Protein AF-A0A8S2U8J4-F1 (afdb_monomer)

Sequence (505 aa):
AETLLDQYRKKSQLYQTNVLFVQLGDDFRYRTMDEARKQFENYDKLFNFMNQQTDWHVDAQFGTLSDYFEKLLHEKPQTQFPSYMGDFFTYADRGDHYWSGYYTSRAFFKRMDRVVESYLRASEILFSMANAKMLEQKTTSKFPTDNLFTMLVKARRNLGVFQHHDGITGTSKDHVVNDYGSKLETAIKSAQNVMEHSAAYLLYQNDYSADNDSLLSNMHLKSFESLPRRKLITLDSQAQTIKVVYIYNPTDQRRIQIVKILVSTHQVFVTSNNQPIDSCQIDPKWSGRKSNMMAKNKFELLILVNIEAYSLKEYTIHLSTTQQSCPLTTIEYMNEKDKPMESSGSFKIEITDKKLIKLSNRFLSASFSKTGGLRSVQHLQHDEKVSVRLNPIRYGTSTNADHNSGAYLFLPDGEAQDIPMGDHDLVRIQRGPLVSRVEILHEMYGLQYKLTNTNGSDDYVIELGATTHLNMNNDIELALRFTTGIKHGDEFFTDLNGFQKRLSN

Foldseek 3Di:
DVVVLVVQVVVCVVDDFPQDDDDDDDPPPPPDPVRVCVVVVVVVVVQVVQVVPVVSPDRDDDDDPVVSVVVVCVGPPPVPDDDDDDDCPQDDPDDQFTQCLLVPAPVLVLVLLVVLVVLLLLLVLLLVVLVVLLVVVPDPDQQPNVLLVVLSVLLVVLSVVLPPPCRSSNVDDPVVVLVSLQSSLSSNVSSQQSNQSSVQCVVQPRNDDPVPRGDHDQWDDPGSVDDIDGDEDEDDPVVQDKDKDKDWASAQFKDWDKDKHKYQDQQKWKDFPNHTDLAKEKAFDAPDLQGLDGDHRIIIIIGTDTGGHGDMGMMMMGGHPPDDTHYYKEKEWADPVSHDPDPRDDHHYYYDVDQWDWDAEPFWIWIAGSLRWTAWIAGPVVRDIKGKTKFKWKFFWDPDPVGTDDSGGDRTPDDIGTDDRDPVWIWMWIDDPFKTWIWTRDQFKIWIWIAGHRPGPSNNDTDIDMDGNDDPPGRMDIDMDMDIPDPQDPWDWDDDPVPDIDIDD

pLDDT: mean 92.65, std 7.62, range [51.16, 98.75]

Organism: NCBI:txid392030

Solvent-accessible surface area (backbone atoms only — not comparable to full-atom values): 28792 Å² total; per-residue (Å²): 100,69,72,58,52,51,53,51,55,60,56,37,74,79,52,97,53,92,71,76,88,77,90,85,80,61,90,85,56,75,81,42,71,65,59,38,47,59,51,53,56,52,50,49,54,41,27,56,54,47,50,66,39,73,92,67,77,51,86,60,76,90,78,52,73,64,59,48,54,53,51,40,45,72,77,45,56,74,88,78,55,86,88,84,88,84,85,79,80,80,44,55,92,50,94,83,51,33,52,58,21,23,81,54,28,59,51,70,58,50,52,48,49,59,51,37,53,55,42,42,56,37,17,51,56,41,34,52,51,30,52,52,55,53,66,69,66,78,58,95,70,67,73,63,58,71,63,43,49,52,31,47,53,50,21,52,50,33,51,56,62,33,65,35,85,45,42,54,30,35,58,46,57,68,72,58,46,49,51,47,31,52,34,45,43,49,20,42,53,30,22,48,52,31,34,23,53,20,51,32,37,65,73,44,49,92,75,38,40,80,91,76,50,70,53,74,73,60,63,44,67,88,45,64,92,46,78,74,36,70,48,73,45,80,65,44,83,89,71,69,37,72,46,81,46,76,50,74,35,79,42,93,53,68,44,59,47,79,46,82,44,38,26,35,58,73,51,29,34,41,25,43,92,91,37,79,57,85,58,39,28,34,41,82,29,60,66,44,93,89,45,68,43,64,34,82,65,37,22,34,39,35,36,63,44,77,45,50,43,69,33,76,45,67,37,37,39,35,69,37,84,85,58,80,44,39,51,65,28,38,37,36,28,57,47,78,88,62,52,52,92,68,83,82,59,98,54,53,77,48,78,44,84,56,68,61,43,75,50,71,48,90,39,34,35,42,33,20,39,59,52,51,41,45,46,29,44,28,36,65,83,75,72,48,70,47,52,33,37,58,40,47,28,36,30,47,46,29,87,51,86,100,48,49,46,53,43,45,30,53,34,54,60,58,80,70,42,78,55,82,73,43,93,86,42,46,30,39,37,39,45,42,84,43,48,31,34,44,33,32,41,48,84,57,34,34,43,32,42,35,42,36,48,71,94,35,76,60,31,79,46,74,50,76,48,78,45,82,50,73,68,99,87,60,75,64,48,81,47,78,45,79,49,62,82,74,88,50,86,76,55,48,74,48,68,53,93,87,74,48,79,41,86,44,118

Secondary structure (DSSP, 8-state):
-HHHHHHHHHHHTTSSSS--------TT---SHHHHHHHHHHHHHHHHHHHH-GGG--------HHHHHHHHHHHS-GGGSPP--S---S-BSSTT-BTTGGGTTTHHHHHHHHHHHHHHHHHHHHHHHHHHHHHHH-S-----HHHHHHHHHHHHHHHHHHTSTTTTT--S-HHHHHHHHHHHHHHHHHHHHHHHHHHHHHHHGGG--TTT-----SEE-S-TTS--EEPEE---TTTT--EEEEEE--SSS-EEEEEEEEES-S-EEEEETTEE-S-EEEEEEESSTT--SEEEEEEEEEEEEEE-TT-EEEEEEEE-SSSPPPPBPEEEESSGGGS-SS--SS-EEEE---SEEEEE-SSEEEEEETT--EEEEEETTTTEEEEEEEEEEEE----STT----SS----SSSPEE----TTSEEEEEE-SSEEEEEEE-SSEEEEEEEE-SSSGGGG--EEEEEE---TT---EEEEEEEES---TT-EEEEETTTEEEEE-

Mean predicted aligned error: 6.04 Å

Nearest PDB structures (foldseek):
  6rru-assembly1_A  TM=8.798E-01  e=7.287E-36  Drosophila melanogaster
  6rrx-assembly1_A  TM=8.959E-01  e=1.626E-34  Drosophila melanogaster
  6rrn-assembly1_A  TM=8.932E-01  e=2.961E-34  Drosophila melanogaster
  6rrh-assembly1_A  TM=8.795E-01  e=2.655E-34  Drosophila melanogaster
  6rry-assembly1_A  TM=8.831E-01  e=1.693E-33  Drosophila melanogaster

Structure (mmCIF, N/CA/C/O backbone):
data_AF-A0A8S2U8J4-F1
#
_entry.id   AF-A0A8S2U8J4-F1
#
loop_
_atom_site.group_PDB
_atom_site.id
_atom_site.type_symbol
_atom_site.label_atom_id
_atom_site.label_alt_id
_atom_site.label_comp_id
_atom_site.label_asym_id
_atom_site.label_entity_id
_atom_site.label_seq_id
_atom_site.pdbx_PDB_ins_code
_atom_site.Cartn_x
_atom_site.Cartn_y
_atom_site.Cartn_z
_atom_site.occupancy
_atom_site.B_iso_or_equiv
_atom_site.auth_seq_id
_atom_site.auth_comp_id
_atom_site.auth_asym_id
_atom_site.auth_atom_id
_atom_site.pdbx_PDB_model_num
ATOM 1 N N . ALA A 1 1 ? -39.146 6.691 35.026 1.00 93.88 1 ALA A N 1
ATOM 2 C CA . ALA A 1 1 ? -38.303 5.610 35.576 1.00 93.88 1 ALA A CA 1
ATOM 3 C C . ALA A 1 1 ? -38.759 4.247 35.058 1.00 93.88 1 ALA A C 1
ATOM 5 O O . ALA A 1 1 ? -37.967 3.596 34.393 1.00 93.88 1 ALA A O 1
ATOM 6 N N . GLU A 1 2 ? -40.031 3.873 35.243 1.00 97.19 2 GLU A N 1
ATOM 7 C CA . GLU A 1 2 ? -40.600 2.596 34.760 1.00 97.19 2 GLU A CA 1
ATOM 8 C C . GLU A 1 2 ? -40.314 2.313 33.281 1.00 97.19 2 GLU A C 1
ATOM 10 O O . GLU A 1 2 ? -39.779 1.261 32.952 1.00 97.19 2 GLU A O 1
ATOM 15 N N . THR A 1 3 ? -40.577 3.278 32.393 1.00 98.25 3 THR A N 1
ATOM 16 C CA . THR A 1 3 ? -40.324 3.133 30.949 1.00 98.25 3 THR A CA 1
ATOM 17 C C . THR A 1 3 ? -38.861 2.825 30.629 1.00 98.25 3 THR A C 1
ATOM 19 O O . THR A 1 3 ? -38.581 1.998 29.770 1.00 98.25 3 THR A O 1
ATOM 22 N N . LEU A 1 4 ? -37.915 3.472 31.317 1.00 98.06 4 LEU A N 1
ATOM 23 C CA . LEU A 1 4 ? -36.486 3.245 31.089 1.00 98.06 4 LEU A CA 1
ATOM 24 C C . LEU A 1 4 ? -36.063 1.867 31.608 1.00 98.06 4 LEU A C 1
ATOM 26 O O . LEU A 1 4 ? -35.357 1.138 30.914 1.00 98.06 4 LEU A O 1
ATOM 30 N N . LEU A 1 5 ? -36.533 1.494 32.801 1.00 97.88 5 LEU A N 1
ATOM 31 C CA . LEU A 1 5 ? -36.250 0.186 33.382 1.00 97.88 5 LEU A CA 1
ATOM 32 C C . LEU A 1 5 ? -36.837 -0.953 32.536 1.00 97.88 5 LEU A C 1
ATOM 34 O O . LEU A 1 5 ? -36.179 -1.974 32.368 1.00 97.88 5 LEU A O 1
ATOM 38 N N . ASP A 1 6 ? -38.028 -0.776 31.959 1.00 98.38 6 ASP A N 1
ATOM 39 C CA . ASP A 1 6 ? -38.607 -1.720 30.996 1.00 98.38 6 ASP A CA 1
ATOM 40 C C . ASP A 1 6 ? -37.678 -1.938 29.790 1.00 98.38 6 ASP A C 1
ATOM 42 O O . ASP A 1 6 ? -37.397 -3.080 29.427 1.00 98.38 6 ASP A O 1
ATOM 46 N N . GLN A 1 7 ? -37.116 -0.868 29.215 1.00 98.50 7 GLN A N 1
ATOM 47 C CA . GLN A 1 7 ? -36.144 -0.994 28.122 1.00 98.50 7 GLN A CA 1
ATOM 48 C C . GLN A 1 7 ? -34.859 -1.707 28.560 1.00 98.50 7 GLN A C 1
ATOM 50 O O . GLN A 1 7 ? -34.340 -2.547 27.824 1.00 98.50 7 GLN A O 1
ATOM 55 N N . TYR A 1 8 ? -34.359 -1.430 29.766 1.00 98.19 8 TYR A N 1
ATOM 56 C CA . TYR A 1 8 ? -33.181 -2.117 30.303 1.00 98.19 8 TYR A CA 1
ATOM 57 C C . TYR A 1 8 ? -33.448 -3.604 30.532 1.00 98.19 8 TYR A C 1
ATOM 59 O O . TYR A 1 8 ? -32.634 -4.432 30.135 1.00 98.19 8 TYR A O 1
ATOM 67 N N . ARG A 1 9 ? -34.614 -3.961 31.078 1.00 97.81 9 ARG A N 1
ATOM 68 C CA . ARG A 1 9 ? -35.028 -5.358 31.258 1.00 97.81 9 ARG A CA 1
ATOM 69 C C . ARG A 1 9 ? -35.200 -6.081 29.926 1.00 97.81 9 ARG A C 1
ATOM 71 O O . ARG A 1 9 ? -34.771 -7.221 29.805 1.00 97.81 9 ARG A O 1
ATOM 78 N N . LYS A 1 10 ? -35.769 -5.426 28.908 1.00 98.44 10 LYS A N 1
ATOM 79 C CA . LYS A 1 10 ? -35.846 -5.980 27.544 1.00 98.44 10 LYS A CA 1
ATOM 80 C C . LYS A 1 10 ? -34.458 -6.240 26.969 1.00 98.44 10 LYS A C 1
ATOM 82 O O . LYS A 1 10 ? -34.216 -7.320 26.441 1.00 98.44 10 LYS A O 1
ATOM 87 N N . LYS A 1 11 ? -33.532 -5.287 27.117 1.00 98.38 11 LYS A N 1
ATOM 88 C CA . LYS A 1 11 ? -32.143 -5.448 26.672 1.00 98.38 11 LYS A CA 1
ATOM 89 C C . LYS A 1 11 ? -31.420 -6.559 27.442 1.00 98.38 11 LYS A C 1
ATOM 91 O O . LYS A 1 11 ? -30.678 -7.313 26.824 1.00 98.38 11 LYS A O 1
ATOM 96 N N . SER A 1 12 ? -31.643 -6.697 28.752 1.00 97.44 12 SER A N 1
ATOM 97 C CA . SER A 1 12 ? -30.980 -7.726 29.566 1.00 97.44 12 SER A CA 1
ATOM 98 C C . SER A 1 12 ? -31.362 -9.149 29.166 1.00 97.44 12 SER A C 1
ATOM 100 O O . SER A 1 12 ? -30.527 -10.037 29.292 1.00 97.44 12 SER A O 1
ATOM 102 N N . GLN A 1 13 ? -32.548 -9.364 28.578 1.00 97.94 13 GLN A N 1
ATOM 103 C CA . GLN A 1 13 ? -32.939 -10.676 28.038 1.00 97.94 13 GLN A CA 1
ATOM 104 C C . GLN A 1 13 ? -32.028 -11.175 26.901 1.00 97.94 13 GLN A C 1
ATOM 106 O O . GLN A 1 13 ? -32.069 -12.352 26.558 1.00 97.94 13 GLN A O 1
ATOM 111 N N . LEU A 1 14 ? -31.217 -10.296 26.301 1.00 98.00 14 LEU A N 1
ATOM 112 C CA . LEU A 1 14 ? -30.278 -10.642 25.230 1.00 98.00 14 LEU A CA 1
ATOM 113 C C . LEU A 1 14 ? -28.904 -11.101 25.757 1.00 98.00 14 LEU A C 1
ATOM 115 O O . LEU A 1 14 ? -28.047 -11.484 24.962 1.00 98.00 14 LEU A O 1
ATOM 119 N N . TYR A 1 15 ? -28.675 -11.048 27.074 1.00 97.00 15 TYR A N 1
ATOM 120 C CA . TYR A 1 15 ? -27.391 -11.345 27.714 1.00 97.00 15 TYR A CA 1
ATOM 121 C C . TYR A 1 15 ? -27.522 -12.466 28.755 1.00 97.00 15 TYR A C 1
ATOM 123 O O . TYR A 1 15 ? -28.613 -12.837 29.176 1.00 97.00 15 TYR A O 1
ATOM 131 N N . GLN A 1 16 ? -26.387 -13.047 29.155 1.00 95.69 16 GLN A N 1
ATOM 132 C CA . GLN A 1 16 ? -26.332 -14.245 30.011 1.00 95.69 16 GLN A CA 1
ATOM 133 C C . GLN A 1 16 ? -26.166 -13.935 31.511 1.00 95.69 16 GLN A C 1
ATOM 135 O O . GLN A 1 16 ? -25.933 -14.856 32.293 1.00 95.69 16 GLN A O 1
ATOM 140 N N . THR A 1 17 ? -26.210 -12.659 31.892 1.00 96.69 17 THR A N 1
ATOM 141 C CA . THR A 1 17 ? -25.895 -12.145 33.233 1.00 96.69 17 THR A CA 1
ATOM 142 C C . THR A 1 17 ? -26.858 -11.018 33.606 1.00 96.69 17 THR A C 1
ATOM 144 O O . THR A 1 17 ? -27.484 -10.416 32.733 1.00 96.69 17 THR A O 1
ATOM 147 N N . ASN A 1 18 ? -26.957 -10.699 34.894 1.00 96.06 18 ASN A N 1
ATOM 148 C CA . ASN A 1 18 ? -27.762 -9.593 35.414 1.00 96.06 18 ASN A CA 1
ATOM 149 C C . ASN A 1 18 ? -27.023 -8.245 35.374 1.00 96.06 18 ASN A C 1
ATOM 151 O O . ASN A 1 18 ? -27.626 -7.200 35.611 1.00 96.06 18 ASN A O 1
ATOM 155 N N . VAL A 1 19 ? -25.732 -8.241 35.037 1.00 97.81 19 VAL A N 1
ATOM 156 C CA . VAL A 1 19 ? -24.964 -7.026 34.736 1.00 97.81 19 VAL A CA 1
ATOM 157 C C . VAL A 1 19 ? -25.233 -6.563 33.297 1.00 97.81 19 VAL A C 1
ATOM 159 O O . VAL A 1 19 ? -24.895 -7.256 32.338 1.00 97.81 19 VAL A O 1
ATOM 162 N N . LEU A 1 20 ? -25.813 -5.367 33.138 1.00 98.12 20 LEU A N 1
ATOM 163 C CA . LEU A 1 20 ? -26.154 -4.775 31.839 1.00 98.12 20 LEU A CA 1
ATOM 164 C C . LEU A 1 20 ? -25.330 -3.512 31.547 1.00 98.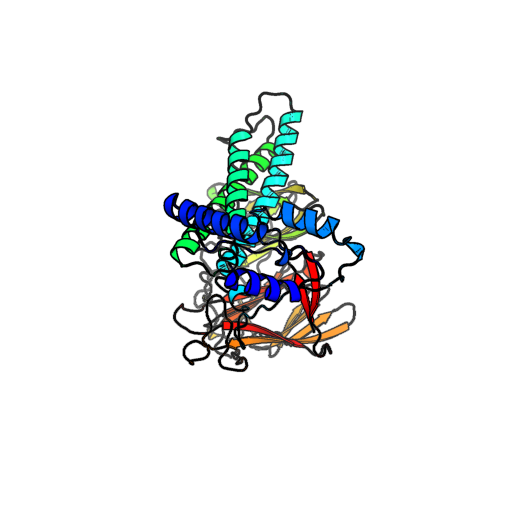12 20 LEU A C 1
ATOM 166 O O . LEU A 1 20 ? -25.355 -2.559 32.321 1.00 98.12 20 LEU A O 1
ATOM 170 N N . PHE A 1 21 ? -24.686 -3.456 30.376 1.00 97.75 21 PHE A N 1
ATOM 171 C CA . PHE A 1 21 ? -24.055 -2.233 29.871 1.00 97.75 21 PHE A CA 1
ATOM 172 C C . PHE A 1 21 ? -25.009 -1.418 28.990 1.00 97.75 21 PHE A C 1
ATOM 174 O O . PHE A 1 21 ? -25.575 -1.921 28.010 1.00 97.75 21 PHE A O 1
ATOM 181 N N . VAL A 1 22 ? -25.151 -0.127 29.292 1.00 97.69 22 VAL A N 1
ATOM 182 C CA . VAL A 1 22 ? -25.934 0.827 28.496 1.00 97.69 22 VAL A CA 1
ATOM 183 C C . VAL A 1 22 ? -25.052 2.018 28.152 1.00 97.69 22 VAL A C 1
ATOM 185 O O . VAL A 1 22 ? -24.629 2.761 29.031 1.00 97.69 22 VAL A O 1
ATOM 188 N N . GLN A 1 23 ? -24.774 2.193 26.862 1.00 96.94 23 GLN A N 1
ATOM 189 C CA . GLN A 1 23 ? -24.026 3.343 26.372 1.00 96.94 23 GLN A CA 1
ATOM 190 C C . GLN A 1 23 ? -24.901 4.592 26.452 1.00 96.94 23 GLN A C 1
ATOM 192 O O . GLN A 1 23 ? -26.047 4.580 26.003 1.00 96.94 23 GLN A O 1
ATOM 197 N N . LEU A 1 24 ? -24.341 5.666 27.001 1.00 97.19 24 LEU A N 1
ATOM 198 C CA . LEU A 1 24 ? -24.954 6.985 27.008 1.00 97.19 24 LEU A CA 1
ATOM 199 C C . LEU A 1 24 ? -24.019 7.947 26.282 1.00 97.19 24 LEU A C 1
ATOM 201 O O . LEU A 1 24 ? -23.046 8.439 26.845 1.00 97.19 24 LEU A O 1
ATOM 205 N N . GLY A 1 25 ? -24.284 8.159 25.002 1.00 96.75 25 GLY A N 1
ATOM 206 C CA . GLY A 1 25 ? -23.423 8.940 24.130 1.00 96.75 25 GLY A CA 1
ATOM 207 C C . GLY A 1 25 ? -23.876 8.838 22.684 1.00 96.75 25 GLY A C 1
ATOM 208 O O . GLY A 1 25 ? -24.831 8.131 22.377 1.00 96.75 25 GLY A O 1
ATOM 209 N N . ASP A 1 26 ? -23.202 9.603 21.840 1.00 97.81 26 ASP A N 1
ATOM 210 C CA . ASP A 1 26 ? -23.379 9.667 20.391 1.00 97.81 26 ASP A CA 1
ATOM 211 C C . ASP A 1 26 ? -22.191 10.464 19.814 1.00 97.81 26 ASP A C 1
ATOM 213 O O . ASP A 1 26 ? -21.334 10.949 20.572 1.00 97.81 26 ASP A O 1
ATOM 217 N N . ASP A 1 27 ? -22.169 10.658 18.502 1.00 97.19 27 ASP A N 1
ATOM 218 C CA . ASP A 1 27 ? -21.166 11.451 17.801 1.00 97.19 27 ASP A CA 1
ATOM 219 C C . ASP A 1 27 ? -21.005 12.851 18.411 1.00 97.19 27 ASP A C 1
ATOM 221 O O . ASP A 1 27 ? -21.939 13.654 18.491 1.00 97.19 27 ASP A O 1
ATOM 225 N N . PHE A 1 28 ? -19.774 13.158 18.835 1.00 96.56 28 PHE A N 1
ATOM 226 C CA . PHE A 1 28 ? -19.379 14.459 19.382 1.00 96.56 28 PHE A CA 1
ATOM 227 C C . PHE A 1 28 ? -20.303 14.988 20.501 1.00 96.56 28 PHE A C 1
ATOM 229 O O . PHE A 1 28 ? -20.566 16.192 20.567 1.00 96.56 28 PHE A O 1
ATOM 236 N N . ARG A 1 29 ? -20.795 14.113 21.387 1.00 97.56 29 ARG A N 1
ATOM 237 C CA . ARG A 1 29 ? -21.576 14.500 22.579 1.00 97.56 29 ARG A CA 1
ATOM 238 C C . ARG A 1 29 ? -20.692 14.976 23.731 1.00 97.56 29 ARG A C 1
ATOM 240 O O . ARG A 1 29 ? -19.472 14.834 23.706 1.00 97.56 29 ARG A O 1
ATOM 247 N N . TYR A 1 30 ? -21.334 15.539 24.752 1.00 96.69 30 TYR A N 1
ATOM 248 C CA . TYR A 1 30 ? -20.703 16.094 25.955 1.00 96.69 30 TYR A CA 1
ATOM 249 C C . TYR A 1 30 ? -19.735 17.241 25.658 1.00 96.69 30 TYR A C 1
ATOM 251 O O . TYR A 1 30 ? -18.721 17.425 26.330 1.00 96.69 30 TYR A O 1
ATOM 259 N N . ARG A 1 31 ? -20.063 18.054 24.650 1.00 97.56 31 ARG A N 1
ATOM 260 C CA . ARG A 1 31 ? -19.234 19.199 24.241 1.00 97.56 31 ARG A CA 1
ATOM 261 C C . ARG A 1 31 ? -19.412 20.412 25.133 1.00 97.56 31 ARG A C 1
ATOM 263 O O . ARG A 1 31 ? -18.560 21.297 25.138 1.00 97.56 31 ARG A O 1
ATOM 270 N N . THR A 1 32 ? -20.539 20.491 25.835 1.00 97.88 32 THR A N 1
ATOM 271 C CA . THR A 1 32 ? -20.868 21.627 26.693 1.00 97.88 32 THR A CA 1
ATOM 272 C C . THR A 1 32 ? -21.223 21.164 28.096 1.00 97.88 32 THR A C 1
ATOM 274 O O . THR A 1 32 ? -21.793 20.092 28.297 1.00 97.88 32 THR A O 1
ATOM 277 N N . MET A 1 33 ? -20.927 22.012 29.081 1.00 97.88 33 MET A N 1
ATOM 278 C CA . MET A 1 33 ? -21.296 21.744 30.472 1.00 97.88 33 MET A CA 1
ATOM 279 C C . MET A 1 33 ? -22.812 21.708 30.685 1.00 97.88 33 MET A C 1
ATOM 281 O O . MET A 1 33 ? -23.271 20.993 31.566 1.00 97.88 33 MET A O 1
ATOM 285 N N . ASP A 1 34 ? -23.589 22.463 29.905 1.00 98.25 34 ASP A N 1
ATOM 286 C CA . ASP A 1 34 ? -25.054 22.446 29.984 1.00 98.25 34 ASP A CA 1
ATOM 287 C C . ASP A 1 34 ? -25.628 21.102 29.514 1.00 98.25 34 ASP A C 1
ATOM 289 O O . ASP A 1 34 ? -26.424 20.488 30.221 1.00 98.25 34 ASP A O 1
ATOM 293 N N . GLU A 1 35 ? -25.162 20.594 28.370 1.00 98.12 35 GLU A N 1
ATOM 294 C CA . GLU A 1 35 ? -25.510 19.257 27.883 1.00 98.12 35 GLU A CA 1
ATOM 295 C C . GLU A 1 35 ? -25.128 18.180 28.904 1.00 98.12 35 GLU A C 1
ATOM 297 O O . GLU A 1 35 ? -25.961 17.345 29.256 1.00 98.12 35 GLU A O 1
ATOM 302 N N . ALA A 1 36 ? -23.891 18.226 29.409 1.00 97.88 36 ALA A N 1
ATOM 303 C CA . ALA A 1 36 ? -23.417 17.278 30.405 1.00 97.88 36 ALA A CA 1
ATOM 304 C C . ALA A 1 36 ? -24.291 17.320 31.667 1.00 97.88 36 ALA A C 1
ATOM 306 O O . ALA A 1 36 ? -24.814 16.285 32.067 1.00 97.88 36 ALA A O 1
ATOM 307 N N . ARG A 1 37 ? -24.533 18.502 32.250 1.00 98.06 37 ARG A N 1
ATOM 308 C CA . ARG A 1 37 ? -25.395 18.653 33.436 1.00 98.06 37 ARG A CA 1
ATOM 309 C C . ARG A 1 37 ? -26.791 18.104 33.195 1.00 98.06 37 ARG A C 1
ATOM 311 O O . ARG A 1 37 ? -27.260 17.297 33.986 1.00 98.06 37 ARG A O 1
ATOM 318 N N . LYS A 1 38 ? -27.423 18.456 32.073 1.00 98.12 38 LYS A N 1
ATOM 319 C CA . LYS A 1 38 ? -28.752 17.939 31.725 1.00 98.12 38 LYS A CA 1
ATOM 320 C C . LYS A 1 38 ? -28.772 16.415 31.643 1.00 98.12 38 LYS A C 1
ATOM 322 O O . LYS A 1 38 ? -29.736 15.816 32.105 1.00 98.12 38 LYS A O 1
ATOM 327 N N . GLN A 1 39 ? -27.744 15.782 31.081 1.00 98.06 39 GLN A N 1
ATOM 328 C CA . GLN A 1 39 ? -27.666 14.320 31.042 1.00 98.06 39 GLN A CA 1
ATOM 329 C C . GLN A 1 39 ? -27.441 13.743 32.444 1.00 98.06 39 GLN A C 1
ATOM 331 O O . GLN A 1 39 ? -28.261 12.963 32.925 1.00 98.06 39 GLN A O 1
ATOM 336 N N . PHE A 1 40 ? -26.374 14.162 33.126 1.00 97.81 40 PHE A N 1
ATOM 337 C CA . PHE A 1 40 ? -25.979 13.592 34.412 1.00 97.81 40 PHE A CA 1
ATOM 338 C C . PHE A 1 40 ? -27.031 13.816 35.503 1.00 97.81 40 PHE A C 1
ATOM 340 O O . PHE A 1 40 ? -27.399 12.863 36.175 1.00 97.81 40 PHE A O 1
ATOM 347 N N . GLU A 1 41 ? -27.588 15.021 35.642 1.00 98.38 41 GLU A N 1
ATOM 348 C CA . GLU A 1 41 ? -28.571 15.324 36.692 1.00 98.38 41 GLU A CA 1
ATOM 349 C C . GLU A 1 41 ? -29.898 14.579 36.497 1.00 98.38 41 GLU A C 1
ATOM 351 O O . GLU A 1 41 ? -30.532 14.176 37.473 1.00 98.38 41 GLU A O 1
ATOM 356 N N . ASN A 1 42 ? -30.351 14.387 35.254 1.00 98.50 42 ASN A N 1
ATOM 357 C CA . ASN A 1 42 ? -31.580 13.631 35.007 1.00 98.50 42 ASN A CA 1
ATOM 358 C C . ASN A 1 42 ? -31.374 12.130 35.235 1.00 98.50 42 ASN A C 1
ATOM 360 O O . ASN A 1 42 ? -32.231 11.492 35.846 1.00 98.50 42 ASN A O 1
ATOM 364 N N . TYR A 1 43 ? -30.244 11.573 34.793 1.00 98.44 43 TYR A N 1
ATOM 365 C CA . TYR A 1 43 ? -29.915 10.173 35.061 1.00 98.44 43 TYR A CA 1
ATOM 366 C C . TYR A 1 43 ? -29.684 9.913 36.548 1.00 98.44 43 TYR A C 1
ATOM 368 O O . TYR A 1 43 ? -30.178 8.913 37.050 1.00 98.44 43 TYR A O 1
ATOM 376 N N . ASP A 1 44 ? -29.051 10.836 37.273 1.00 98.19 44 ASP A N 1
ATOM 377 C CA . ASP A 1 44 ? -28.859 10.722 38.719 1.00 98.19 44 ASP A CA 1
ATOM 378 C C . ASP A 1 44 ? -30.203 10.680 39.465 1.00 98.19 44 ASP A C 1
ATOM 380 O O . ASP A 1 44 ? -30.449 9.786 40.272 1.00 98.19 44 ASP A O 1
ATOM 384 N N . LYS A 1 45 ? -31.156 11.556 39.112 1.00 98.44 45 LYS A N 1
ATOM 385 C CA . LYS A 1 45 ? -32.532 11.493 39.648 1.00 98.44 45 LYS A CA 1
ATOM 386 C C . LYS A 1 45 ? -33.218 10.161 39.337 1.00 98.44 45 LYS A C 1
ATOM 388 O O . LYS A 1 45 ? -33.907 9.614 40.197 1.00 98.44 45 LYS A O 1
ATOM 393 N N . LEU A 1 46 ? -33.052 9.643 38.117 1.00 98.44 46 LEU A N 1
ATOM 394 C CA . LEU A 1 46 ? -33.628 8.362 37.708 1.00 98.44 46 LEU A CA 1
ATOM 395 C C . LEU A 1 46 ? -33.006 7.191 38.476 1.00 98.44 46 LEU A C 1
ATOM 397 O O . LEU A 1 46 ? -33.752 6.347 38.960 1.00 98.44 46 LEU A O 1
ATOM 401 N N . PHE A 1 47 ? -31.679 7.143 38.601 1.00 98.12 47 PHE A N 1
ATOM 402 C CA . PHE A 1 47 ? -30.952 6.113 39.345 1.00 98.12 47 PHE A CA 1
ATOM 403 C C . PHE A 1 47 ? -31.331 6.134 40.821 1.00 98.12 47 PHE A C 1
ATOM 405 O O . PHE A 1 47 ? -31.751 5.109 41.350 1.00 98.12 47 PHE A O 1
ATOM 412 N N . ASN A 1 48 ? -31.308 7.313 41.450 1.00 97.88 48 ASN A N 1
ATOM 413 C CA . ASN A 1 48 ? -31.715 7.486 42.842 1.00 97.88 48 ASN A CA 1
ATOM 414 C C . ASN A 1 48 ? -33.147 6.991 43.077 1.00 97.88 48 ASN A C 1
ATOM 416 O O . ASN A 1 48 ? -33.389 6.250 44.026 1.00 97.88 48 ASN A O 1
ATOM 420 N N . PHE A 1 49 ? -34.091 7.336 42.195 1.00 98.25 49 PHE A N 1
ATOM 421 C CA . PHE A 1 49 ? -35.465 6.852 42.309 1.00 98.25 49 PHE A CA 1
ATOM 422 C C . PHE A 1 49 ? -35.573 5.332 42.111 1.00 98.25 49 PHE A C 1
ATOM 424 O O . PHE A 1 49 ? -36.236 4.671 42.906 1.00 98.25 49 PHE A O 1
ATOM 431 N N . MET A 1 50 ? -34.936 4.775 41.072 1.00 98.19 50 MET A N 1
ATOM 432 C CA . MET A 1 50 ? -34.987 3.340 40.753 1.00 98.19 50 MET A CA 1
ATOM 433 C C . MET A 1 50 ? -34.391 2.482 41.870 1.00 98.19 50 MET A C 1
ATOM 435 O O . MET A 1 50 ? -35.018 1.510 42.279 1.00 98.19 50 MET A O 1
ATOM 439 N N . ASN A 1 51 ? -33.231 2.873 42.400 1.00 98.06 51 ASN A N 1
ATOM 440 C CA . ASN A 1 51 ? -32.519 2.122 43.436 1.00 98.06 51 ASN A CA 1
ATOM 441 C C . ASN A 1 51 ? -33.237 2.172 44.799 1.00 98.06 51 ASN A C 1
ATOM 443 O O . ASN A 1 51 ? -32.987 1.332 45.658 1.00 98.06 51 ASN A O 1
ATOM 447 N N . GLN A 1 52 ? -34.142 3.137 45.007 1.00 97.75 52 GLN A N 1
ATOM 448 C CA . GLN A 1 52 ? -35.004 3.203 46.194 1.00 97.75 52 GLN A CA 1
ATOM 449 C C . GLN A 1 52 ? -36.221 2.265 46.115 1.00 97.75 52 GLN A C 1
ATOM 451 O O . GLN A 1 52 ? -36.823 1.977 47.148 1.00 97.75 52 GLN A O 1
ATOM 456 N N . GLN A 1 53 ? -36.596 1.780 44.925 1.00 97.69 53 GLN A N 1
ATOM 457 C CA . GLN A 1 53 ? -37.712 0.844 44.760 1.00 97.69 53 GLN A CA 1
ATOM 458 C C . GLN A 1 53 ? -37.219 -0.597 44.951 1.00 97.69 53 GLN A C 1
ATOM 460 O O . GLN A 1 53 ? -36.781 -1.250 44.004 1.00 97.69 53 GLN A O 1
ATOM 465 N N . THR A 1 54 ? -37.302 -1.126 46.172 1.00 94.12 54 THR A N 1
ATOM 466 C CA . THR A 1 54 ? -36.803 -2.476 46.507 1.00 94.12 54 THR A CA 1
ATOM 467 C C . THR A 1 54 ? -37.419 -3.581 45.648 1.00 94.12 54 THR A C 1
ATOM 469 O O . THR A 1 54 ? -36.720 -4.511 45.246 1.00 94.12 54 THR A O 1
ATOM 472 N N . ASP A 1 55 ? -38.696 -3.437 45.293 1.00 97.00 55 ASP A N 1
ATOM 473 C CA . ASP A 1 55 ? -39.455 -4.423 44.510 1.00 97.00 55 ASP A CA 1
ATOM 474 C C . ASP A 1 55 ? -39.085 -4.395 43.017 1.00 97.00 55 ASP A C 1
ATOM 476 O O . ASP A 1 55 ? -39.533 -5.224 42.223 1.00 97.00 55 ASP A O 1
ATOM 480 N N . TRP A 1 56 ? -38.270 -3.423 42.595 1.00 97.19 56 TRP A N 1
ATOM 481 C CA . TRP A 1 56 ? -37.806 -3.314 41.215 1.00 97.19 56 TRP A CA 1
ATOM 482 C C . TRP A 1 56 ? -36.515 -4.098 40.963 1.00 97.19 56 TRP A C 1
ATOM 484 O O . TRP A 1 56 ? -36.181 -4.314 39.795 1.00 97.19 56 TRP A O 1
ATOM 494 N N . HIS A 1 57 ? -35.832 -4.562 42.018 1.00 96.56 57 HIS A N 1
ATOM 495 C CA . HIS A 1 57 ? -34.630 -5.402 41.941 1.00 96.56 57 HIS A CA 1
ATOM 496 C C . HIS A 1 57 ? -33.586 -4.870 40.944 1.00 96.56 57 HIS A C 1
ATOM 498 O O . HIS A 1 57 ? -33.116 -5.592 40.065 1.00 96.56 57 HIS A O 1
ATOM 504 N N . VAL A 1 58 ? -33.263 -3.580 41.050 1.00 97.38 58 VAL A N 1
ATOM 505 C CA . VAL A 1 58 ? -32.322 -2.890 40.164 1.00 97.38 58 VAL A CA 1
ATOM 506 C C . VAL A 1 58 ? -31.293 -2.109 40.977 1.00 97.38 58 VAL A C 1
ATOM 508 O O . VAL A 1 58 ? -31.633 -1.481 41.974 1.00 97.38 58 VAL A O 1
ATOM 511 N N . ASP A 1 59 ? -30.045 -2.142 40.514 1.00 97.00 59 ASP A N 1
ATOM 512 C CA . ASP A 1 59 ? -28.969 -1.244 40.933 1.00 97.00 59 ASP A CA 1
ATOM 513 C C . ASP A 1 59 ? -28.411 -0.552 39.682 1.00 97.00 59 ASP A C 1
ATOM 515 O O . ASP A 1 59 ? -27.663 -1.141 38.897 1.00 97.00 59 ASP A O 1
ATOM 519 N N . ALA A 1 60 ? -28.847 0.684 39.449 1.00 97.75 60 ALA A N 1
ATOM 520 C CA . ALA A 1 60 ? -28.434 1.506 38.322 1.00 97.75 60 ALA A CA 1
ATOM 521 C C . ALA A 1 60 ? -27.444 2.585 38.776 1.00 97.75 60 ALA A C 1
ATOM 523 O O . ALA A 1 60 ? -27.678 3.286 39.759 1.00 97.75 60 ALA A O 1
ATOM 524 N N . GLN A 1 61 ? -26.351 2.747 38.034 1.00 97.62 61 GLN A N 1
ATOM 525 C CA . GLN A 1 61 ? -25.304 3.723 38.331 1.00 97.62 61 GLN A CA 1
ATOM 526 C C . GLN A 1 61 ? -24.553 4.119 37.058 1.00 97.62 61 GLN A C 1
ATOM 528 O O . GLN A 1 61 ? -24.584 3.401 36.055 1.00 97.62 61 GLN A O 1
ATOM 533 N N . PHE A 1 62 ? -23.846 5.248 37.105 1.00 98.38 62 PHE A N 1
ATOM 534 C CA . PHE A 1 62 ? -22.815 5.529 36.110 1.00 98.38 62 PHE A CA 1
ATOM 535 C C . PHE A 1 62 ? -21.644 4.567 36.298 1.00 98.38 62 PHE A C 1
ATOM 537 O O . PHE A 1 62 ? -21.293 4.222 37.423 1.00 98.38 62 PHE A O 1
ATOM 544 N N . GLY A 1 63 ? -21.026 4.161 35.195 1.00 97.19 63 GLY A N 1
ATOM 545 C CA . GLY A 1 63 ? -19.871 3.278 35.215 1.00 97.19 63 GLY A CA 1
ATOM 546 C C . GLY A 1 63 ? -19.057 3.401 33.939 1.00 97.19 63 GLY A C 1
ATOM 547 O O . GLY A 1 63 ? -19.495 3.969 32.935 1.00 97.19 63 GLY A O 1
ATOM 548 N N . THR A 1 64 ? -17.853 2.865 33.998 1.00 98.19 64 THR A N 1
ATOM 549 C CA . THR A 1 64 ? -16.934 2.734 32.874 1.00 98.19 64 THR A CA 1
ATOM 550 C C . THR A 1 64 ? -17.066 1.354 32.225 1.00 98.19 64 THR A C 1
ATOM 552 O O . THR A 1 64 ? -17.717 0.449 32.751 1.00 98.19 64 THR A O 1
ATOM 555 N N . LEU A 1 65 ? -16.423 1.165 31.068 1.00 97.81 65 LEU A N 1
ATOM 556 C CA . LEU A 1 65 ? -16.311 -0.164 30.455 1.00 97.81 65 LEU A CA 1
ATOM 557 C C . LEU A 1 65 ? -15.578 -1.157 31.370 1.00 97.81 65 LEU A C 1
ATOM 559 O O . LEU A 1 65 ? -15.934 -2.333 31.381 1.00 97.81 65 LEU A O 1
ATOM 563 N N . SER A 1 66 ? -14.597 -0.690 32.150 1.00 98.12 66 SER A N 1
ATOM 564 C CA . SER A 1 66 ? -13.880 -1.527 33.115 1.00 98.12 66 SER A CA 1
ATOM 565 C C . SER A 1 66 ? -14.811 -2.013 34.224 1.00 98.12 66 SER A C 1
ATOM 567 O O . SER A 1 66 ? -14.892 -3.219 34.436 1.00 98.12 66 SER A O 1
ATOM 569 N N . ASP A 1 67 ? -15.598 -1.116 34.834 1.00 98.19 67 ASP A N 1
ATOM 570 C CA . ASP A 1 67 ? -16.560 -1.486 35.887 1.00 98.19 67 ASP A CA 1
ATOM 571 C C . ASP A 1 67 ? -17.561 -2.542 35.393 1.00 98.19 67 ASP A C 1
ATOM 573 O O . ASP A 1 67 ? -17.908 -3.480 36.113 1.00 98.19 67 ASP A O 1
ATOM 577 N N . TYR A 1 68 ? -18.019 -2.411 34.141 1.00 97.81 68 TYR A N 1
ATOM 578 C CA . TYR A 1 68 ? -18.902 -3.394 33.517 1.00 97.81 68 TYR A CA 1
ATOM 579 C C . TYR A 1 68 ? -18.240 -4.771 33.404 1.00 97.81 68 TYR A C 1
ATOM 581 O O . TYR A 1 68 ? -18.827 -5.757 33.848 1.00 97.81 68 TYR A O 1
ATOM 589 N N . PHE A 1 69 ? -17.037 -4.857 32.825 1.00 97.31 69 PHE A N 1
ATOM 590 C CA . PHE A 1 69 ? -16.363 -6.144 32.640 1.00 97.31 69 PHE A CA 1
ATOM 591 C C . PHE A 1 69 ? -15.925 -6.776 33.965 1.00 97.31 69 PHE A C 1
ATOM 593 O O . PHE A 1 69 ? -15.997 -7.996 34.099 1.00 97.31 69 PHE A O 1
ATOM 600 N N . GLU A 1 70 ? -15.541 -5.975 34.959 1.00 97.25 70 GLU A N 1
ATOM 601 C CA . GLU A 1 70 ? -15.245 -6.459 36.310 1.00 97.25 70 GLU A CA 1
ATOM 602 C C . GLU A 1 70 ? -16.479 -7.100 36.955 1.00 97.25 70 GLU A C 1
ATOM 604 O O . GLU A 1 70 ? -16.417 -8.248 37.403 1.00 97.25 70 GLU A O 1
ATOM 609 N N . LYS A 1 71 ? -17.630 -6.413 36.934 1.00 97.06 71 LYS A N 1
ATOM 610 C CA . LYS A 1 71 ? -18.888 -6.965 37.461 1.00 97.06 71 LYS A CA 1
ATOM 611 C C . LYS A 1 71 ? -19.361 -8.186 36.671 1.00 97.06 71 LYS A C 1
ATOM 613 O O . LYS A 1 71 ? -19.799 -9.164 37.274 1.00 97.06 71 LYS A O 1
ATOM 618 N N . LEU A 1 72 ? -19.240 -8.156 35.342 1.00 97.06 72 LEU A N 1
ATOM 619 C CA . LEU A 1 72 ? -19.606 -9.267 34.462 1.00 97.06 72 LEU A CA 1
ATOM 620 C C . LEU A 1 72 ? -18.829 -10.540 34.819 1.00 97.06 72 LEU A C 1
ATOM 622 O O . LEU A 1 72 ? -19.424 -11.605 34.967 1.00 97.06 72 LEU A O 1
ATOM 626 N N . LEU A 1 73 ? -17.506 -10.425 34.972 1.00 96.75 73 LEU A N 1
ATOM 627 C CA . LEU A 1 73 ? -16.628 -11.559 35.266 1.00 96.75 73 LEU A CA 1
ATOM 628 C C . LEU A 1 73 ? -16.729 -12.032 36.719 1.00 96.75 73 LEU A C 1
ATOM 630 O O . LEU A 1 73 ? -16.478 -13.207 36.990 1.00 96.75 73 LEU A O 1
ATOM 634 N N . HIS A 1 74 ? -17.124 -11.149 37.639 1.00 96.25 74 HIS A N 1
ATOM 635 C CA . HIS A 1 74 ? -17.486 -11.533 39.001 1.00 96.25 74 HIS A CA 1
ATOM 636 C C . HIS A 1 74 ? -18.788 -12.351 39.034 1.00 96.25 74 HIS A C 1
ATOM 638 O O . HIS A 1 74 ? -18.890 -13.314 39.789 1.00 96.25 74 HIS A O 1
ATOM 644 N N . GLU A 1 75 ? -19.785 -11.989 38.220 1.00 96.00 75 GLU A N 1
ATOM 645 C CA . GLU A 1 75 ? -21.050 -12.728 38.135 1.00 96.00 75 GLU A CA 1
ATOM 646 C C . GLU A 1 75 ? -20.892 -14.065 37.398 1.00 96.00 75 GLU A C 1
ATOM 648 O O . GLU A 1 75 ? -21.457 -15.078 37.816 1.00 96.00 75 GLU A O 1
ATOM 653 N N . LYS A 1 76 ? -20.123 -14.082 36.305 1.00 96.06 76 LYS A N 1
ATOM 654 C CA . LYS A 1 76 ? -19.959 -15.261 35.458 1.00 96.06 76 LYS A CA 1
ATOM 655 C C . LYS A 1 76 ? -18.506 -15.423 34.991 1.00 96.06 76 LYS A C 1
ATOM 657 O O . LYS A 1 76 ? -18.008 -14.573 34.252 1.00 96.06 76 LYS A O 1
ATOM 662 N N . PRO A 1 77 ? -17.829 -16.539 35.332 1.00 94.38 77 PRO A N 1
ATOM 663 C CA . PRO A 1 77 ? -16.467 -16.798 34.876 1.00 94.38 77 PRO A CA 1
ATOM 664 C C . PRO A 1 77 ? -16.352 -16.826 33.349 1.00 94.38 77 PRO A C 1
ATOM 666 O O . PRO A 1 77 ? -17.216 -17.377 32.663 1.00 94.38 77 PRO A O 1
ATOM 669 N N . GLN A 1 78 ? -15.228 -16.329 32.819 1.00 92.38 78 GLN A N 1
ATOM 670 C CA . GLN A 1 78 ? -14.968 -16.266 31.374 1.00 92.38 78 GLN A CA 1
ATOM 671 C C . GLN A 1 78 ? -15.171 -17.619 30.660 1.00 92.38 78 GLN A C 1
ATOM 673 O O . GLN A 1 78 ? -15.676 -17.664 29.542 1.00 92.38 78 GLN A O 1
ATOM 678 N N . THR A 1 79 ? -14.818 -18.728 31.316 1.00 93.44 79 THR A N 1
ATOM 679 C CA . THR A 1 79 ? -14.915 -20.098 30.777 1.00 93.44 79 THR A CA 1
ATOM 680 C C . THR A 1 79 ? -16.344 -20.575 30.516 1.00 93.44 79 THR A C 1
ATOM 682 O O . THR A 1 79 ? -16.528 -21.602 29.871 1.00 93.44 79 THR A O 1
ATOM 685 N N . GLN A 1 80 ? -17.352 -19.854 31.010 1.00 95.50 80 GLN A N 1
ATOM 686 C CA . GLN A 1 80 ? -18.763 -20.184 30.821 1.00 95.50 80 GLN A CA 1
ATOM 687 C C . GLN A 1 80 ? -19.430 -19.391 29.684 1.00 95.50 80 GLN A C 1
ATOM 689 O O . GLN A 1 80 ? -20.626 -19.575 29.438 1.00 95.50 80 GLN A O 1
ATOM 694 N N . PHE A 1 81 ? -18.704 -18.488 29.017 1.00 96.38 81 PHE A N 1
ATOM 695 C CA . PHE A 1 81 ? -19.177 -17.826 27.801 1.00 96.38 81 PHE A CA 1
ATOM 696 C C . PHE A 1 81 ? -18.866 -18.683 26.564 1.00 96.38 81 PHE A C 1
ATOM 698 O O . PHE A 1 81 ? -17.873 -19.414 26.556 1.00 96.38 81 PHE A O 1
ATOM 705 N N . PRO A 1 82 ? -19.698 -18.617 25.509 1.00 96.06 82 PRO A N 1
ATOM 706 C CA . PRO A 1 82 ? -19.435 -19.338 24.271 1.00 96.06 82 PRO A CA 1
ATOM 707 C C . PRO A 1 82 ? -18.163 -18.816 23.591 1.00 96.06 82 PRO A C 1
ATOM 709 O O . PRO A 1 82 ? -17.882 -17.617 23.606 1.00 96.06 82 PRO A O 1
ATOM 712 N N . SER A 1 83 ? -17.418 -19.716 22.953 1.00 95.38 83 SER A N 1
ATOM 713 C CA . SER A 1 83 ? -16.333 -19.346 22.048 1.00 95.38 83 SER A CA 1
ATOM 714 C C . SER A 1 83 ? -16.872 -19.108 20.636 1.00 95.38 83 SER A C 1
ATOM 716 O O . SER A 1 83 ? -17.787 -19.791 20.176 1.00 95.38 83 SER A O 1
ATOM 718 N N . TYR A 1 84 ? -16.292 -18.133 19.939 1.00 94.00 84 TYR A N 1
ATOM 719 C CA . TYR A 1 84 ? -16.577 -17.844 18.535 1.00 94.00 84 TYR A CA 1
ATOM 720 C C . TYR A 1 84 ? -15.263 -17.739 17.761 1.00 94.00 84 TYR A C 1
ATOM 722 O O . TYR A 1 84 ? -14.286 -17.185 18.265 1.00 94.00 84 TYR A O 1
ATOM 730 N N . MET A 1 85 ? -15.251 -18.266 16.537 1.00 92.94 85 MET A N 1
ATOM 731 C CA . MET A 1 85 ? -14.128 -18.169 15.612 1.00 92.94 85 MET A CA 1
ATOM 732 C C . MET A 1 85 ? -14.653 -17.727 14.247 1.00 92.94 85 MET A C 1
ATOM 734 O O . MET A 1 85 ? -15.448 -18.427 13.626 1.00 92.94 85 MET A O 1
ATOM 738 N N . GLY A 1 86 ? -14.203 -16.565 13.790 1.00 91.38 86 GLY A N 1
ATOM 739 C CA . GLY A 1 86 ? -14.646 -15.934 12.553 1.00 91.38 86 GLY A CA 1
ATOM 740 C C . GLY A 1 86 ? -14.349 -14.439 12.587 1.00 91.38 86 GLY A C 1
ATOM 741 O O . GLY A 1 86 ? -13.645 -13.961 13.477 1.00 91.38 86 GLY A O 1
ATOM 742 N N . ASP A 1 87 ? -14.908 -13.702 11.636 1.00 94.06 87 ASP A N 1
ATOM 743 C CA . ASP A 1 87 ? -14.947 -12.240 11.674 1.00 94.06 87 ASP A CA 1
ATOM 744 C C . ASP A 1 87 ? -16.396 -11.746 11.544 1.00 94.06 87 ASP A C 1
ATOM 746 O O . ASP A 1 87 ? -17.341 -12.524 11.712 1.00 94.06 87 ASP A O 1
ATOM 750 N N . PHE A 1 88 ? -16.548 -10.447 11.291 1.00 96.00 88 PHE A N 1
ATOM 751 C CA . PHE A 1 88 ? -17.829 -9.774 11.103 1.00 96.00 88 PHE A CA 1
ATOM 752 C C . PHE A 1 88 ? -17.893 -9.036 9.753 1.00 96.00 88 PHE A C 1
ATOM 754 O O . PHE A 1 88 ? -18.488 -7.963 9.655 1.00 96.00 88 PHE A O 1
ATOM 761 N N . PHE A 1 89 ? -17.258 -9.590 8.713 1.00 96.31 89 PHE A N 1
ATOM 762 C CA . PHE A 1 89 ? -17.376 -9.113 7.336 1.00 96.31 89 PHE A CA 1
ATOM 763 C C . PHE A 1 89 ? -18.277 -10.026 6.488 1.00 96.31 89 PHE A C 1
ATOM 765 O O . PHE A 1 89 ? -18.290 -11.238 6.677 1.00 96.31 89 PHE A O 1
ATOM 772 N N . THR A 1 90 ? -19.020 -9.495 5.514 1.00 97.19 90 THR A N 1
ATOM 773 C CA . THR A 1 90 ? -19.207 -8.064 5.192 1.00 97.19 90 THR A CA 1
ATOM 774 C C . THR A 1 90 ? -20.409 -7.492 5.949 1.00 97.19 90 THR A C 1
ATOM 776 O O . THR A 1 90 ? -21.491 -8.070 5.927 1.00 97.19 90 THR A O 1
ATOM 779 N N . TYR A 1 91 ? -20.222 -6.341 6.602 1.00 98.25 91 TYR A N 1
ATOM 780 C CA . TYR A 1 91 ? -21.275 -5.663 7.361 1.00 98.25 91 TYR A CA 1
ATOM 781 C C . TYR A 1 91 ? -22.405 -5.153 6.454 1.00 98.25 91 TYR A C 1
ATOM 783 O O . TYR A 1 91 ? -22.136 -4.587 5.393 1.00 98.25 91 TYR A O 1
ATOM 791 N N . ALA A 1 92 ? -23.648 -5.313 6.908 1.00 97.75 92 ALA A N 1
ATOM 792 C CA . ALA A 1 92 ? -24.830 -4.657 6.363 1.00 97.75 92 ALA A CA 1
ATOM 793 C C . ALA A 1 92 ? -25.677 -4.133 7.528 1.00 97.75 92 ALA A C 1
ATOM 795 O O . ALA A 1 92 ? -26.006 -4.884 8.448 1.00 97.75 92 ALA A O 1
ATOM 796 N N . ASP A 1 93 ? -26.012 -2.847 7.502 1.00 96.31 93 ASP A N 1
ATOM 797 C CA . ASP A 1 93 ? -26.838 -2.203 8.527 1.00 96.31 93 ASP A CA 1
ATOM 798 C C . ASP A 1 93 ? -28.336 -2.453 8.301 1.00 96.31 93 ASP A C 1
ATOM 800 O O . ASP A 1 93 ? -29.119 -2.485 9.252 1.00 96.31 93 ASP A O 1
ATOM 804 N N . ARG A 1 94 ? -28.737 -2.664 7.042 1.00 94.81 94 ARG A N 1
ATOM 805 C CA . ARG A 1 94 ? -30.111 -2.978 6.637 1.00 94.81 94 ARG A CA 1
ATOM 806 C C . ARG A 1 94 ? -30.150 -3.674 5.279 1.00 94.81 94 ARG A C 1
ATOM 808 O O . ARG A 1 94 ? -29.333 -3.379 4.414 1.00 94.81 94 ARG A O 1
ATOM 815 N N . GLY A 1 95 ? -31.156 -4.524 5.067 1.00 93.25 95 GLY A N 1
ATOM 816 C CA . GLY A 1 95 ? -31.455 -5.109 3.755 1.00 93.25 95 GLY A CA 1
ATOM 817 C C . GLY A 1 95 ? -30.221 -5.684 3.050 1.00 93.25 95 GLY A C 1
ATOM 818 O O . GLY A 1 95 ? -29.486 -6.477 3.631 1.00 93.25 95 GLY A O 1
ATOM 819 N N . ASP A 1 96 ? -30.009 -5.255 1.810 1.00 92.62 96 ASP A N 1
ATOM 820 C CA . ASP A 1 96 ? -28.872 -5.583 0.947 1.00 92.62 96 ASP A CA 1
ATOM 821 C C . ASP A 1 96 ? -27.780 -4.494 0.936 1.00 92.62 96 ASP A C 1
ATOM 823 O O . ASP A 1 96 ? -26.908 -4.493 0.067 1.00 92.62 96 ASP A O 1
ATOM 827 N N . HIS A 1 97 ? -27.786 -3.563 1.900 1.00 95.25 97 HIS A N 1
ATOM 828 C CA . HIS A 1 97 ? -26.831 -2.451 1.973 1.00 95.25 97 HIS A CA 1
ATOM 829 C C . HIS A 1 97 ? -25.508 -2.954 2.551 1.00 95.25 97 HIS A C 1
ATOM 831 O O . HIS A 1 97 ? -25.158 -2.648 3.684 1.00 95.25 97 HIS A O 1
ATOM 837 N N . TYR A 1 98 ? -24.772 -3.758 1.784 1.00 97.69 98 TYR A N 1
ATOM 838 C CA . TYR A 1 98 ? -23.463 -4.272 2.180 1.00 97.69 98 TYR A CA 1
ATOM 839 C C . TYR A 1 98 ? -22.375 -3.204 2.031 1.00 97.69 98 TYR A C 1
ATOM 841 O O . TYR A 1 98 ? -22.164 -2.618 0.965 1.00 97.69 98 TYR A O 1
ATOM 849 N N . TRP A 1 99 ? -21.614 -2.998 3.103 1.00 98.25 99 TRP A N 1
ATOM 850 C CA . TRP A 1 99 ? -20.546 -2.005 3.190 1.00 98.25 99 TRP A CA 1
ATOM 851 C C . TRP A 1 99 ? -19.241 -2.584 2.630 1.00 98.25 99 TRP A C 1
ATOM 853 O O . TRP A 1 99 ? -18.244 -2.705 3.335 1.00 98.25 99 TRP A O 1
ATOM 863 N N . SER A 1 100 ? -19.247 -3.004 1.366 1.00 98.25 100 SER A N 1
ATOM 864 C CA . SER A 1 100 ? -18.049 -3.497 0.666 1.00 98.25 100 SER A CA 1
ATOM 865 C C . SER A 1 100 ? -17.433 -2.467 -0.286 1.00 98.25 100 SER A C 1
ATOM 867 O O . SER A 1 100 ? -16.288 -2.637 -0.706 1.00 98.25 100 SER A O 1
ATOM 869 N N . GLY A 1 101 ? -18.116 -1.351 -0.566 1.00 98.19 101 GLY A N 1
ATOM 870 C CA . GLY A 1 101 ? -17.593 -0.275 -1.418 1.00 98.19 101 GLY A CA 1
ATOM 871 C C . GLY A 1 101 ? -16.321 0.353 -0.839 1.00 98.19 101 GLY A C 1
ATOM 872 O O . GLY A 1 101 ? -15.317 0.532 -1.543 1.00 98.19 101 GLY A O 1
ATOM 873 N N . TYR A 1 102 ? -16.293 0.566 0.482 1.00 98.44 102 TYR A N 1
ATOM 874 C CA . TYR A 1 102 ? -15.138 1.175 1.150 1.00 98.44 102 TYR A CA 1
ATOM 875 C C . TYR A 1 102 ? -13.872 0.304 1.105 1.00 98.44 102 TYR A C 1
ATOM 877 O O . TYR A 1 102 ? -12.771 0.817 1.346 1.00 98.44 102 TYR A O 1
ATOM 885 N N . TYR A 1 103 ? -13.977 -0.985 0.746 1.00 98.62 103 TYR A N 1
ATOM 886 C CA . TYR A 1 103 ? -12.809 -1.833 0.481 1.00 98.62 103 TYR A CA 1
ATOM 887 C C . TYR A 1 103 ? -11.954 -1.271 -0.666 1.00 98.62 103 TYR A C 1
ATOM 889 O O . TYR A 1 103 ? -10.732 -1.431 -0.652 1.00 98.62 103 TYR A O 1
ATOM 897 N N . THR A 1 104 ? -12.559 -0.521 -1.597 1.00 97.44 104 THR A N 1
ATOM 898 C CA . THR A 1 104 ? -11.887 0.015 -2.794 1.00 97.44 104 THR A CA 1
ATOM 899 C C . THR A 1 104 ? -11.907 1.545 -2.880 1.00 97.44 104 THR A C 1
ATOM 901 O O . THR A 1 104 ? -11.016 2.127 -3.511 1.00 97.44 104 THR A O 1
ATOM 904 N N . SER A 1 105 ? -12.851 2.235 -2.227 1.00 97.38 105 SER A N 1
ATOM 905 C CA . SER A 1 105 ? -12.988 3.698 -2.318 1.00 97.38 105 SER A CA 1
ATOM 906 C C . SER A 1 105 ? -11.669 4.435 -2.071 1.00 97.38 105 SER A C 1
ATOM 908 O O . SER A 1 105 ? -10.932 4.153 -1.125 1.00 97.38 105 SER A O 1
ATOM 910 N N . ARG A 1 106 ? -11.345 5.394 -2.947 1.00 95.56 106 ARG A N 1
ATOM 911 C CA . ARG A 1 106 ? -10.099 6.183 -2.891 1.00 95.56 106 ARG A CA 1
ATOM 912 C C . ARG A 1 106 ? -8.821 5.324 -2.852 1.00 95.56 106 ARG A C 1
ATOM 914 O O . ARG A 1 106 ? -7.878 5.625 -2.117 1.00 95.56 106 ARG A O 1
ATOM 921 N N . ALA A 1 107 ? -8.756 4.291 -3.698 1.00 94.56 107 ALA A N 1
ATOM 922 C CA . ALA A 1 107 ? -7.640 3.339 -3.808 1.00 94.56 107 ALA A CA 1
ATOM 923 C C . ALA A 1 107 ? -6.233 3.971 -3.877 1.00 94.56 107 ALA A C 1
ATOM 925 O O . ALA A 1 107 ? -5.260 3.367 -3.421 1.00 94.56 107 ALA A O 1
ATOM 926 N N . PHE A 1 108 ? -6.104 5.197 -4.404 1.00 94.25 108 PHE A N 1
ATOM 927 C CA . PHE A 1 108 ? -4.841 5.939 -4.391 1.00 94.25 108 PHE A CA 1
ATOM 928 C C . PHE A 1 108 ? -4.273 6.090 -2.968 1.00 94.25 108 PHE A C 1
ATOM 930 O O . PHE A 1 108 ? -3.103 5.781 -2.740 1.00 94.25 108 PHE A O 1
ATOM 937 N N . PHE A 1 109 ? -5.093 6.510 -2.000 1.00 97.00 109 PHE A N 1
ATOM 938 C CA . PHE A 1 109 ? -4.641 6.727 -0.623 1.00 97.00 109 PHE A CA 1
ATOM 939 C C . PHE A 1 109 ? -4.476 5.413 0.148 1.00 97.00 109 PHE A C 1
ATOM 941 O O . PHE A 1 109 ? -3.540 5.297 0.932 1.00 97.00 109 PHE A O 1
ATOM 948 N N . LYS A 1 110 ? -5.268 4.377 -0.167 1.00 97.94 110 LYS A N 1
ATOM 949 C CA . LYS A 1 110 ? -5.024 3.002 0.315 1.00 97.94 110 LYS A CA 1
ATOM 950 C C . LYS A 1 110 ? -3.655 2.472 -0.127 1.00 97.94 110 LYS A C 1
ATOM 952 O O . LYS A 1 110 ? -2.952 1.819 0.636 1.00 97.94 110 LYS A O 1
ATOM 957 N N . ARG A 1 111 ? -3.226 2.783 -1.356 1.00 95.88 111 ARG A N 1
ATOM 958 C CA . ARG A 1 111 ? -1.864 2.467 -1.813 1.00 95.88 111 ARG A CA 1
ATOM 959 C C . ARG A 1 111 ? -0.815 3.330 -1.113 1.00 95.88 111 ARG A C 1
ATOM 961 O O . ARG A 1 111 ? 0.258 2.823 -0.792 1.00 95.88 111 ARG A O 1
ATOM 968 N N . MET A 1 112 ? -1.096 4.619 -0.921 1.00 96.62 112 MET A N 1
ATOM 969 C CA . MET A 1 112 ? -0.182 5.552 -0.258 1.00 96.62 112 MET A CA 1
ATOM 970 C C . MET A 1 112 ? 0.099 5.146 1.194 1.00 96.62 112 MET A C 1
ATOM 972 O O . MET A 1 112 ? 1.243 5.252 1.623 1.00 96.62 112 MET A O 1
ATOM 976 N N . ASP A 1 113 ? -0.891 4.606 1.902 1.00 98.12 113 ASP A N 1
ATOM 977 C CA . ASP A 1 113 ? -0.740 4.004 3.230 1.00 98.12 113 ASP A CA 1
ATOM 978 C C . ASP A 1 113 ? 0.364 2.937 3.272 1.00 98.12 113 ASP A C 1
ATOM 980 O O . ASP A 1 113 ? 1.348 3.105 3.990 1.00 98.12 113 ASP A O 1
ATOM 984 N N . ARG A 1 114 ? 0.293 1.918 2.406 1.00 97.56 114 ARG A N 1
ATOM 985 C CA . ARG A 1 114 ? 1.321 0.860 2.326 1.00 97.56 114 ARG A CA 1
ATOM 986 C C . ARG A 1 114 ? 2.704 1.394 1.955 1.00 97.56 114 ARG A C 1
ATOM 988 O O . ARG A 1 114 ? 3.727 0.838 2.352 1.00 97.56 114 ARG A O 1
ATOM 995 N N . VAL A 1 115 ? 2.760 2.481 1.182 1.00 96.06 115 VAL A N 1
ATOM 996 C CA . VAL A 1 115 ? 4.022 3.171 0.880 1.00 96.06 115 VAL A CA 1
ATOM 997 C C . VAL A 1 115 ? 4.583 3.838 2.137 1.00 96.06 115 VAL A C 1
ATOM 999 O O . VAL A 1 115 ? 5.770 3.683 2.417 1.00 96.06 115 VAL A O 1
ATOM 1002 N N . VAL A 1 116 ? 3.751 4.550 2.901 1.00 97.12 116 VAL A N 1
ATOM 1003 C CA . VAL A 1 116 ? 4.154 5.203 4.156 1.00 97.12 116 VAL A CA 1
ATOM 1004 C C . VAL A 1 116 ? 4.599 4.162 5.179 1.00 97.12 116 VAL A C 1
ATOM 1006 O O . VAL A 1 116 ? 5.662 4.335 5.762 1.00 97.12 116 VAL A O 1
ATOM 1009 N N . GLU A 1 117 ? 3.855 3.068 5.342 1.00 97.75 117 GLU A N 1
ATOM 1010 C CA . GLU A 1 117 ? 4.208 1.946 6.218 1.00 97.75 117 GLU A CA 1
ATOM 1011 C C . GLU A 1 117 ? 5.600 1.386 5.882 1.00 97.75 117 GLU A C 1
ATOM 1013 O O . GLU A 1 117 ? 6.465 1.277 6.755 1.00 97.75 117 GLU A O 1
ATOM 1018 N N . SER A 1 118 ? 5.861 1.111 4.598 1.00 96.75 118 SER A N 1
ATOM 1019 C CA . SER A 1 118 ? 7.161 0.605 4.148 1.00 96.75 118 SER A CA 1
ATOM 1020 C C . SER A 1 118 ? 8.302 1.593 4.405 1.00 96.75 118 SER A C 1
ATOM 1022 O O . SER A 1 118 ? 9.385 1.163 4.807 1.00 96.75 118 SER A O 1
ATOM 1024 N N . TYR A 1 119 ? 8.095 2.892 4.156 1.00 97.25 119 TYR A N 1
ATOM 1025 C CA . TYR A 1 119 ? 9.101 3.919 4.440 1.00 97.25 119 TYR A CA 1
ATOM 1026 C C . TYR A 1 119 ? 9.334 4.075 5.940 1.00 97.25 119 TYR A C 1
ATOM 1028 O O . TYR A 1 119 ? 10.483 4.183 6.361 1.00 97.25 119 TYR A O 1
ATOM 1036 N N . LEU A 1 120 ? 8.268 4.055 6.741 1.00 97.88 120 LEU A N 1
ATOM 1037 C CA . LEU A 1 120 ? 8.346 4.218 8.184 1.00 97.88 120 LEU A CA 1
ATOM 1038 C C . LEU A 1 120 ? 9.157 3.079 8.803 1.00 97.88 120 LEU A C 1
ATOM 1040 O O . LEU A 1 120 ? 10.181 3.358 9.422 1.00 97.88 120 LEU A O 1
ATOM 1044 N N . ARG A 1 121 ? 8.807 1.818 8.510 1.00 98.19 121 ARG A N 1
ATOM 1045 C CA . ARG A 1 121 ? 9.562 0.641 8.974 1.00 98.19 121 ARG A CA 1
ATOM 1046 C C . ARG A 1 121 ? 11.043 0.733 8.603 1.00 98.19 121 ARG A C 1
ATOM 1048 O O . ARG A 1 121 ? 11.908 0.528 9.449 1.00 98.19 121 ARG A O 1
ATOM 1055 N N . ALA A 1 122 ? 11.342 1.042 7.340 1.00 97.94 122 ALA A N 1
ATOM 1056 C CA . ALA A 1 122 ? 12.721 1.164 6.873 1.00 97.94 122 ALA A CA 1
ATOM 1057 C C . ALA A 1 122 ? 13.477 2.291 7.597 1.00 97.94 122 ALA A C 1
ATOM 1059 O O . ALA A 1 122 ? 14.624 2.105 7.997 1.00 97.94 122 ALA A O 1
ATOM 1060 N N . SER A 1 123 ? 12.832 3.444 7.788 1.00 97.75 123 SER A N 1
ATOM 1061 C CA . SER A 1 123 ? 13.431 4.598 8.458 1.00 97.75 123 SER A CA 1
ATOM 1062 C C . SER A 1 123 ? 13.701 4.350 9.939 1.00 97.75 123 SER A C 1
ATOM 1064 O O . SER A 1 123 ? 14.749 4.755 10.429 1.00 97.75 123 SER A O 1
ATOM 1066 N N . GLU A 1 124 ? 12.810 3.643 10.635 1.00 98.31 124 GLU A N 1
ATOM 1067 C CA . GLU A 1 124 ? 12.975 3.315 12.049 1.00 98.31 124 GLU A CA 1
ATOM 1068 C C . GLU A 1 124 ? 14.147 2.369 12.275 1.00 98.31 124 GLU A C 1
ATOM 1070 O O . GLU A 1 124 ? 14.989 2.648 13.123 1.00 98.31 124 GLU A O 1
ATOM 1075 N N . ILE A 1 125 ? 14.240 1.291 11.490 1.00 98.25 125 ILE A N 1
ATOM 1076 C CA . ILE A 1 125 ? 15.336 0.321 11.613 1.00 98.25 125 ILE A CA 1
ATOM 1077 C C . ILE A 1 125 ? 16.674 1.016 11.359 1.00 98.25 125 ILE A C 1
ATOM 1079 O O . ILE A 1 125 ? 17.605 0.896 12.155 1.00 98.25 125 ILE A O 1
ATOM 1083 N N . LEU A 1 126 ? 16.759 1.781 10.270 1.00 96.62 126 LEU A N 1
ATOM 1084 C CA . LEU A 1 126 ? 17.991 2.455 9.887 1.00 96.62 126 LEU A CA 1
ATOM 1085 C C . LEU A 1 126 ? 18.396 3.533 10.904 1.00 96.62 126 LEU A C 1
ATOM 1087 O O . LEU A 1 126 ? 19.571 3.626 11.255 1.00 96.62 126 LEU A O 1
ATOM 1091 N N . PHE A 1 127 ? 17.428 4.292 11.430 1.00 97.62 127 PHE A N 1
ATOM 1092 C CA . PHE A 1 127 ? 17.649 5.246 12.518 1.00 97.62 127 PHE A CA 1
ATOM 1093 C C . PHE A 1 127 ? 18.138 4.556 13.789 1.00 97.62 127 PHE A C 1
ATOM 1095 O O . PHE A 1 127 ? 19.097 5.017 14.399 1.00 97.62 127 PHE A O 1
ATOM 1102 N N . SER A 1 128 ? 17.526 3.438 14.185 1.00 97.44 128 SER A N 1
ATOM 1103 C CA . SER A 1 128 ? 17.950 2.674 15.360 1.00 97.44 128 SER A CA 1
ATOM 1104 C C . SER A 1 128 ? 19.385 2.168 15.221 1.00 97.44 128 SER A C 1
ATOM 1106 O O . SER A 1 128 ? 20.155 2.281 16.172 1.00 97.44 128 SER A O 1
ATOM 1108 N N . MET A 1 129 ? 19.770 1.674 14.040 1.00 95.94 129 MET A N 1
ATOM 1109 C CA . MET A 1 129 ? 21.147 1.255 13.757 1.00 95.94 129 MET A CA 1
ATOM 1110 C C . MET A 1 129 ? 22.127 2.434 13.820 1.00 95.94 129 MET A C 1
ATOM 1112 O O . MET A 1 129 ? 23.162 2.331 14.477 1.00 95.94 129 MET A O 1
ATOM 1116 N N . ALA A 1 130 ? 21.793 3.562 13.186 1.00 94.56 130 ALA A N 1
ATOM 1117 C CA . ALA A 1 130 ? 22.609 4.776 13.212 1.00 94.56 130 ALA A CA 1
ATOM 1118 C C . ALA A 1 130 ? 22.780 5.317 14.640 1.00 94.56 130 ALA A C 1
ATOM 1120 O O . ALA A 1 130 ? 23.898 5.581 15.077 1.00 94.56 130 ALA A O 1
ATOM 1121 N N . ASN A 1 131 ? 21.689 5.395 15.402 1.00 93.81 131 ASN A N 1
ATOM 1122 C CA . ASN A 1 131 ? 21.701 5.855 16.784 1.00 93.81 131 ASN A CA 1
ATOM 1123 C C . ASN A 1 131 ? 22.502 4.912 17.698 1.00 93.81 131 ASN A C 1
ATOM 1125 O O . ASN A 1 131 ? 23.269 5.374 18.536 1.00 93.81 131 ASN A O 1
ATOM 1129 N N . ALA A 1 132 ? 22.388 3.593 17.517 1.00 94.19 132 ALA A N 1
ATOM 1130 C CA . ALA A 1 132 ? 23.207 2.633 18.258 1.00 94.19 132 ALA A CA 1
ATOM 1131 C C . ALA A 1 132 ? 24.701 2.803 17.939 1.00 94.19 132 ALA A C 1
ATOM 1133 O O . ALA A 1 132 ? 25.524 2.851 18.855 1.00 94.19 132 ALA A O 1
ATOM 1134 N N . LYS A 1 133 ? 25.047 2.969 16.654 1.00 92.50 133 LYS A N 1
ATOM 1135 C CA . LYS A 1 133 ? 26.431 3.203 16.224 1.00 92.50 133 LYS A CA 1
ATOM 1136 C C . LYS A 1 133 ? 26.999 4.499 16.800 1.00 92.50 133 LYS A C 1
ATOM 1138 O O . LYS A 1 133 ? 28.153 4.539 17.214 1.00 92.50 133 LYS A O 1
ATOM 1143 N N . MET A 1 134 ? 26.171 5.535 16.872 1.00 91.00 134 MET A N 1
ATOM 1144 C CA . MET A 1 134 ? 26.524 6.810 17.480 1.00 91.00 134 MET A CA 1
ATOM 1145 C C . MET A 1 134 ? 26.856 6.674 18.963 1.00 91.00 134 MET A C 1
ATOM 1147 O O . MET A 1 134 ? 27.891 7.167 19.410 1.00 91.00 134 MET A O 1
ATOM 1151 N N . LEU A 1 135 ? 26.003 5.987 19.724 1.00 90.25 135 LEU A N 1
ATOM 1152 C CA . LEU A 1 135 ? 26.211 5.781 21.158 1.00 90.25 135 LEU A CA 1
ATOM 1153 C C . LEU A 1 135 ? 27.478 4.959 21.449 1.00 90.25 135 LEU A C 1
ATOM 1155 O O . LEU A 1 135 ? 28.134 5.185 22.465 1.00 90.25 135 LEU A O 1
ATOM 1159 N N . GLU A 1 136 ? 27.852 4.040 20.554 1.00 89.81 136 GLU A N 1
ATOM 1160 C CA . GLU A 1 136 ? 29.089 3.258 20.658 1.00 89.81 136 GLU A CA 1
ATOM 1161 C C . GLU A 1 136 ? 30.353 4.129 20.540 1.00 89.81 136 GLU A C 1
ATOM 1163 O O . GLU A 1 136 ? 31.333 3.889 21.246 1.00 89.81 136 GLU A O 1
ATOM 1168 N N . GLN A 1 137 ? 30.345 5.149 19.675 1.00 83.19 137 GLN A N 1
ATOM 1169 C CA . GLN A 1 137 ? 31.550 5.907 19.313 1.00 83.19 137 GLN A CA 1
ATOM 1170 C C . GLN A 1 137 ? 32.080 6.832 20.423 1.00 83.19 137 GLN A C 1
ATOM 1172 O O . GLN A 1 137 ? 33.227 7.261 20.330 1.00 83.19 137 GLN A O 1
ATOM 1177 N N . LYS A 1 138 ? 31.308 7.105 21.490 1.00 68.19 138 LYS A N 1
ATOM 1178 C CA . LYS A 1 138 ? 31.696 7.920 22.673 1.00 68.19 138 LYS A CA 1
ATOM 1179 C C . LYS A 1 138 ? 32.300 9.309 22.368 1.00 68.19 138 LYS A C 1
ATOM 1181 O O . LYS A 1 138 ? 32.849 9.946 23.265 1.00 68.19 138 LYS A O 1
ATOM 1186 N N . THR A 1 139 ? 32.203 9.790 21.133 1.00 65.56 139 THR A N 1
ATOM 1187 C CA . THR A 1 139 ? 32.639 11.115 20.678 1.00 65.56 139 THR A CA 1
ATOM 1188 C C . THR A 1 139 ? 31.443 12.061 20.575 1.00 65.56 139 THR A C 1
ATOM 1190 O O . THR A 1 139 ? 30.287 11.634 20.573 1.00 65.56 139 THR A O 1
ATOM 1193 N N . THR A 1 140 ? 31.706 13.367 20.478 1.00 66.00 140 THR A N 1
ATOM 1194 C CA . THR A 1 140 ? 30.677 14.367 20.166 1.00 66.00 140 THR A CA 1
ATOM 1195 C C . THR A 1 140 ? 30.191 14.148 18.731 1.00 66.00 140 THR A C 1
ATOM 1197 O O . THR A 1 140 ? 30.766 14.678 17.782 1.00 66.00 140 THR A O 1
ATOM 1200 N N . SER A 1 141 ? 29.171 13.308 18.560 1.00 69.44 141 SER A N 1
ATOM 1201 C CA . SER A 1 141 ? 28.623 13.001 17.240 1.00 69.44 141 SER A CA 1
ATOM 1202 C C . SER A 1 141 ? 27.799 14.164 16.693 1.00 69.44 141 SER A C 1
ATOM 1204 O O . SER A 1 141 ? 27.050 14.816 17.419 1.00 69.44 141 SER A O 1
ATOM 1206 N N . LYS A 1 142 ? 27.912 14.393 15.382 1.00 83.00 142 LYS A N 1
ATOM 1207 C CA . LYS A 1 142 ? 27.099 15.356 14.623 1.00 83.00 142 LYS A CA 1
ATOM 1208 C C . LYS A 1 142 ? 25.768 14.761 14.140 1.00 83.00 142 LYS A C 1
ATOM 1210 O O . LYS A 1 142 ? 25.057 15.406 13.372 1.00 83.00 142 LYS A O 1
ATOM 1215 N N . PHE A 1 143 ? 25.437 13.528 14.532 1.00 89.81 143 PHE A N 1
ATOM 1216 C CA . PHE A 1 143 ? 24.186 12.881 14.143 1.00 89.81 143 PHE A CA 1
ATOM 1217 C C . PHE A 1 143 ? 22.979 13.595 14.791 1.00 89.81 143 PHE A C 1
ATOM 1219 O O . PHE A 1 143 ? 22.926 13.703 16.017 1.00 89.81 143 PHE A O 1
ATOM 1226 N N . PRO A 1 144 ? 22.003 14.105 14.011 1.00 91.44 144 PRO A N 1
ATOM 1227 C CA . PRO A 1 144 ? 20.943 14.972 14.532 1.00 91.44 144 PRO A CA 1
ATOM 1228 C C . PRO A 1 144 ? 19.778 14.183 15.164 1.00 91.44 144 PRO A C 1
ATOM 1230 O O . PRO A 1 144 ? 18.629 14.294 14.729 1.00 91.44 144 PRO A O 1
ATOM 1233 N N . THR A 1 145 ? 20.065 13.385 16.197 1.00 93.12 145 THR A N 1
ATOM 1234 C CA . THR A 1 145 ? 19.137 12.416 16.811 1.00 93.12 145 THR A CA 1
ATOM 1235 C C . THR A 1 145 ? 17.767 13.001 17.157 1.00 93.12 145 THR A C 1
ATOM 1237 O O . THR A 1 145 ? 16.755 12.457 16.715 1.00 93.12 145 THR A O 1
ATOM 1240 N N . ASP A 1 146 ? 17.708 14.118 17.888 1.00 94.38 146 ASP A N 1
ATOM 1241 C CA . ASP A 1 146 ? 16.439 14.694 18.365 1.00 94.38 146 ASP A CA 1
ATOM 1242 C C . ASP A 1 146 ? 15.537 15.170 17.218 1.00 94.38 146 ASP A C 1
ATOM 1244 O O . ASP A 1 146 ? 14.320 14.940 17.217 1.00 94.38 146 ASP A O 1
ATOM 1248 N N . ASN A 1 147 ? 16.135 15.797 16.201 1.00 95.44 147 ASN A N 1
ATOM 1249 C CA . ASN A 1 147 ? 15.411 16.255 15.019 1.00 95.44 147 ASN A CA 1
ATOM 1250 C C . ASN A 1 147 ? 14.858 15.061 14.226 1.00 95.44 147 ASN A C 1
ATOM 1252 O O . ASN A 1 147 ? 13.666 15.013 13.916 1.00 95.44 147 ASN A O 1
ATOM 1256 N N . LEU A 1 148 ? 15.697 14.056 13.958 1.00 96.50 148 LEU A N 1
ATOM 1257 C CA . LEU A 1 148 ? 15.284 12.862 13.218 1.00 96.50 148 LEU A CA 1
ATOM 1258 C C . LEU A 1 148 ? 14.216 12.061 13.976 1.00 96.50 148 LEU A C 1
ATOM 1260 O O . LEU A 1 148 ? 13.234 11.619 13.377 1.00 96.50 148 LEU A O 1
ATOM 1264 N N . PHE A 1 149 ? 14.335 11.936 15.299 1.00 98.06 149 PHE A N 1
ATOM 1265 C CA . PHE A 1 149 ? 13.321 11.278 16.120 1.00 98.06 149 PHE A CA 1
ATOM 1266 C C . PHE A 1 149 ? 11.986 12.033 16.099 1.00 98.06 149 PHE A C 1
ATOM 1268 O O . PHE A 1 149 ? 10.925 11.419 15.969 1.00 98.06 149 PHE A O 1
ATOM 1275 N N . THR A 1 150 ? 12.016 13.368 16.136 1.00 98.44 150 THR A N 1
ATOM 1276 C CA . THR A 1 150 ? 10.812 14.201 15.982 1.00 98.44 150 THR A CA 1
ATOM 1277 C C . THR A 1 150 ? 10.124 13.944 14.638 1.00 98.44 150 THR A C 1
ATOM 1279 O O . THR A 1 150 ? 8.896 13.824 14.571 1.00 98.44 150 THR A O 1
ATOM 1282 N N . MET A 1 151 ? 10.901 13.792 13.562 1.00 98.38 151 MET A N 1
ATOM 1283 C CA . MET A 1 151 ? 10.385 13.458 12.232 1.00 98.38 151 MET A CA 1
ATOM 1284 C C . MET A 1 151 ? 9.770 12.051 12.186 1.00 98.38 151 MET A C 1
ATOM 1286 O O . MET A 1 151 ? 8.686 11.894 11.619 1.00 98.38 151 MET A O 1
ATOM 1290 N N . LEU A 1 152 ? 10.384 11.055 12.838 1.00 98.25 152 LEU A N 1
ATOM 1291 C CA . LEU A 1 152 ? 9.803 9.713 12.990 1.00 98.25 152 LEU A CA 1
ATOM 1292 C C . LEU A 1 152 ? 8.472 9.749 13.745 1.00 98.25 152 LEU A C 1
ATOM 1294 O O . LEU A 1 152 ? 7.483 9.189 13.276 1.00 98.25 152 LEU A O 1
ATOM 1298 N N . VAL A 1 153 ? 8.406 10.448 14.883 1.00 98.62 153 VAL A N 1
ATOM 1299 C CA . VAL A 1 153 ? 7.165 10.594 15.665 1.00 98.62 153 VAL A CA 1
ATOM 1300 C C . VAL A 1 153 ? 6.072 11.262 14.833 1.00 98.62 153 VAL A C 1
ATOM 1302 O O . VAL A 1 153 ? 4.919 10.824 14.864 1.00 98.62 153 VAL A O 1
ATOM 1305 N N . LYS A 1 154 ? 6.416 12.289 14.049 1.00 98.56 154 LYS A N 1
ATOM 1306 C CA . LYS A 1 154 ? 5.471 12.946 13.140 1.00 98.56 154 LYS A CA 1
ATOM 1307 C C . LYS A 1 154 ? 4.943 11.979 12.077 1.00 98.56 154 LYS A C 1
ATOM 1309 O O . LYS A 1 154 ? 3.734 11.924 11.865 1.00 98.56 154 LYS A O 1
ATOM 1314 N N . ALA A 1 155 ? 5.820 11.194 11.451 1.00 98.50 155 ALA A N 1
ATOM 1315 C CA . ALA A 1 155 ? 5.430 10.198 10.457 1.00 98.50 155 ALA A CA 1
ATOM 1316 C C . ALA A 1 155 ? 4.524 9.102 11.054 1.00 98.50 155 ALA A C 1
ATOM 1318 O O . ALA A 1 155 ? 3.470 8.822 10.482 1.00 98.50 155 ALA A O 1
ATOM 1319 N N . ARG A 1 156 ? 4.860 8.573 12.245 1.00 98.75 156 ARG A N 1
ATOM 1320 C CA . ARG A 1 156 ? 4.024 7.617 13.002 1.00 98.75 156 ARG A CA 1
ATOM 1321 C C . ARG A 1 156 ? 2.625 8.160 13.260 1.00 98.75 156 ARG A C 1
ATOM 1323 O O . ARG A 1 156 ? 1.641 7.491 12.969 1.00 98.75 156 ARG A O 1
ATOM 1330 N N . ARG A 1 157 ? 2.528 9.382 13.797 1.00 98.75 157 ARG A N 1
ATOM 1331 C CA . ARG A 1 157 ? 1.240 10.013 14.124 1.00 98.75 157 ARG A CA 1
ATOM 1332 C C . ARG A 1 157 ? 0.401 10.254 12.876 1.00 98.75 157 ARG A C 1
ATOM 1334 O O . ARG A 1 157 ? -0.786 9.961 12.889 1.00 98.75 157 ARG A O 1
ATOM 1341 N N . ASN A 1 158 ? 1.010 10.736 11.795 1.00 98.69 158 ASN A N 1
ATOM 1342 C CA . ASN A 1 158 ? 0.302 10.965 10.539 1.00 98.69 158 ASN A CA 1
ATOM 1343 C C . ASN A 1 158 ? -0.271 9.667 9.951 1.00 98.69 158 ASN A C 1
ATOM 1345 O O . ASN A 1 158 ? -1.429 9.661 9.541 1.00 98.69 158 ASN A O 1
ATOM 1349 N N . LEU A 1 159 ? 0.504 8.575 9.953 1.00 98.62 159 LEU A N 1
ATOM 1350 C CA . LEU A 1 159 ? 0.008 7.261 9.538 1.00 98.62 159 LEU A CA 1
ATOM 1351 C C . LEU A 1 159 ? -1.081 6.744 10.490 1.00 98.62 159 LEU A C 1
ATOM 1353 O O . LEU A 1 159 ? -2.104 6.250 10.028 1.00 98.62 159 LEU A O 1
ATOM 1357 N N . GLY A 1 160 ? -0.889 6.903 11.803 1.00 98.69 160 GLY A N 1
ATOM 1358 C CA . GLY A 1 160 ? -1.836 6.471 12.832 1.00 98.69 160 GLY A CA 1
ATOM 1359 C C . GLY A 1 160 ? -3.202 7.149 12.717 1.00 98.69 160 GLY A C 1
ATOM 1360 O O . GLY A 1 160 ? -4.222 6.474 12.765 1.00 98.69 160 GLY A O 1
ATOM 1361 N N . VAL A 1 161 ? -3.240 8.464 12.483 1.00 98.62 161 VAL A N 1
ATOM 1362 C CA . VAL A 1 161 ? -4.503 9.193 12.263 1.00 98.62 161 VAL A CA 1
ATOM 1363 C C . VAL A 1 161 ? -5.167 8.764 10.945 1.00 98.62 161 VAL A C 1
ATOM 1365 O O . VAL A 1 161 ? -6.392 8.753 10.862 1.00 98.62 161 VAL A O 1
ATOM 1368 N N . PHE A 1 162 ? -4.400 8.358 9.926 1.00 98.75 162 PHE A N 1
ATOM 1369 C CA . PHE A 1 162 ? -4.968 7.818 8.685 1.00 98.75 162 PHE A CA 1
ATOM 1370 C C . PHE A 1 162 ? -5.619 6.437 8.861 1.00 98.75 162 PHE A C 1
ATOM 1372 O O . PHE A 1 162 ? -6.542 6.114 8.119 1.00 98.75 162 PHE A O 1
ATOM 1379 N N . GLN A 1 163 ? -5.223 5.660 9.878 1.00 98.75 163 GLN A N 1
ATOM 1380 C CA . GLN A 1 163 ? -5.891 4.392 10.216 1.00 98.75 163 GLN A CA 1
ATOM 1381 C C . GLN A 1 163 ? -7.303 4.584 10.790 1.00 98.75 163 GLN A C 1
ATOM 1383 O O . GLN A 1 163 ? -7.998 3.603 11.041 1.00 98.75 163 GLN A O 1
ATOM 1388 N N . HIS A 1 164 ? -7.738 5.832 11.004 1.00 98.62 164 HIS A N 1
ATOM 1389 C CA . HIS A 1 164 ? -9.122 6.149 11.331 1.00 98.62 164 HIS A CA 1
ATOM 1390 C C . HIS A 1 164 ? -10.091 5.464 10.352 1.00 98.62 164 HIS A C 1
ATOM 1392 O O . HIS A 1 164 ? -9.818 5.382 9.152 1.00 98.62 164 HIS A O 1
ATOM 1398 N N . HIS A 1 165 ? -11.242 5.015 10.851 1.00 98.38 165 HIS A N 1
ATOM 1399 C CA . HIS A 1 165 ? -12.248 4.309 10.057 1.00 98.38 165 HIS A CA 1
ATOM 1400 C C . HIS A 1 165 ? -12.963 5.194 9.021 1.00 98.38 165 HIS A C 1
ATOM 1402 O O . HIS A 1 165 ? -13.724 4.653 8.229 1.00 98.38 165 HIS A O 1
ATOM 1408 N N . ASP A 1 166 ? -12.673 6.502 8.958 1.00 98.56 166 ASP A N 1
ATOM 1409 C CA . ASP A 1 166 ? -12.995 7.358 7.800 1.00 98.56 166 ASP A CA 1
ATOM 1410 C C . ASP A 1 166 ? -11.771 7.865 7.017 1.00 98.56 166 ASP A C 1
ATOM 1412 O O . ASP A 1 166 ? -11.905 8.633 6.060 1.00 98.56 166 ASP A O 1
ATOM 1416 N N . GLY A 1 167 ? -10.565 7.462 7.421 1.00 98.56 167 GLY A N 1
ATOM 1417 C CA . GLY A 1 167 ? -9.309 7.745 6.731 1.00 98.56 167 GLY A CA 1
ATOM 1418 C C . GLY A 1 167 ? -9.026 6.701 5.655 1.00 98.56 167 GLY A C 1
ATOM 1419 O O . GLY A 1 167 ? -9.359 6.898 4.484 1.00 98.56 167 GLY A O 1
ATOM 1420 N N . ILE A 1 168 ? -8.438 5.569 6.051 1.00 98.69 168 ILE A N 1
ATOM 1421 C CA . ILE A 1 168 ? -8.038 4.475 5.150 1.00 98.69 168 ILE A CA 1
ATOM 1422 C C . ILE A 1 168 ? -9.212 3.880 4.358 1.00 98.69 168 ILE A C 1
ATOM 1424 O O . ILE A 1 168 ? -9.046 3.446 3.214 1.00 98.69 168 ILE A O 1
ATOM 1428 N N . THR A 1 169 ? -10.419 3.910 4.917 1.00 98.56 169 THR A N 1
ATOM 1429 C CA . THR A 1 169 ? -11.665 3.470 4.264 1.00 98.56 169 THR A CA 1
ATOM 1430 C C . THR A 1 169 ? -12.061 4.367 3.090 1.00 98.56 169 THR A C 1
ATOM 1432 O O . THR A 1 169 ? -12.673 3.888 2.141 1.00 98.56 169 THR A O 1
ATOM 1435 N N . GLY A 1 170 ? -11.611 5.624 3.064 1.00 98.31 170 GLY A N 1
ATOM 1436 C CA . GLY A 1 170 ? -11.885 6.566 1.981 1.00 98.31 170 GLY A CA 1
ATOM 1437 C C . GLY A 1 170 ? -13.279 7.195 2.034 1.00 98.31 170 GLY A C 1
ATOM 1438 O O . GLY A 1 170 ? -13.746 7.706 1.015 1.00 98.31 170 GLY A O 1
ATOM 1439 N N . THR A 1 171 ? -13.922 7.180 3.198 1.00 98.50 171 THR A N 1
ATOM 1440 C CA . THR A 1 171 ? -15.315 7.608 3.400 1.00 98.50 171 THR A CA 1
ATOM 1441 C C . THR A 1 171 ? -15.463 9.044 3.904 1.00 98.50 171 THR A C 1
ATOM 1443 O O . THR A 1 171 ? -16.561 9.592 3.946 1.00 98.50 171 THR A O 1
ATOM 1446 N N . SER A 1 172 ? -14.348 9.710 4.203 1.00 98.31 172 SER A N 1
ATOM 1447 C CA . SER A 1 172 ? -14.323 11.140 4.500 1.00 98.31 172 SER A CA 1
ATOM 1448 C C . SER A 1 172 ? -14.692 12.025 3.299 1.00 98.31 172 SER A C 1
ATOM 1450 O O . SER A 1 172 ? -14.488 11.676 2.129 1.00 98.31 172 SER A O 1
ATOM 1452 N N . LYS A 1 173 ? -15.156 13.247 3.600 1.00 98.06 173 LYS A N 1
ATOM 1453 C CA . LYS A 1 173 ? -15.329 14.327 2.612 1.00 98.06 173 LYS A CA 1
ATOM 1454 C C . LYS A 1 173 ? -13.993 14.709 1.966 1.00 98.06 173 LYS A C 1
ATOM 1456 O O . LYS A 1 173 ? -12.940 14.601 2.591 1.00 98.06 173 LYS A O 1
ATOM 1461 N N . ASP A 1 174 ? -14.043 15.249 0.750 1.00 96.81 174 ASP A N 1
ATOM 1462 C CA . ASP A 1 174 ? -12.841 15.532 -0.052 1.00 96.81 174 ASP A CA 1
ATOM 1463 C C . ASP A 1 174 ? -11.805 16.414 0.653 1.00 96.81 174 ASP A C 1
ATOM 1465 O O . ASP A 1 174 ? -10.617 16.112 0.624 1.00 96.81 174 ASP A O 1
ATOM 1469 N N . HIS A 1 175 ? -12.226 17.469 1.355 1.00 97.94 175 HIS A N 1
ATOM 1470 C CA . HIS A 1 175 ? -11.283 18.343 2.062 1.00 97.94 175 HIS A CA 1
ATOM 1471 C C . HIS A 1 175 ? -10.569 17.639 3.230 1.00 97.94 175 HIS A C 1
ATOM 1473 O O . HIS A 1 175 ? -9.407 17.935 3.499 1.00 97.94 175 HIS A O 1
ATOM 1479 N N . VAL A 1 176 ? -11.230 16.687 3.898 1.00 98.44 176 VAL A N 1
ATOM 1480 C CA . VAL A 1 176 ? -10.621 15.868 4.959 1.00 98.44 176 VAL A CA 1
ATOM 1481 C C . VAL A 1 176 ? -9.645 14.862 4.347 1.00 98.44 176 VAL A C 1
ATOM 1483 O O . VAL A 1 176 ? -8.550 14.658 4.860 1.00 98.44 176 VAL A O 1
ATOM 1486 N N . VAL A 1 177 ? -9.989 14.292 3.191 1.00 97.75 177 VAL A N 1
ATOM 1487 C CA . VAL A 1 177 ? -9.088 13.424 2.421 1.00 97.75 177 VAL A CA 1
ATOM 1488 C C . VAL A 1 177 ? -7.849 14.178 1.950 1.00 97.75 177 VAL A C 1
ATOM 1490 O O . VAL A 1 177 ? -6.753 13.627 1.999 1.00 97.75 177 VAL A O 1
ATOM 1493 N N . ASN A 1 178 ? -7.987 15.445 1.566 1.00 97.81 178 ASN A N 1
ATOM 1494 C CA . ASN A 1 178 ? -6.846 16.293 1.229 1.00 97.81 178 ASN A CA 1
ATOM 1495 C C . ASN A 1 178 ? -5.948 16.554 2.450 1.00 97.81 178 ASN A C 1
ATOM 1497 O O . ASN A 1 178 ? -4.723 16.517 2.321 1.00 97.81 178 ASN A O 1
ATOM 1501 N N . ASP A 1 179 ? -6.524 16.751 3.643 1.00 98.56 179 ASP A N 1
ATOM 1502 C CA . ASP A 1 179 ? -5.745 16.832 4.886 1.00 98.56 179 ASP A CA 1
ATOM 1503 C C . ASP A 1 179 ? -4.995 15.517 5.158 1.00 98.56 179 ASP A C 1
ATOM 1505 O O . ASP A 1 179 ? -3.781 15.538 5.372 1.00 98.56 179 ASP A O 1
ATOM 1509 N N . TYR A 1 180 ? -5.662 14.362 5.043 1.00 98.62 180 TYR A N 1
ATOM 1510 C CA . TYR A 1 180 ? -5.002 13.056 5.126 1.00 98.62 180 TYR A CA 1
ATOM 1511 C C . TYR A 1 180 ? -3.870 12.912 4.103 1.00 98.62 180 TYR A C 1
ATOM 1513 O O . TYR A 1 180 ? -2.758 12.531 4.471 1.00 98.62 180 TYR A O 1
ATOM 1521 N N . GLY A 1 181 ? -4.106 13.279 2.843 1.00 97.88 181 GLY A N 1
ATOM 1522 C CA . GLY A 1 181 ? -3.100 13.274 1.786 1.00 97.88 181 GLY A CA 1
ATOM 1523 C C . GLY A 1 181 ? -1.869 14.101 2.159 1.00 97.88 181 GLY A C 1
ATOM 1524 O O . GLY A 1 181 ? -0.745 13.597 2.097 1.00 97.88 181 GLY A O 1
ATOM 1525 N N . SER A 1 182 ? -2.066 15.331 2.639 1.00 98.06 182 SER A N 1
ATOM 1526 C CA . SER A 1 182 ? -0.980 16.198 3.113 1.00 98.06 182 SER A CA 1
ATOM 1527 C C . SER A 1 182 ? -0.207 15.580 4.290 1.00 98.06 182 SER A C 1
ATOM 1529 O O . SER A 1 182 ? 1.027 15.675 4.364 1.00 98.06 182 SER A O 1
ATOM 1531 N N . LYS A 1 183 ? -0.900 14.906 5.219 1.00 98.56 183 LYS A N 1
ATOM 1532 C CA . LYS A 1 183 ? -0.263 14.195 6.340 1.00 98.56 183 LYS A CA 1
ATOM 1533 C C . LYS A 1 183 ? 0.574 13.006 5.864 1.00 98.56 183 LYS A C 1
ATOM 1535 O O . LYS A 1 183 ? 1.715 12.868 6.314 1.00 98.56 183 LYS A O 1
ATOM 1540 N N . LEU A 1 184 ? 0.063 12.189 4.942 1.00 98.31 184 LEU A N 1
ATOM 1541 C CA . LEU A 1 184 ? 0.797 11.057 4.366 1.00 98.31 184 LEU A CA 1
ATOM 1542 C C . LEU A 1 184 ? 2.007 11.528 3.547 1.00 98.31 184 LEU A C 1
ATOM 1544 O O . LEU A 1 184 ? 3.091 10.965 3.672 1.00 98.31 184 LEU A O 1
ATOM 1548 N N . GLU A 1 185 ? 1.873 12.602 2.764 1.00 97.31 185 GLU A N 1
ATOM 1549 C CA . GLU A 1 185 ? 2.999 13.210 2.044 1.00 97.31 185 GLU A CA 1
ATOM 1550 C C . GLU A 1 185 ? 4.088 13.676 3.015 1.00 97.31 185 GLU A C 1
ATOM 1552 O O . GLU A 1 185 ? 5.274 13.400 2.811 1.00 97.31 185 GLU A O 1
ATOM 1557 N N . THR A 1 186 ? 3.687 14.342 4.099 1.00 97.81 186 THR A N 1
ATOM 1558 C CA . THR A 1 186 ? 4.612 14.763 5.156 1.00 97.81 186 THR A CA 1
ATOM 1559 C C . THR A 1 186 ? 5.295 13.559 5.803 1.00 97.81 186 THR A C 1
ATOM 1561 O O . THR A 1 186 ? 6.499 13.608 6.032 1.00 97.81 186 THR A O 1
ATOM 1564 N N . ALA A 1 187 ? 4.564 12.468 6.053 1.00 98.25 187 ALA A N 1
ATOM 1565 C CA . ALA A 1 187 ? 5.122 11.246 6.629 1.00 98.25 187 ALA A CA 1
ATOM 1566 C C . ALA A 1 187 ? 6.186 10.615 5.716 1.00 98.25 187 ALA A C 1
ATOM 1568 O O . ALA A 1 187 ? 7.268 10.283 6.195 1.00 98.25 187 ALA A O 1
ATOM 1569 N N . ILE A 1 188 ? 5.923 10.527 4.405 1.00 96.69 188 ILE A N 1
ATOM 1570 C CA . ILE A 1 188 ? 6.895 10.029 3.417 1.00 96.69 188 ILE A CA 1
ATOM 1571 C C . ILE A 1 188 ? 8.153 10.899 3.425 1.00 96.69 188 ILE A C 1
ATOM 1573 O O . ILE A 1 188 ? 9.253 10.369 3.554 1.00 96.69 188 ILE A O 1
ATOM 1577 N N . LYS A 1 189 ? 8.010 12.227 3.327 1.00 95.75 189 LYS A N 1
ATOM 1578 C CA . LYS A 1 189 ? 9.159 13.149 3.318 1.00 95.75 189 LYS A CA 1
ATOM 1579 C C . LYS A 1 189 ? 9.964 13.066 4.616 1.00 95.75 189 LYS A C 1
ATOM 1581 O O . LYS A 1 189 ? 11.192 13.067 4.574 1.00 95.75 189 LYS A O 1
ATOM 1586 N N . SER A 1 190 ? 9.284 12.960 5.758 1.00 97.06 190 SER A N 1
ATOM 1587 C CA . SER A 1 190 ? 9.931 12.791 7.058 1.00 97.06 190 SER A CA 1
ATOM 1588 C C . SER A 1 190 ? 10.721 11.484 7.136 1.00 97.06 190 SER A C 1
ATOM 1590 O O . SER A 1 190 ? 11.891 11.513 7.503 1.00 97.06 190 SER A O 1
ATOM 1592 N N . ALA A 1 191 ? 10.126 10.360 6.731 1.00 97.25 191 ALA A N 1
ATOM 1593 C CA . ALA A 1 191 ? 10.799 9.063 6.721 1.00 97.25 191 ALA A CA 1
ATOM 1594 C C . ALA A 1 191 ? 11.985 9.028 5.740 1.00 97.25 191 ALA A C 1
ATOM 1596 O O . ALA A 1 191 ? 13.045 8.513 6.084 1.00 97.25 191 ALA A O 1
ATOM 1597 N N . GLN A 1 192 ? 11.846 9.625 4.549 1.00 95.38 192 GLN A N 1
ATOM 1598 C CA . GLN A 1 192 ? 12.941 9.748 3.579 1.00 95.38 192 GLN A CA 1
ATOM 1599 C C . GLN A 1 192 ? 14.135 10.504 4.167 1.00 95.38 192 GLN A C 1
ATOM 1601 O O . GLN A 1 192 ? 15.252 10.008 4.089 1.00 95.38 192 GLN A O 1
ATOM 1606 N N . ASN A 1 193 ? 13.902 11.652 4.803 1.00 95.00 193 ASN A N 1
ATOM 1607 C CA . ASN A 1 193 ? 14.973 12.447 5.400 1.00 95.00 193 ASN A CA 1
ATOM 1608 C C . ASN A 1 193 ? 15.689 11.690 6.533 1.00 95.00 193 ASN A C 1
ATOM 1610 O O . ASN A 1 193 ? 16.919 11.677 6.588 1.00 95.00 193 ASN A O 1
ATOM 1614 N N . VAL A 1 194 ? 14.930 10.983 7.379 1.00 96.88 194 VAL A N 1
ATOM 1615 C CA . VAL A 1 194 ? 15.500 10.111 8.416 1.00 96.88 194 VAL A CA 1
ATOM 1616 C C . VAL A 1 194 ? 16.364 9.017 7.800 1.00 96.88 194 VAL A C 1
ATOM 1618 O O . VAL A 1 194 ? 17.474 8.785 8.277 1.00 96.88 194 VAL A O 1
ATOM 1621 N N . MET A 1 195 ? 15.902 8.376 6.723 1.00 96.12 195 MET A N 1
ATOM 1622 C CA . MET A 1 195 ? 16.695 7.368 6.021 1.00 96.12 195 MET A CA 1
ATOM 1623 C C . MET A 1 195 ? 17.977 7.948 5.423 1.00 96.12 195 MET A C 1
ATOM 1625 O O . MET A 1 195 ? 19.026 7.327 5.544 1.00 96.12 195 MET A O 1
ATOM 1629 N N . GLU A 1 196 ? 17.897 9.119 4.793 1.00 94.38 196 GLU A N 1
ATOM 1630 C CA . GLU A 1 196 ? 19.032 9.800 4.164 1.00 94.38 196 GLU A CA 1
ATOM 1631 C C . GLU A 1 196 ? 20.145 10.085 5.183 1.00 94.38 196 GLU A C 1
ATOM 1633 O O . GLU A 1 196 ? 21.280 9.657 4.978 1.00 94.38 196 GLU A O 1
ATOM 1638 N N . HIS A 1 197 ? 19.807 10.711 6.315 1.00 94.75 197 HIS A N 1
ATOM 1639 C CA . HIS A 1 197 ? 20.781 11.059 7.357 1.00 94.75 197 HIS A CA 1
ATOM 1640 C C . HIS A 1 197 ? 21.296 9.817 8.093 1.00 94.75 197 HIS A C 1
ATOM 1642 O O . HIS A 1 197 ? 22.481 9.729 8.405 1.00 94.75 197 HIS A O 1
ATOM 1648 N N . SER A 1 198 ? 20.431 8.831 8.346 1.00 95.56 198 SER A N 1
ATOM 1649 C CA . SER A 1 198 ? 20.833 7.594 9.030 1.00 95.56 198 SER A CA 1
ATOM 1650 C C . SER A 1 198 ? 21.756 6.740 8.157 1.00 95.56 198 SER A C 1
ATOM 1652 O O . SER A 1 198 ? 22.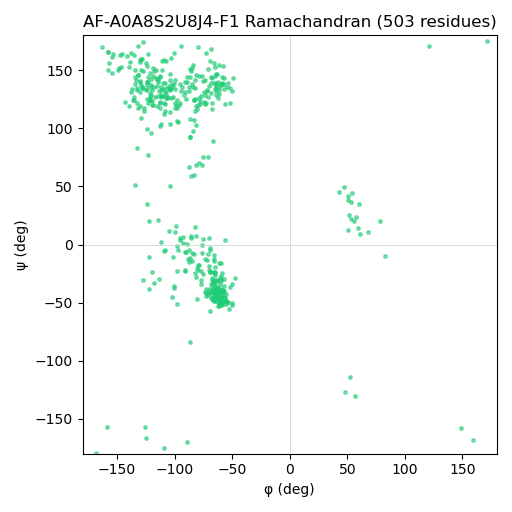760 6.232 8.650 1.00 95.56 198 SER A O 1
ATOM 1654 N N . ALA A 1 199 ? 21.472 6.616 6.854 1.00 95.56 199 ALA A N 1
ATOM 1655 C CA . ALA A 1 199 ? 22.368 5.938 5.916 1.00 95.56 199 ALA A CA 1
ATOM 1656 C C . ALA A 1 199 ? 23.704 6.676 5.787 1.00 95.56 199 ALA A C 1
ATOM 1658 O O . ALA A 1 199 ? 24.749 6.039 5.881 1.00 95.56 199 ALA A O 1
ATOM 1659 N N . ALA A 1 200 ? 23.680 8.000 5.606 1.00 94.06 200 ALA A N 1
ATOM 1660 C CA . ALA A 1 200 ? 24.895 8.801 5.497 1.00 94.06 200 ALA A CA 1
ATOM 1661 C C . ALA A 1 200 ? 25.769 8.653 6.749 1.00 94.06 200 ALA A C 1
ATOM 1663 O O . ALA A 1 200 ? 26.959 8.373 6.642 1.00 94.06 200 ALA A O 1
ATOM 1664 N N . TYR A 1 201 ? 25.175 8.736 7.940 1.00 93.12 201 TYR A N 1
ATOM 1665 C CA . TYR A 1 201 ? 25.908 8.545 9.186 1.00 93.12 201 TYR A CA 1
ATOM 1666 C C . TYR A 1 201 ? 26.526 7.145 9.308 1.00 93.12 201 TYR A C 1
ATOM 1668 O O . TYR A 1 201 ? 27.671 7.011 9.729 1.00 93.12 201 TYR A O 1
ATOM 1676 N N . LEU A 1 202 ? 25.811 6.091 8.905 1.00 92.94 202 LEU A N 1
ATOM 1677 C CA . LEU A 1 202 ? 26.354 4.728 8.934 1.00 92.94 202 LEU A CA 1
ATOM 1678 C C . LEU A 1 202 ? 27.529 4.527 7.964 1.00 92.94 202 LEU A C 1
ATOM 1680 O O . LEU A 1 202 ? 28.420 3.728 8.257 1.00 92.94 202 LEU A O 1
ATOM 1684 N N . LEU A 1 203 ? 27.538 5.248 6.840 1.00 92.06 203 LEU A N 1
ATOM 1685 C CA . LEU A 1 203 ? 28.602 5.189 5.835 1.00 92.06 203 LEU A CA 1
ATOM 1686 C C . LEU A 1 203 ? 29.827 6.028 6.229 1.00 92.06 203 LEU A C 1
ATOM 1688 O O . LEU A 1 203 ? 30.946 5.531 6.138 1.00 92.06 203 LEU A O 1
ATOM 1692 N N . TYR A 1 204 ? 29.623 7.271 6.676 1.00 90.06 204 TYR A N 1
ATOM 1693 C CA . TYR A 1 204 ? 30.700 8.244 6.919 1.00 90.06 204 TYR A CA 1
ATOM 1694 C C . TYR A 1 204 ? 31.141 8.334 8.386 1.00 90.06 204 TYR A C 1
ATOM 1696 O O . TYR A 1 204 ? 32.269 8.721 8.677 1.00 90.06 204 TYR A O 1
ATOM 1704 N N . GLN A 1 205 ? 30.284 7.942 9.330 1.00 87.44 205 GLN A N 1
ATOM 1705 C CA . GLN A 1 205 ? 30.589 7.882 10.762 1.00 87.44 205 GLN A CA 1
ATOM 1706 C C . GLN A 1 205 ? 31.165 9.199 11.312 1.00 87.44 205 GLN A C 1
ATOM 1708 O O . GLN A 1 205 ? 30.456 10.199 11.352 1.00 87.44 205 GLN A O 1
ATOM 1713 N N . ASN A 1 206 ? 32.429 9.217 11.752 1.00 83.31 206 ASN A N 1
ATOM 1714 C CA . ASN A 1 206 ? 33.069 10.412 12.313 1.00 83.31 206 ASN A CA 1
ATOM 1715 C C . ASN A 1 206 ? 33.235 11.540 11.282 1.00 83.31 206 ASN A C 1
ATOM 1717 O O . ASN A 1 206 ? 33.286 12.706 11.673 1.00 83.31 206 ASN A O 1
ATOM 1721 N N . ASP A 1 207 ? 33.286 11.201 9.992 1.00 85.19 207 ASP A N 1
ATOM 1722 C CA . ASP A 1 207 ? 33.416 12.173 8.905 1.00 85.19 207 ASP A CA 1
ATOM 1723 C C . ASP A 1 207 ? 32.065 12.778 8.501 1.00 85.19 207 ASP A C 1
ATOM 1725 O O . ASP A 1 207 ? 32.028 13.751 7.753 1.00 85.19 207 ASP A O 1
ATOM 1729 N N . TYR A 1 208 ? 30.958 12.251 9.037 1.00 87.69 208 TYR A N 1
ATOM 1730 C CA . TYR A 1 208 ? 29.614 12.718 8.727 1.00 87.69 208 TYR A CA 1
ATOM 1731 C C . TYR A 1 208 ? 29.389 14.187 9.115 1.00 87.69 208 TYR A C 1
ATOM 1733 O O . TYR A 1 208 ? 29.620 14.616 10.252 1.00 87.69 208 TYR A O 1
ATOM 1741 N N . SER A 1 209 ? 28.809 14.936 8.185 1.00 83.38 209 SER A N 1
ATOM 1742 C CA . SER A 1 209 ? 28.312 16.291 8.356 1.00 83.38 209 SER A CA 1
ATOM 1743 C C . SER A 1 209 ? 26.905 16.416 7.777 1.00 83.38 209 SER A C 1
ATOM 1745 O O . SER A 1 209 ? 26.703 16.225 6.579 1.00 83.38 209 SER A O 1
ATOM 1747 N N . ALA A 1 210 ? 25.935 16.813 8.606 1.00 77.44 210 ALA A N 1
ATOM 1748 C CA . ALA A 1 210 ? 24.545 16.985 8.176 1.00 77.44 210 ALA A CA 1
ATOM 1749 C C . ALA A 1 210 ? 24.384 17.985 7.012 1.00 77.44 210 ALA A C 1
ATOM 1751 O O . ALA A 1 210 ? 23.496 17.817 6.181 1.00 77.44 210 ALA A O 1
ATOM 1752 N N . ASP A 1 211 ? 25.266 18.986 6.924 1.00 74.06 211 ASP A N 1
ATOM 1753 C CA . ASP A 1 211 ? 25.205 20.019 5.886 1.00 74.06 211 ASP A CA 1
ATOM 1754 C C . ASP A 1 211 ? 25.837 19.583 4.551 1.00 74.06 211 ASP A C 1
ATOM 1756 O O . ASP A 1 211 ? 25.466 20.105 3.500 1.00 74.06 211 ASP A O 1
ATOM 1760 N N . ASN A 1 212 ? 26.776 18.625 4.571 1.00 66.25 212 ASN A N 1
ATOM 1761 C CA . ASN A 1 212 ? 27.590 18.270 3.397 1.00 66.25 212 ASN A CA 1
ATOM 1762 C C . ASN A 1 212 ? 27.321 16.855 2.863 1.00 66.25 212 ASN A C 1
ATOM 1764 O O . ASN A 1 212 ? 27.420 16.635 1.657 1.00 66.25 212 ASN A O 1
ATOM 1768 N N . ASP A 1 213 ? 26.922 15.913 3.720 1.00 65.88 213 ASP A N 1
ATOM 1769 C CA . ASP A 1 213 ? 26.814 14.488 3.383 1.00 65.88 213 ASP A CA 1
ATOM 1770 C C . ASP A 1 213 ? 25.359 14.059 3.171 1.00 65.88 213 ASP A C 1
ATOM 1772 O O . ASP A 1 213 ? 24.866 13.084 3.746 1.00 65.88 213 ASP A O 1
ATOM 1776 N N . SER A 1 214 ? 24.638 14.809 2.334 1.00 65.81 214 SER A N 1
ATOM 1777 C CA . SER A 1 214 ? 23.240 14.496 2.031 1.00 65.81 214 SER A CA 1
ATOM 1778 C C . SER A 1 214 ? 23.132 13.407 0.960 1.00 65.81 214 SER A C 1
ATOM 1780 O O . SER A 1 214 ? 23.264 13.637 -0.246 1.00 65.81 214 SER A O 1
ATOM 1782 N N . LEU A 1 215 ? 22.836 12.183 1.398 1.00 83.06 215 LEU A N 1
ATOM 1783 C CA . LEU A 1 215 ? 22.222 11.207 0.506 1.00 83.06 215 LEU A CA 1
ATOM 1784 C C . LEU A 1 215 ? 20.840 11.711 0.093 1.00 83.06 215 LEU A C 1
ATOM 1786 O O . LEU A 1 215 ? 20.139 12.353 0.868 1.00 83.06 215 LEU A O 1
ATOM 1790 N N . LEU A 1 216 ? 20.428 11.395 -1.133 1.00 85.12 216 LEU A N 1
ATOM 1791 C CA . LEU A 1 216 ? 19.118 11.780 -1.644 1.00 85.12 216 LEU A CA 1
ATOM 1792 C C . LEU A 1 216 ? 18.322 10.543 -2.027 1.00 85.12 216 LEU A C 1
ATOM 1794 O O . LEU A 1 216 ? 18.756 9.730 -2.845 1.00 85.12 216 LEU A O 1
ATOM 1798 N N . SER A 1 217 ? 17.096 10.454 -1.519 1.00 87.94 217 SER A N 1
ATOM 1799 C CA . SER A 1 217 ? 16.144 9.431 -1.918 1.00 87.94 217 SER A CA 1
ATOM 1800 C C . SER A 1 217 ? 15.914 9.505 -3.424 1.00 87.94 217 SER A C 1
ATOM 1802 O O . SER A 1 217 ? 15.693 10.585 -3.990 1.00 87.94 217 SER A O 1
ATOM 1804 N N . ASN A 1 218 ? 15.935 8.343 -4.080 1.00 86.75 218 ASN A N 1
ATOM 1805 C CA . ASN A 1 218 ? 15.712 8.219 -5.519 1.00 86.75 218 ASN A CA 1
ATOM 1806 C C . ASN A 1 218 ? 14.252 8.485 -5.926 1.00 86.75 218 ASN A C 1
ATOM 1808 O O . ASN A 1 218 ? 13.966 8.574 -7.119 1.00 86.75 218 ASN A O 1
ATOM 1812 N N . MET A 1 219 ? 13.338 8.626 -4.964 1.00 88.50 219 MET A N 1
ATOM 1813 C CA . MET A 1 219 ? 11.925 8.916 -5.183 1.00 88.50 219 MET A CA 1
ATOM 1814 C C . MET A 1 219 ? 11.598 10.355 -4.787 1.00 88.50 219 MET A C 1
ATOM 1816 O O . MET A 1 219 ? 11.979 10.835 -3.723 1.00 88.50 219 MET A O 1
ATOM 1820 N N . HIS A 1 220 ? 10.841 11.034 -5.640 1.00 86.69 220 HIS A N 1
ATOM 1821 C CA . HIS A 1 220 ? 10.305 12.364 -5.408 1.00 86.69 220 HIS A CA 1
ATOM 1822 C C . HIS A 1 220 ? 8.783 12.343 -5.552 1.00 86.69 220 HIS A C 1
ATOM 1824 O O . HIS A 1 220 ? 8.241 11.927 -6.582 1.00 86.69 220 HIS A O 1
ATOM 1830 N N . LEU A 1 221 ? 8.101 12.811 -4.513 1.00 88.56 221 LEU A N 1
ATOM 1831 C CA . LEU A 1 221 ? 6.665 13.043 -4.506 1.00 88.56 221 LEU A CA 1
ATOM 1832 C C . LEU A 1 221 ? 6.422 14.538 -4.742 1.00 88.56 221 LEU A C 1
ATOM 1834 O O . LEU A 1 221 ? 6.877 15.356 -3.945 1.00 88.56 221 LEU A O 1
ATOM 1838 N N . LYS A 1 222 ? 5.750 14.889 -5.848 1.00 88.94 222 LYS A N 1
ATOM 1839 C CA . LYS A 1 222 ? 5.475 16.296 -6.198 1.00 88.94 222 LYS A CA 1
ATOM 1840 C C . LYS A 1 222 ? 4.396 16.889 -5.284 1.00 88.94 222 LYS A C 1
ATOM 1842 O O . LYS A 1 222 ? 4.524 18.027 -4.852 1.00 88.94 222 LYS A O 1
ATOM 1847 N N . SER A 1 223 ? 3.341 16.117 -5.054 1.00 91.31 223 SER A N 1
ATOM 1848 C CA . SER A 1 223 ? 2.224 16.398 -4.148 1.00 91.31 223 SER A CA 1
ATOM 1849 C C . SER A 1 223 ? 1.536 15.089 -3.758 1.00 91.31 223 SER A C 1
ATOM 1851 O O . SER A 1 223 ? 1.718 14.072 -4.442 1.00 91.31 223 SER A O 1
ATOM 1853 N N . PHE A 1 224 ? 0.700 15.123 -2.721 1.00 90.56 224 PHE A N 1
ATOM 1854 C CA . PHE A 1 224 ? -0.119 13.990 -2.285 1.00 90.56 224 PHE A CA 1
ATOM 1855 C C . PHE A 1 224 ? -1.099 13.461 -3.342 1.00 90.56 224 PHE A C 1
ATOM 1857 O O . PHE A 1 224 ? -1.570 12.345 -3.204 1.00 90.56 224 PHE A O 1
ATOM 1864 N N . GLU A 1 225 ? -1.389 14.204 -4.411 1.00 88.69 225 GLU A N 1
ATOM 1865 C CA . GLU A 1 225 ? -2.256 13.753 -5.517 1.00 88.69 225 GLU A CA 1
ATOM 1866 C C . GLU A 1 225 ? -1.469 13.062 -6.644 1.00 88.69 225 GLU A C 1
ATOM 1868 O O . GLU A 1 225 ? -2.024 12.553 -7.620 1.00 88.69 225 GLU A O 1
ATOM 1873 N N . SER A 1 226 ? -0.138 13.079 -6.558 1.00 87.75 226 SER A N 1
ATOM 1874 C CA . SER A 1 226 ? 0.742 12.594 -7.615 1.00 87.75 226 SER A CA 1
ATOM 1875 C C . SER A 1 226 ? 1.337 11.235 -7.269 1.00 87.75 226 SER A C 1
ATOM 1877 O O . SER A 1 226 ? 1.753 10.988 -6.142 1.00 87.75 226 SER A O 1
ATOM 1879 N N . LEU A 1 227 ? 1.460 10.347 -8.261 1.00 85.19 227 LEU A N 1
ATOM 1880 C CA . LEU A 1 227 ? 2.273 9.147 -8.062 1.00 85.19 227 LEU A CA 1
ATOM 1881 C C . LEU A 1 227 ? 3.746 9.541 -7.841 1.00 85.19 227 LEU A C 1
ATOM 1883 O O . LEU A 1 227 ? 4.257 10.381 -8.596 1.00 85.19 227 LEU A O 1
ATOM 1887 N N . PRO A 1 228 ? 4.451 8.885 -6.901 1.00 86.19 228 PRO A N 1
ATOM 1888 C CA . PRO A 1 228 ? 5.887 9.047 -6.721 1.00 86.19 228 PRO A CA 1
ATOM 1889 C C . PRO A 1 228 ? 6.660 8.856 -8.036 1.00 86.19 228 PRO A C 1
ATOM 1891 O O . PRO A 1 228 ? 6.426 7.904 -8.787 1.00 86.19 228 PRO A O 1
ATOM 1894 N N . ARG A 1 229 ? 7.613 9.749 -8.322 1.00 89.06 229 ARG A N 1
ATOM 1895 C CA . ARG A 1 229 ? 8.461 9.702 -9.523 1.00 89.06 229 ARG A CA 1
ATOM 1896 C C . ARG A 1 229 ? 9.915 9.465 -9.145 1.00 89.06 229 ARG A C 1
ATOM 1898 O O . ARG A 1 229 ? 10.403 10.033 -8.177 1.00 89.06 229 ARG A O 1
ATOM 1905 N N . ARG A 1 230 ? 10.627 8.667 -9.941 1.00 91.75 230 ARG A N 1
ATOM 1906 C CA . ARG A 1 230 ? 12.077 8.506 -9.778 1.00 91.75 230 ARG A CA 1
ATOM 1907 C C . ARG A 1 230 ? 12.797 9.790 -10.189 1.00 91.75 230 ARG A C 1
ATOM 1909 O O . ARG A 1 230 ? 12.454 10.370 -11.222 1.00 91.75 230 ARG A O 1
ATOM 1916 N N . LYS A 1 231 ? 13.785 10.214 -9.401 1.00 92.69 231 LYS A N 1
ATOM 1917 C CA . LYS A 1 231 ? 14.698 11.305 -9.757 1.00 92.69 231 LYS A CA 1
ATOM 1918 C C . LYS A 1 231 ? 15.588 10.857 -10.916 1.00 92.69 231 LYS A C 1
ATOM 1920 O O . LYS A 1 231 ? 16.022 9.708 -10.957 1.00 92.69 231 LYS A O 1
ATOM 1925 N N . LEU A 1 232 ? 15.814 11.760 -11.868 1.00 93.88 232 LEU A N 1
ATOM 1926 C CA . LEU A 1 232 ? 16.688 11.512 -13.010 1.00 93.88 232 LEU A CA 1
ATOM 1927 C C . LEU A 1 232 ? 18.143 11.652 -12.567 1.00 93.88 232 LEU A C 1
ATOM 1929 O O . LEU A 1 232 ? 18.536 12.708 -12.077 1.00 93.88 232 LEU A O 1
ATOM 1933 N N . ILE A 1 233 ? 18.933 10.606 -12.777 1.00 93.00 233 ILE A N 1
ATOM 1934 C CA . ILE A 1 233 ? 20.384 10.665 -12.665 1.00 93.00 233 ILE A CA 1
ATOM 1935 C C . ILE A 1 233 ? 20.934 11.123 -14.013 1.00 93.00 233 ILE A C 1
ATOM 1937 O O . ILE A 1 233 ? 20.901 10.383 -14.999 1.00 93.00 233 ILE A O 1
ATOM 1941 N N . THR A 1 234 ? 21.417 12.362 -14.053 1.00 91.56 234 THR A N 1
ATOM 1942 C CA . THR A 1 234 ? 22.092 12.911 -15.228 1.00 91.56 234 THR A CA 1
ATOM 1943 C C . THR A 1 234 ? 23.557 12.489 -15.226 1.00 91.56 234 THR A C 1
ATOM 1945 O O . THR A 1 234 ? 24.276 12.741 -14.257 1.00 91.56 234 THR A O 1
ATOM 1948 N N . LEU A 1 235 ? 23.980 11.848 -16.313 1.00 87.88 235 LEU A N 1
ATOM 1949 C CA . LEU A 1 235 ? 25.368 11.503 -16.607 1.00 87.88 235 LEU A CA 1
ATOM 1950 C C . LEU A 1 235 ? 25.837 12.395 -17.757 1.00 87.88 235 LEU A C 1
ATOM 1952 O O . LEU A 1 235 ? 25.214 12.389 -18.822 1.00 87.88 235 LEU A O 1
ATOM 1956 N N . ASP A 1 236 ? 26.893 13.171 -17.520 1.00 77.81 236 ASP A N 1
ATOM 1957 C CA . ASP A 1 236 ? 27.494 14.066 -18.506 1.00 77.81 236 ASP A CA 1
ATOM 1958 C C . ASP A 1 236 ? 28.841 13.503 -18.976 1.00 77.81 236 ASP A C 1
ATOM 1960 O O . ASP A 1 236 ? 29.732 13.198 -18.174 1.00 77.81 236 ASP A O 1
ATOM 1964 N N . SER A 1 237 ? 28.978 13.371 -20.296 1.00 67.81 237 SER A N 1
ATOM 1965 C CA . SER A 1 237 ? 30.202 12.944 -20.970 1.00 67.81 237 SER A CA 1
ATOM 1966 C C . SER A 1 237 ? 31.364 13.914 -20.801 1.00 67.81 237 SER A C 1
ATOM 1968 O O . SER A 1 237 ? 32.507 13.470 -20.776 1.00 67.81 237 SER A O 1
ATOM 1970 N N . GLN A 1 238 ? 31.099 15.216 -20.668 1.00 65.12 238 GLN A N 1
ATOM 1971 C CA . GLN A 1 238 ? 32.149 16.227 -20.523 1.00 65.12 238 GLN A CA 1
ATOM 1972 C C . GLN A 1 238 ? 32.733 16.240 -19.108 1.00 65.12 238 GLN A C 1
ATOM 1974 O O . GLN A 1 238 ? 33.931 16.440 -18.936 1.00 65.12 238 GLN A O 1
ATOM 1979 N N . ALA A 1 239 ? 31.905 15.962 -18.101 1.00 62.97 239 ALA A N 1
ATOM 1980 C CA . ALA A 1 239 ? 32.304 15.969 -16.697 1.00 62.97 239 ALA A CA 1
ATOM 1981 C C . ALA A 1 239 ? 32.750 14.590 -16.167 1.00 62.97 239 ALA A C 1
ATOM 1983 O O . ALA A 1 239 ? 32.923 14.453 -14.958 1.00 62.97 239 ALA A O 1
ATOM 1984 N N . GLN A 1 240 ? 32.868 13.565 -17.030 1.00 64.06 240 GLN A N 1
ATOM 1985 C CA . GLN A 1 240 ? 33.138 12.163 -16.650 1.00 64.06 240 GLN A CA 1
ATOM 1986 C C . GLN A 1 240 ? 32.314 11.726 -15.429 1.00 64.06 240 GLN A C 1
ATOM 1988 O O . GLN A 1 240 ? 32.829 11.173 -14.458 1.00 64.06 240 GLN A O 1
ATOM 1993 N N . THR A 1 241 ? 31.021 12.061 -15.434 1.00 69.25 241 THR A N 1
ATOM 1994 C CA . THR A 1 241 ? 30.226 11.985 -14.209 1.00 69.25 241 THR A CA 1
ATOM 1995 C C . THR A 1 241 ? 30.042 10.535 -13.769 1.00 69.25 241 THR A C 1
ATOM 1997 O O . THR A 1 241 ? 29.374 9.757 -14.446 1.00 69.25 241 THR A O 1
ATOM 2000 N N . ILE A 1 242 ? 30.576 10.203 -12.597 1.00 82.19 242 ILE A N 1
ATOM 2001 C CA . ILE A 1 242 ? 30.304 8.957 -11.883 1.00 82.19 242 ILE A CA 1
ATOM 2002 C C . ILE A 1 242 ? 29.195 9.223 -10.861 1.00 82.19 242 ILE A C 1
ATOM 2004 O O . ILE A 1 242 ? 29.175 10.273 -10.209 1.00 82.19 242 ILE A O 1
ATOM 2008 N N . LYS A 1 243 ? 28.235 8.300 -10.730 1.00 90.88 243 LYS A N 1
ATOM 2009 C CA . LYS A 1 243 ? 27.132 8.422 -9.764 1.00 90.88 243 LYS A CA 1
ATOM 2010 C C . LYS A 1 243 ? 27.040 7.191 -8.879 1.00 90.88 243 LYS A C 1
ATOM 2012 O O . LYS A 1 243 ? 26.761 6.098 -9.359 1.00 90.88 243 LYS A O 1
ATOM 2017 N N . VAL A 1 244 ? 27.239 7.399 -7.582 1.00 92.06 244 VAL A N 1
ATOM 2018 C CA . VAL A 1 244 ? 27.115 6.364 -6.554 1.00 92.06 244 VAL A CA 1
ATOM 2019 C C . VAL A 1 244 ? 25.665 6.286 -6.085 1.00 92.06 244 VAL A C 1
ATOM 2021 O O . VAL A 1 244 ? 25.016 7.310 -5.858 1.00 92.06 244 VAL A O 1
ATOM 2024 N N . VAL A 1 245 ? 25.147 5.070 -5.956 1.00 94.62 245 VAL A N 1
ATOM 2025 C CA . VAL A 1 245 ? 23.825 4.780 -5.404 1.00 94.62 245 VAL A CA 1
ATOM 2026 C C . VAL A 1 245 ? 23.945 3.717 -4.320 1.00 94.62 245 VAL A C 1
ATOM 2028 O O . VAL A 1 245 ? 24.632 2.711 -4.486 1.00 94.62 245 VAL A O 1
ATOM 2031 N N . TYR A 1 246 ? 23.228 3.924 -3.220 1.00 95.38 246 TYR A N 1
ATOM 2032 C CA . TYR A 1 246 ? 23.144 2.963 -2.127 1.00 95.38 246 TYR A CA 1
ATOM 2033 C C . TYR A 1 246 ? 21.760 2.332 -2.104 1.00 95.38 246 TYR A C 1
ATOM 2035 O O . TYR A 1 246 ? 20.739 3.021 -2.162 1.00 95.38 246 TYR A O 1
ATOM 2043 N N . ILE A 1 247 ? 21.731 1.008 -2.024 1.00 96.25 247 ILE A N 1
ATOM 2044 C CA . ILE A 1 247 ? 20.509 0.220 -1.919 1.00 96.25 247 ILE A CA 1
ATOM 2045 C C . ILE A 1 247 ? 20.417 -0.310 -0.496 1.00 96.25 247 ILE A C 1
ATOM 2047 O O . ILE A 1 247 ? 21.385 -0.869 0.006 1.00 96.25 247 ILE A O 1
ATOM 2051 N N . TYR A 1 248 ? 19.265 -0.127 0.144 1.00 96.25 248 TYR A N 1
ATOM 2052 C CA . TYR A 1 248 ? 19.009 -0.569 1.513 1.00 96.25 248 TYR A CA 1
ATOM 2053 C C . TYR A 1 248 ? 18.021 -1.734 1.530 1.00 96.25 248 TYR A C 1
ATOM 2055 O O . TYR A 1 248 ? 16.972 -1.662 0.885 1.00 96.25 248 TYR A O 1
ATOM 2063 N N . ASN A 1 249 ? 18.331 -2.780 2.296 1.00 96.69 249 ASN A N 1
ATOM 2064 C CA . ASN A 1 249 ? 17.411 -3.873 2.581 1.00 96.69 249 ASN A CA 1
ATOM 2065 C C . ASN A 1 249 ? 16.847 -3.756 4.009 1.00 96.69 249 ASN A C 1
ATOM 2067 O O . ASN A 1 249 ? 17.541 -4.119 4.952 1.00 96.69 249 ASN A O 1
ATOM 2071 N N . PRO A 1 250 ? 15.588 -3.319 4.196 1.00 96.44 250 PRO A N 1
ATOM 2072 C CA . PRO A 1 250 ? 14.970 -3.187 5.519 1.00 96.44 250 PRO A CA 1
ATOM 2073 C C . PRO A 1 250 ? 14.395 -4.502 6.082 1.00 96.44 250 PRO A C 1
ATOM 2075 O O . PRO A 1 250 ? 13.567 -4.470 6.993 1.00 96.44 250 PRO A O 1
ATOM 2078 N N . THR A 1 251 ? 14.750 -5.656 5.510 1.00 96.12 251 THR A N 1
ATOM 2079 C CA . THR A 1 251 ? 14.219 -6.969 5.914 1.00 96.12 251 THR A CA 1
ATOM 2080 C C . THR A 1 251 ? 15.272 -7.807 6.635 1.00 96.12 251 THR A C 1
ATOM 2082 O O . THR A 1 251 ? 16.471 -7.579 6.475 1.00 96.12 251 THR A O 1
ATOM 2085 N N . ASP A 1 252 ? 14.808 -8.787 7.406 1.00 95.94 252 ASP A N 1
ATOM 2086 C CA . ASP A 1 252 ? 15.600 -9.785 8.139 1.00 95.94 252 ASP A CA 1
ATOM 2087 C C . ASP A 1 252 ? 16.172 -10.895 7.255 1.00 95.94 252 ASP A C 1
ATOM 2089 O O . ASP A 1 252 ? 16.872 -11.779 7.746 1.00 95.94 252 ASP A O 1
ATOM 2093 N N . GLN A 1 253 ? 15.904 -10.857 5.952 1.00 95.50 253 GLN A N 1
ATOM 2094 C CA . GLN A 1 253 ? 16.360 -11.865 5.010 1.00 95.50 253 GLN A CA 1
ATOM 2095 C C . GLN A 1 253 ? 17.214 -11.239 3.917 1.00 95.50 253 GLN A C 1
ATOM 2097 O O . GLN A 1 253 ? 16.992 -10.107 3.482 1.00 95.50 253 GLN A O 1
ATOM 2102 N N . ARG A 1 254 ? 18.188 -12.008 3.432 1.00 95.38 254 ARG A N 1
ATOM 2103 C CA . ARG A 1 254 ? 18.911 -11.690 2.203 1.00 95.38 254 ARG A CA 1
ATOM 2104 C C . ARG A 1 254 ? 17.932 -11.617 1.030 1.00 95.38 254 ARG A C 1
ATOM 2106 O O . ARG A 1 254 ? 17.060 -12.472 0.895 1.00 95.38 254 ARG A O 1
ATOM 2113 N N . ARG A 1 255 ? 18.100 -10.628 0.150 1.00 93.38 255 ARG A N 1
ATOM 2114 C CA . ARG A 1 255 ? 17.228 -10.415 -1.011 1.00 93.38 255 ARG A CA 1
ATOM 2115 C C . ARG A 1 255 ? 18.010 -10.317 -2.311 1.00 93.38 255 ARG A C 1
ATOM 2117 O O . ARG A 1 255 ? 18.998 -9.591 -2.407 1.00 93.38 255 ARG A O 1
ATOM 2124 N N . ILE A 1 256 ? 17.504 -11.015 -3.324 1.00 94.06 256 ILE A N 1
ATOM 2125 C CA . ILE A 1 256 ? 17.882 -10.848 -4.726 1.00 94.06 256 ILE A CA 1
ATOM 2126 C C . ILE A 1 256 ? 16.695 -10.181 -5.414 1.00 94.06 256 ILE A C 1
ATOM 2128 O O . ILE A 1 256 ? 15.613 -10.758 -5.440 1.00 94.06 256 ILE A O 1
ATOM 2132 N N . GLN A 1 257 ? 16.862 -8.956 -5.908 1.00 93.81 257 GLN A N 1
ATOM 2133 C CA . GLN A 1 257 ? 15.753 -8.183 -6.471 1.00 93.81 257 GLN A CA 1
ATOM 2134 C C . GLN A 1 257 ? 16.228 -7.258 -7.589 1.00 93.81 257 GLN A C 1
ATOM 2136 O O . GLN A 1 257 ? 17.361 -6.786 -7.589 1.00 93.81 257 GLN A O 1
ATOM 2141 N N . ILE A 1 258 ? 15.353 -6.945 -8.541 1.00 96.12 258 ILE A N 1
ATOM 2142 C CA . ILE A 1 258 ? 15.632 -5.912 -9.540 1.00 96.12 258 ILE A CA 1
ATOM 2143 C C . ILE A 1 258 ? 15.325 -4.527 -8.968 1.00 96.12 258 ILE A C 1
ATOM 2145 O O . ILE A 1 258 ? 14.196 -4.240 -8.565 1.00 96.12 258 ILE A O 1
ATOM 2149 N N . VAL A 1 259 ? 16.310 -3.632 -9.019 1.00 95.62 259 VAL A N 1
ATOM 2150 C CA . VAL A 1 259 ? 16.139 -2.208 -8.721 1.00 95.62 259 VAL A CA 1
ATOM 2151 C C . VAL A 1 259 ? 16.092 -1.416 -10.020 1.00 95.62 259 VAL A C 1
ATOM 2153 O O . VAL A 1 259 ? 16.892 -1.622 -10.927 1.00 95.62 259 VAL A O 1
ATOM 2156 N N . LYS A 1 260 ? 15.143 -0.478 -10.092 1.00 96.25 260 LYS A N 1
ATOM 2157 C CA . LYS A 1 260 ? 14.945 0.419 -11.234 1.00 96.25 260 LYS A CA 1
ATOM 2158 C C . LYS A 1 260 ? 15.418 1.831 -10.905 1.00 96.25 260 LYS A C 1
ATOM 2160 O O . LYS A 1 260 ? 14.907 2.443 -9.962 1.00 96.25 260 LYS A O 1
ATOM 2165 N N . ILE A 1 261 ? 16.299 2.363 -11.742 1.00 96.38 261 ILE A N 1
ATOM 2166 C CA . ILE A 1 261 ? 16.929 3.681 -11.637 1.00 96.38 261 ILE A CA 1
ATOM 2167 C C . ILE A 1 261 ? 16.642 4.461 -12.924 1.00 96.38 261 ILE A C 1
ATOM 2169 O O . ILE A 1 261 ? 16.640 3.890 -14.009 1.00 96.38 261 ILE A O 1
ATOM 2173 N N . LEU A 1 262 ? 16.351 5.759 -12.821 1.00 96.56 262 LEU A N 1
ATOM 2174 C CA . LEU A 1 262 ? 16.110 6.602 -13.994 1.00 96.56 262 LEU A CA 1
ATOM 2175 C C . LEU A 1 262 ? 17.407 7.327 -14.373 1.00 96.56 262 LEU A C 1
ATOM 2177 O O . LEU A 1 262 ? 17.935 8.073 -13.553 1.00 96.56 262 LEU A O 1
ATOM 2181 N N . VAL A 1 263 ? 17.894 7.137 -15.600 1.00 95.38 263 VAL A N 1
ATOM 2182 C CA . VAL A 1 263 ? 19.160 7.706 -16.102 1.00 95.38 263 VAL A CA 1
ATOM 2183 C C . VAL A 1 263 ? 18.945 8.530 -17.376 1.00 95.38 263 VAL A C 1
ATOM 2185 O O . VAL A 1 263 ? 17.977 8.309 -18.109 1.00 95.38 263 VAL A O 1
ATOM 2188 N N . SER A 1 264 ? 19.822 9.505 -17.640 1.00 94.06 264 SER A N 1
ATOM 2189 C CA . SER A 1 264 ? 19.704 10.411 -18.796 1.00 94.06 264 SER A CA 1
ATOM 2190 C C . SER A 1 264 ? 20.161 9.814 -20.130 1.00 94.06 264 SER A C 1
ATOM 2192 O O . SER A 1 264 ? 19.799 10.328 -21.188 1.00 94.06 264 SER A O 1
ATOM 2194 N N . THR A 1 265 ? 20.935 8.728 -20.096 1.00 92.50 265 THR A N 1
ATOM 2195 C CA . THR A 1 265 ? 21.501 8.055 -21.274 1.00 92.50 265 THR A CA 1
ATOM 2196 C C . THR A 1 265 ? 21.433 6.535 -21.128 1.00 92.50 265 THR A C 1
ATOM 2198 O O . THR A 1 265 ? 21.421 6.015 -20.016 1.00 92.50 265 THR A O 1
ATOM 2201 N N . HIS A 1 266 ? 21.379 5.826 -22.256 1.00 92.75 266 HIS A N 1
ATOM 2202 C CA . HIS A 1 266 ? 21.430 4.363 -22.318 1.00 92.75 266 HIS A CA 1
ATOM 2203 C C . HIS A 1 266 ? 22.867 3.818 -22.327 1.00 92.75 266 HIS A C 1
ATOM 2205 O O . HIS A 1 266 ? 23.065 2.627 -22.111 1.00 92.75 266 HIS A O 1
ATOM 2211 N N . GLN A 1 267 ? 23.861 4.678 -22.573 1.00 92.75 267 GLN A N 1
ATOM 2212 C CA . GLN A 1 267 ? 25.275 4.311 -22.625 1.00 92.75 267 GLN A CA 1
ATOM 2213 C C . GLN A 1 267 ? 25.858 4.241 -21.214 1.00 92.75 267 GLN A C 1
ATOM 2215 O O . GLN A 1 267 ? 26.646 5.094 -20.810 1.00 92.75 267 GLN A O 1
ATOM 2220 N N . VAL A 1 268 ? 25.432 3.259 -20.425 1.00 93.56 268 VAL A N 1
ATOM 2221 C CA . VAL A 1 268 ? 25.851 3.124 -19.027 1.00 93.56 268 VAL A CA 1
ATOM 2222 C C . VAL A 1 268 ? 26.284 1.705 -18.716 1.00 93.56 268 VAL A C 1
ATOM 2224 O O . VAL A 1 268 ? 25.708 0.748 -19.231 1.00 93.56 268 VAL A O 1
ATOM 2227 N N . PHE A 1 269 ? 27.267 1.575 -17.832 1.00 94.25 269 PHE A N 1
ATOM 2228 C CA . PHE A 1 269 ? 27.591 0.319 -17.163 1.00 94.25 269 PHE A CA 1
ATOM 2229 C C . PHE A 1 269 ? 27.639 0.553 -15.653 1.00 94.25 269 PHE A C 1
ATOM 2231 O O . PHE A 1 269 ? 27.737 1.689 -15.182 1.00 94.25 269 PHE A O 1
ATOM 2238 N N . VAL A 1 270 ? 27.511 -0.524 -14.885 1.00 95.81 270 VAL A N 1
ATOM 2239 C CA . VAL A 1 270 ? 27.413 -0.453 -13.426 1.00 95.81 270 VAL A CA 1
ATOM 2240 C C . VAL A 1 270 ? 28.511 -1.301 -12.812 1.00 95.81 270 VAL A C 1
ATOM 2242 O O . VAL A 1 270 ? 28.786 -2.399 -13.290 1.00 95.81 270 VAL A O 1
ATOM 2245 N N . THR A 1 271 ? 29.124 -0.805 -11.742 1.00 94.94 271 THR A N 1
ATOM 2246 C CA . THR A 1 271 ? 30.087 -1.560 -10.939 1.00 94.94 271 THR A CA 1
ATOM 2247 C C . THR A 1 271 ? 29.598 -1.722 -9.506 1.00 94.94 271 THR A C 1
ATOM 2249 O O . THR A 1 271 ? 28.904 -0.856 -8.977 1.00 94.94 271 THR A O 1
ATOM 2252 N N . SER A 1 272 ? 30.011 -2.798 -8.846 1.00 94.75 272 SER A N 1
ATOM 2253 C CA . SER A 1 272 ? 29.906 -2.982 -7.397 1.00 94.75 272 SER A CA 1
ATOM 2254 C C . SER A 1 272 ? 31.261 -3.472 -6.893 1.00 94.75 272 SER A C 1
ATOM 2256 O O . SER A 1 272 ? 31.877 -4.314 -7.542 1.00 94.75 272 SER A O 1
ATOM 2258 N N . ASN A 1 273 ? 31.770 -2.908 -5.794 1.00 91.75 273 ASN A N 1
ATOM 2259 C CA . ASN A 1 273 ? 33.142 -3.152 -5.319 1.00 91.75 273 ASN A CA 1
ATOM 2260 C C . ASN A 1 273 ? 34.204 -2.952 -6.423 1.00 91.75 273 ASN A C 1
ATOM 2262 O O . ASN A 1 273 ? 35.119 -3.759 -6.575 1.00 91.75 273 ASN A O 1
ATOM 2266 N N . ASN A 1 274 ? 34.046 -1.898 -7.234 1.00 89.56 274 ASN A N 1
ATOM 2267 C CA . ASN A 1 274 ? 34.900 -1.570 -8.386 1.00 89.56 274 ASN A CA 1
ATOM 2268 C C . ASN A 1 274 ? 34.975 -2.642 -9.490 1.00 89.56 274 ASN A C 1
ATOM 2270 O O . ASN A 1 274 ? 35.835 -2.556 -10.361 1.00 89.56 274 ASN A O 1
ATOM 2274 N N . GLN A 1 275 ? 34.069 -3.624 -9.488 1.00 92.75 275 GLN A N 1
ATOM 2275 C CA . GLN A 1 275 ? 33.965 -4.638 -10.537 1.00 92.75 275 GLN A CA 1
ATOM 2276 C C . GLN A 1 275 ? 32.671 -4.459 -11.339 1.00 92.75 275 GLN A C 1
ATOM 2278 O O . GLN A 1 275 ? 31.621 -4.230 -10.728 1.00 92.75 275 GLN A O 1
ATOM 2283 N N . PRO A 1 276 ? 32.710 -4.546 -12.682 1.00 92.69 276 PRO A N 1
ATOM 2284 C CA . PRO A 1 276 ? 31.514 -4.496 -13.521 1.00 92.69 276 PRO A CA 1
ATOM 2285 C C . PRO A 1 276 ? 30.509 -5.584 -13.143 1.00 92.69 276 PRO A C 1
ATOM 2287 O O . PRO A 1 276 ? 30.895 -6.701 -12.805 1.00 92.69 276 PRO A O 1
ATOM 2290 N N . ILE A 1 277 ? 29.218 -5.260 -13.211 1.00 94.00 277 ILE A N 1
ATOM 2291 C CA . ILE A 1 277 ? 28.146 -6.250 -13.087 1.00 94.00 277 ILE A CA 1
ATOM 2292 C C . ILE A 1 277 ? 27.561 -6.548 -14.467 1.00 94.00 277 ILE A C 1
ATOM 2294 O O . ILE A 1 277 ? 27.222 -5.633 -15.214 1.00 94.00 277 ILE A O 1
ATOM 2298 N N . ASP A 1 278 ? 27.361 -7.829 -14.765 1.00 87.56 278 ASP A N 1
ATOM 2299 C CA . ASP A 1 278 ? 26.725 -8.254 -16.023 1.00 87.56 278 ASP A CA 1
ATOM 2300 C C . ASP A 1 278 ? 25.194 -8.302 -15.912 1.00 87.56 278 ASP A C 1
ATOM 2302 O O . ASP A 1 278 ? 24.466 -8.355 -16.901 1.00 87.56 278 ASP A O 1
ATOM 2306 N N . SER A 1 279 ? 24.673 -8.276 -14.682 1.00 94.06 279 SER A N 1
ATOM 2307 C CA . SER A 1 279 ? 23.241 -8.364 -14.397 1.00 94.06 279 SER A CA 1
ATOM 2308 C C . SER A 1 279 ? 22.577 -6.986 -14.424 1.00 94.06 279 SER A C 1
ATOM 2310 O O . SER A 1 279 ? 22.108 -6.479 -13.400 1.00 94.06 279 SER A O 1
ATOM 2312 N N . CYS A 1 280 ? 22.528 -6.383 -15.612 1.00 96.88 280 CYS A N 1
ATOM 2313 C CA . CYS A 1 280 ? 21.802 -5.143 -15.862 1.00 96.88 280 CYS A CA 1
ATOM 2314 C C . CYS A 1 280 ? 21.035 -5.151 -17.194 1.00 96.88 280 CYS A C 1
ATOM 2316 O O . CYS A 1 280 ? 21.232 -6.006 -18.053 1.00 96.88 280 CYS A O 1
ATOM 2318 N N . GLN A 1 281 ? 20.114 -4.202 -17.345 1.00 97.25 281 GLN A N 1
ATOM 2319 C CA . GLN A 1 281 ? 19.274 -4.025 -18.528 1.00 97.25 281 GLN A CA 1
ATOM 2320 C C . GLN A 1 281 ? 18.832 -2.563 -18.640 1.00 97.25 281 GLN A C 1
ATOM 2322 O O . GLN A 1 281 ? 18.598 -1.907 -17.625 1.00 97.25 281 GLN A O 1
ATOM 2327 N N . ILE A 1 282 ? 18.668 -2.065 -19.864 1.00 97.25 282 ILE A N 1
ATOM 2328 C CA . ILE A 1 282 ? 18.099 -0.747 -20.145 1.00 97.25 282 ILE A CA 1
ATOM 2329 C C . ILE A 1 282 ? 16.734 -0.888 -20.823 1.00 97.25 282 ILE A C 1
ATOM 2331 O O . ILE A 1 282 ? 16.593 -1.524 -21.871 1.00 97.25 282 ILE A O 1
ATOM 2335 N N . ASP A 1 283 ? 15.741 -0.219 -20.243 1.00 96.00 283 ASP A N 1
ATOM 2336 C CA . ASP A 1 283 ? 14.385 -0.086 -20.765 1.00 96.00 283 ASP A CA 1
ATOM 2337 C C . ASP A 1 283 ? 14.110 1.361 -21.220 1.00 96.00 283 ASP A C 1
ATOM 2339 O O . ASP A 1 283 ? 14.634 2.319 -20.634 1.00 96.00 283 ASP A O 1
ATOM 2343 N N . PRO A 1 284 ? 13.240 1.571 -22.224 1.00 93.75 284 PRO A N 1
ATOM 2344 C CA . PRO A 1 284 ? 12.764 2.905 -22.568 1.00 93.75 284 PRO A CA 1
ATOM 2345 C C . PRO A 1 284 ? 11.886 3.481 -21.452 1.00 93.75 284 PRO A C 1
ATOM 2347 O O . PRO A 1 284 ? 11.056 2.784 -20.860 1.00 93.75 284 PRO A O 1
ATOM 2350 N N . LYS A 1 285 ? 11.992 4.795 -21.215 1.00 93.44 285 LYS A N 1
ATOM 2351 C CA . LYS A 1 285 ? 10.983 5.517 -20.437 1.00 93.44 285 LYS A CA 1
ATOM 2352 C C . LYS A 1 285 ? 9.896 6.044 -21.367 1.00 93.44 285 LYS A C 1
ATOM 2354 O O . LYS A 1 285 ? 10.204 6.798 -22.274 1.00 93.44 285 LYS A O 1
ATOM 2359 N N . TRP A 1 286 ? 8.627 5.733 -21.122 1.00 91.00 286 TRP A N 1
ATOM 2360 C CA . TRP A 1 286 ? 7.509 6.273 -21.914 1.00 91.00 286 TRP A CA 1
ATOM 2361 C C . TRP A 1 286 ? 7.152 7.712 -21.511 1.00 91.00 286 TRP A C 1
ATOM 2363 O O . TRP A 1 286 ? 7.237 8.065 -20.330 1.00 91.00 286 TRP A O 1
ATOM 2373 N N . SER A 1 287 ? 6.743 8.545 -22.476 1.00 88.81 287 SER A N 1
ATOM 2374 C CA . SER A 1 287 ? 6.441 9.970 -22.247 1.00 88.81 287 SER A CA 1
ATOM 2375 C C . SER A 1 287 ? 5.164 10.208 -21.431 1.00 88.81 287 SER A C 1
ATOM 2377 O O . SER A 1 287 ? 5.035 11.238 -20.769 1.00 88.81 287 SER A O 1
ATOM 2379 N N . GLY A 1 288 ? 4.250 9.236 -21.406 1.00 84.50 288 GLY A N 1
ATOM 2380 C CA . GLY A 1 288 ? 3.001 9.281 -20.650 1.00 84.50 288 GLY A CA 1
ATOM 2381 C C . GLY A 1 288 ? 2.377 7.894 -20.492 1.00 84.50 288 GLY A C 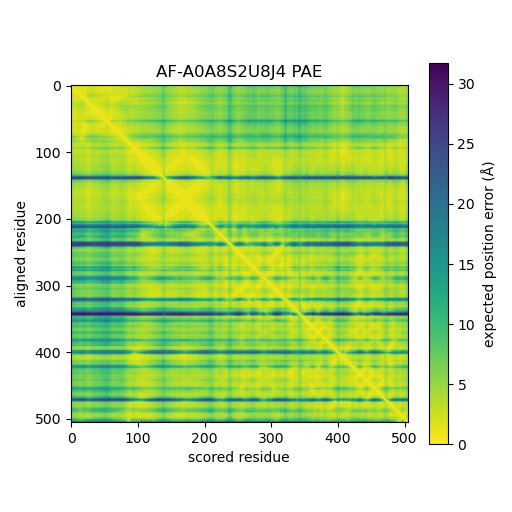1
ATOM 2382 O O . GLY A 1 288 ? 2.813 6.940 -21.129 1.00 84.50 288 GLY A O 1
ATOM 2383 N N . ARG A 1 289 ? 1.346 7.777 -19.642 1.00 77.50 289 ARG A N 1
ATOM 2384 C CA . ARG A 1 289 ? 0.684 6.487 -19.346 1.00 77.50 289 ARG A CA 1
ATOM 2385 C C . ARG A 1 289 ? -0.055 5.889 -20.547 1.00 77.50 289 ARG A C 1
ATOM 2387 O O . ARG A 1 289 ? -0.075 4.678 -20.691 1.00 77.50 289 ARG A O 1
ATOM 2394 N N . LYS A 1 290 ? -0.621 6.745 -21.404 1.00 79.50 290 LYS A N 1
ATOM 2395 C CA . LYS A 1 290 ? -1.324 6.361 -22.641 1.00 79.50 290 LYS A CA 1
ATOM 2396 C C . LYS A 1 290 ? -0.454 6.511 -23.901 1.00 79.50 290 LYS A C 1
ATOM 2398 O O . LYS A 1 290 ? -0.975 6.502 -25.005 1.00 79.50 290 LYS A O 1
ATOM 2403 N N . SER A 1 291 ? 0.853 6.734 -23.742 1.00 83.00 291 SER A N 1
ATOM 2404 C CA . SER A 1 291 ? 1.737 7.106 -24.850 1.00 83.00 291 SER A CA 1
ATOM 2405 C C . SER A 1 291 ? 2.570 5.926 -25.345 1.00 83.00 291 SER A C 1
ATOM 2407 O O . SER A 1 291 ? 3.157 5.183 -24.554 1.00 83.00 291 SER A O 1
ATOM 2409 N N . ASN A 1 292 ? 2.688 5.814 -26.666 1.00 83.06 292 ASN A N 1
ATOM 2410 C CA . ASN A 1 292 ? 3.639 4.931 -27.339 1.00 83.06 292 ASN A CA 1
ATOM 2411 C C . ASN A 1 292 ? 4.994 5.605 -27.613 1.00 83.06 292 ASN A C 1
ATOM 2413 O O . ASN A 1 292 ? 5.934 4.930 -28.032 1.00 83.06 292 ASN A O 1
ATOM 2417 N N . MET A 1 293 ? 5.116 6.910 -27.348 1.00 86.81 293 MET A N 1
ATOM 2418 C CA . MET A 1 293 ? 6.347 7.667 -27.554 1.00 86.81 293 MET A CA 1
ATOM 2419 C C . MET A 1 293 ? 7.305 7.494 -26.377 1.00 86.81 293 MET A C 1
ATOM 2421 O O . MET A 1 293 ? 6.923 7.613 -25.205 1.00 86.81 293 MET A O 1
ATOM 2425 N N . MET A 1 294 ? 8.578 7.267 -26.688 1.00 89.88 294 MET A N 1
ATOM 2426 C CA . MET A 1 294 ? 9.634 7.258 -25.681 1.00 89.88 294 MET A CA 1
ATOM 2427 C C . MET A 1 294 ? 9.978 8.696 -25.274 1.00 89.88 294 MET A C 1
ATOM 2429 O O . MET A 1 294 ? 9.930 9.637 -26.065 1.00 89.88 294 MET A O 1
ATOM 2433 N N . ALA A 1 295 ? 10.304 8.881 -24.004 1.00 91.25 295 ALA A N 1
ATOM 2434 C CA . ALA A 1 295 ? 10.768 10.140 -23.464 1.00 91.25 295 ALA A CA 1
ATOM 2435 C C . ALA A 1 295 ? 12.215 10.389 -23.909 1.00 91.25 295 ALA A C 1
ATOM 2437 O O . ALA A 1 295 ? 13.085 9.535 -23.747 1.00 91.25 295 ALA A O 1
ATOM 2438 N N . LYS A 1 296 ? 12.485 11.592 -24.423 1.00 89.81 296 LYS A N 1
ATOM 2439 C CA . LYS A 1 296 ? 13.840 12.010 -24.802 1.00 89.81 296 LYS A CA 1
ATOM 2440 C C . LYS A 1 296 ? 14.741 12.073 -23.562 1.00 89.81 296 LYS A C 1
ATOM 2442 O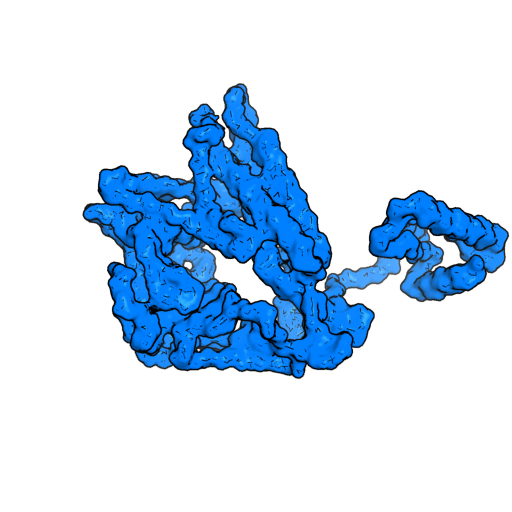 O . LYS A 1 296 ? 14.316 12.579 -22.521 1.00 89.81 296 LYS A O 1
ATOM 2447 N N . ASN A 1 297 ? 15.973 11.576 -23.692 1.00 90.88 297 ASN A N 1
ATOM 2448 C CA . ASN A 1 297 ? 17.023 11.598 -22.661 1.00 90.88 297 ASN A CA 1
ATOM 2449 C C . ASN A 1 297 ? 16.585 11.014 -21.306 1.00 90.88 297 ASN A C 1
ATOM 2451 O O . ASN A 1 297 ? 16.931 11.545 -20.250 1.00 90.88 297 ASN A O 1
ATOM 2455 N N . LYS A 1 298 ? 15.753 9.964 -21.324 1.00 94.00 298 LYS A N 1
ATOM 2456 C CA . LYS A 1 298 ? 15.284 9.269 -20.120 1.00 94.00 298 LYS A CA 1
ATOM 2457 C C . LYS A 1 298 ? 15.181 7.774 -20.386 1.00 94.00 298 LYS A C 1
ATOM 2459 O O . LYS A 1 298 ? 14.421 7.344 -21.249 1.00 94.00 298 LYS A O 1
ATOM 2464 N N . PHE A 1 299 ? 15.885 6.992 -19.581 1.00 95.38 299 PHE A N 1
ATOM 2465 C CA . PHE A 1 299 ? 15.924 5.537 -19.674 1.00 95.38 299 PHE A CA 1
ATOM 2466 C C . PHE A 1 299 ? 15.765 4.926 -18.283 1.00 95.38 299 PHE A C 1
ATOM 2468 O O . PHE A 1 299 ? 16.135 5.536 -17.278 1.00 95.38 299 PHE A O 1
ATOM 2475 N N . GLU A 1 300 ? 15.186 3.734 -18.214 1.00 96.69 300 GLU A N 1
ATOM 2476 C CA . GLU A 1 300 ? 15.081 2.965 -16.979 1.00 96.69 300 GLU A CA 1
ATOM 2477 C C . GLU A 1 300 ? 16.217 1.931 -16.955 1.00 96.69 300 GLU A C 1
ATOM 2479 O O . GLU A 1 300 ? 16.188 0.949 -17.688 1.00 96.69 300 GLU A O 1
ATOM 2484 N N . LEU A 1 301 ? 17.226 2.168 -16.117 1.00 97.56 301 LEU A N 1
ATOM 2485 C CA . LEU A 1 301 ? 18.288 1.215 -15.807 1.00 97.56 301 LEU A CA 1
ATOM 2486 C C . LEU A 1 301 ? 17.780 0.231 -14.752 1.00 97.56 301 LEU A C 1
ATOM 2488 O O . LEU A 1 301 ? 17.406 0.623 -13.645 1.00 97.56 301 LEU A O 1
ATOM 2492 N N . LEU A 1 302 ? 17.755 -1.045 -15.106 1.00 97.88 302 LEU A N 1
ATOM 2493 C CA . LEU A 1 302 ? 17.423 -2.156 -14.231 1.00 97.88 302 LEU A CA 1
ATOM 2494 C C . LEU A 1 302 ? 18.725 -2.852 -13.842 1.00 97.88 302 LEU A C 1
ATOM 2496 O O . LEU A 1 302 ? 19.489 -3.257 -14.715 1.00 97.88 302 LEU A O 1
ATOM 2500 N N . ILE A 1 303 ? 18.963 -3.006 -12.544 1.00 97.31 303 ILE A N 1
ATOM 2501 C CA . ILE A 1 303 ? 20.095 -3.769 -12.011 1.00 97.31 303 ILE A CA 1
ATOM 2502 C C . ILE A 1 303 ? 19.583 -4.869 -11.095 1.00 97.31 303 ILE A C 1
ATOM 2504 O O . ILE A 1 303 ? 18.649 -4.650 -10.320 1.00 97.31 303 ILE A O 1
ATOM 2508 N N . LEU A 1 304 ? 20.192 -6.046 -11.175 1.00 96.62 304 LEU A N 1
ATOM 2509 C CA . LEU A 1 304 ? 19.954 -7.108 -10.212 1.00 96.62 304 LEU A CA 1
ATOM 2510 C C . LEU A 1 304 ? 20.812 -6.857 -8.973 1.00 96.62 304 LEU A C 1
ATOM 2512 O O . LEU A 1 304 ? 22.042 -6.890 -9.036 1.00 96.62 304 LEU A O 1
ATOM 2516 N N . VAL A 1 305 ? 20.164 -6.604 -7.842 1.00 95.19 305 VAL A N 1
ATOM 2517 C CA . VAL A 1 305 ? 20.843 -6.424 -6.562 1.00 95.19 305 VAL A CA 1
ATOM 2518 C C . VAL A 1 305 ? 20.760 -7.700 -5.747 1.00 95.19 305 VAL A C 1
ATOM 2520 O O . VAL A 1 305 ? 19.739 -8.379 -5.744 1.00 95.19 305 VAL A O 1
ATOM 2523 N N . ASN A 1 306 ? 21.843 -8.009 -5.045 1.00 93.94 306 ASN A N 1
ATOM 2524 C CA . ASN A 1 306 ? 21.921 -9.109 -4.095 1.00 93.94 306 ASN A CA 1
ATOM 2525 C C . ASN A 1 306 ? 22.475 -8.538 -2.792 1.00 93.94 306 ASN A C 1
ATOM 2527 O O . ASN A 1 306 ? 23.637 -8.111 -2.763 1.00 93.94 306 ASN A O 1
ATOM 2531 N N . ILE A 1 307 ? 21.618 -8.442 -1.781 1.00 94.94 307 ILE A N 1
ATOM 2532 C CA . ILE A 1 307 ? 21.840 -7.634 -0.584 1.00 94.94 307 ILE A CA 1
ATOM 2533 C C . ILE A 1 307 ? 21.430 -8.403 0.675 1.00 94.94 307 ILE A C 1
ATOM 2535 O O . ILE A 1 307 ? 20.368 -9.024 0.714 1.00 94.94 307 ILE A O 1
ATOM 2539 N N . GLU A 1 308 ? 22.281 -8.378 1.698 1.00 96.94 308 GLU A N 1
ATOM 2540 C CA . GLU A 1 308 ? 22.048 -9.078 2.964 1.00 96.94 308 GLU A CA 1
ATOM 2541 C C . GLU A 1 308 ? 20.959 -8.396 3.797 1.00 96.94 308 GLU A C 1
ATOM 2543 O O . GLU A 1 308 ? 20.577 -7.250 3.532 1.00 96.94 308 GLU A O 1
ATOM 2548 N N . ALA A 1 309 ? 20.449 -9.104 4.803 1.00 96.75 309 ALA A N 1
ATOM 2549 C CA . ALA A 1 309 ? 19.489 -8.564 5.760 1.00 96.75 309 ALA A CA 1
ATOM 2550 C C . ALA A 1 309 ? 20.006 -7.265 6.409 1.00 96.75 309 ALA A C 1
ATOM 2552 O O . ALA A 1 309 ? 21.187 -7.167 6.741 1.00 96.75 309 ALA A O 1
ATOM 2553 N N . TYR A 1 310 ? 19.131 -6.269 6.575 1.00 96.00 310 TYR A N 1
ATOM 2554 C CA . TYR A 1 310 ? 19.417 -4.994 7.259 1.00 96.00 310 TYR A CA 1
ATOM 2555 C C . TYR A 1 310 ? 20.664 -4.228 6.783 1.00 96.00 310 TYR A C 1
ATOM 2557 O O . TYR A 1 310 ? 21.235 -3.435 7.530 1.00 96.00 310 TYR A O 1
ATOM 2565 N N . SER A 1 311 ? 21.090 -4.439 5.537 1.00 95.81 311 SER A N 1
ATOM 2566 C CA . SER A 1 311 ? 22.355 -3.910 5.019 1.00 95.81 311 SER A CA 1
ATOM 2567 C C . SER A 1 311 ? 22.169 -2.817 3.964 1.00 95.81 311 SER A C 1
ATOM 2569 O O . SER A 1 311 ? 21.125 -2.721 3.310 1.00 95.81 311 SER A O 1
ATOM 2571 N N . LEU A 1 312 ? 23.209 -1.994 3.802 1.00 95.25 312 LEU A N 1
ATOM 2572 C CA . LEU A 1 312 ? 23.382 -1.039 2.709 1.00 95.25 312 LEU A CA 1
ATOM 2573 C C . LEU A 1 312 ? 24.417 -1.588 1.726 1.00 95.25 312 LEU A C 1
ATOM 2575 O O . LEU A 1 312 ? 25.464 -2.081 2.141 1.00 95.25 312 LEU A O 1
ATOM 2579 N N . LYS A 1 313 ? 24.145 -1.479 0.424 1.00 95.44 313 LYS A N 1
ATOM 2580 C CA . LYS A 1 313 ? 25.075 -1.899 -0.627 1.00 95.44 313 LYS A CA 1
ATOM 2581 C C . LYS A 1 313 ? 25.274 -0.815 -1.673 1.00 95.44 313 LYS A C 1
ATOM 2583 O O . LYS A 1 313 ? 24.302 -0.268 -2.194 1.00 95.44 313 LYS A O 1
ATOM 2588 N N . GLU A 1 314 ? 26.536 -0.550 -1.983 1.00 95.38 314 GLU A N 1
ATOM 2589 C CA . GLU A 1 314 ? 26.960 0.440 -2.967 1.00 95.38 314 GLU A CA 1
ATOM 2590 C C . GLU A 1 314 ? 26.970 -0.131 -4.392 1.00 95.38 314 GLU A C 1
ATOM 2592 O O . GLU A 1 314 ? 27.428 -1.253 -4.651 1.00 95.38 314 GLU A O 1
ATOM 2597 N N . TYR A 1 315 ? 26.488 0.687 -5.322 1.00 96.06 315 TYR A N 1
ATOM 2598 C CA . TYR A 1 315 ? 26.637 0.511 -6.756 1.00 96.06 315 TYR A CA 1
ATOM 2599 C C . TYR A 1 315 ? 27.049 1.836 -7.387 1.00 96.06 315 TYR A C 1
ATOM 2601 O O . TYR A 1 315 ? 26.557 2.898 -7.008 1.00 96.06 315 TYR A O 1
ATOM 2609 N N . THR A 1 316 ? 27.886 1.763 -8.410 1.00 95.38 316 THR A N 1
ATOM 2610 C CA . THR A 1 316 ? 28.403 2.944 -9.096 1.00 95.38 316 THR A CA 1
ATOM 2611 C C . THR A 1 316 ? 28.028 2.882 -10.565 1.00 95.38 316 THR A C 1
ATOM 2613 O O . THR A 1 316 ? 28.292 1.892 -11.244 1.00 95.38 316 THR A O 1
ATOM 2616 N N . ILE A 1 317 ? 27.365 3.932 -11.042 1.00 95.06 317 ILE A N 1
ATOM 2617 C CA . ILE A 1 317 ? 26.898 4.079 -12.418 1.00 95.06 317 ILE A CA 1
ATOM 2618 C C . ILE A 1 317 ? 27.908 4.936 -13.171 1.00 95.06 317 ILE A C 1
ATOM 2620 O O . ILE A 1 317 ? 28.191 6.071 -12.775 1.00 95.06 317 ILE A O 1
ATOM 2624 N N . HIS A 1 318 ? 28.405 4.389 -14.273 1.00 92.81 318 HIS A N 1
ATOM 2625 C CA . HIS A 1 318 ? 29.421 4.998 -15.119 1.00 92.81 318 HIS A CA 1
ATOM 2626 C C . HIS A 1 318 ? 28.873 5.247 -16.518 1.00 92.81 318 HIS A C 1
ATOM 2628 O O . HIS A 1 318 ? 28.044 4.482 -17.020 1.00 92.81 318 HIS A O 1
ATOM 2634 N N . LEU A 1 319 ? 29.380 6.288 -17.176 1.00 91.81 319 LEU A N 1
ATOM 2635 C CA . LEU A 1 319 ? 29.172 6.469 -18.606 1.00 91.81 319 LEU A CA 1
ATOM 2636 C C . LEU A 1 319 ? 30.040 5.469 -19.384 1.00 91.81 319 LEU A C 1
ATOM 2638 O O . LEU A 1 319 ? 31.247 5.370 -19.178 1.00 91.81 319 LEU A O 1
ATOM 2642 N N . SER A 1 320 ? 29.423 4.741 -20.304 1.00 85.06 320 SER A N 1
ATOM 2643 C CA . SER A 1 320 ? 30.089 3.785 -21.184 1.00 85.06 320 SER A CA 1
ATOM 2644 C C . SER A 1 320 ? 30.666 4.518 -22.400 1.00 85.06 320 SER A C 1
ATOM 2646 O O . SER A 1 320 ? 29.953 4.825 -23.352 1.00 85.06 320 SER A O 1
ATOM 2648 N N . THR A 1 321 ? 31.964 4.831 -22.350 1.00 78.25 321 THR A N 1
ATOM 2649 C CA . THR A 1 321 ? 32.729 5.371 -23.494 1.00 78.25 321 THR A CA 1
ATOM 2650 C C . THR A 1 321 ? 33.576 4.300 -24.183 1.00 78.25 321 THR A C 1
ATOM 2652 O O . THR A 1 321 ? 33.711 4.317 -25.403 1.00 78.25 321 THR A O 1
ATOM 2655 N N . THR A 1 322 ? 34.120 3.353 -23.415 1.00 73.75 322 THR A N 1
ATOM 2656 C CA . THR A 1 322 ? 34.990 2.262 -23.899 1.00 73.75 322 THR A CA 1
ATOM 2657 C C . THR A 1 322 ? 34.518 0.875 -23.461 1.00 73.75 322 THR A C 1
ATOM 2659 O O . THR A 1 322 ? 34.727 -0.105 -24.170 1.00 73.75 322 THR A O 1
ATOM 2662 N N . GLN A 1 323 ? 33.871 0.782 -22.300 1.00 78.56 323 GLN A N 1
ATOM 2663 C CA . GLN A 1 323 ? 33.354 -0.463 -21.741 1.00 78.56 323 GLN A CA 1
ATOM 2664 C C . GLN A 1 323 ? 31.970 -0.802 -22.296 1.00 78.56 323 GLN A C 1
ATOM 2666 O O . GLN A 1 323 ? 31.210 0.102 -22.621 1.00 78.56 323 GLN A O 1
ATOM 2671 N N . GLN A 1 324 ? 31.607 -2.085 -22.372 1.00 86.94 324 GLN A N 1
ATOM 2672 C CA . GLN A 1 324 ? 30.289 -2.514 -22.842 1.00 86.94 324 GLN A CA 1
ATOM 2673 C C . GLN A 1 324 ? 29.161 -1.986 -21.938 1.00 86.94 324 GLN A C 1
ATOM 2675 O O . GLN A 1 324 ? 29.165 -2.194 -20.727 1.00 86.94 324 GLN A O 1
ATOM 2680 N N . SER A 1 325 ? 28.188 -1.306 -22.549 1.00 91.56 325 SER A N 1
ATOM 2681 C CA . SER A 1 325 ? 26.969 -0.843 -21.879 1.00 91.56 325 SER A CA 1
ATOM 2682 C C . SER A 1 325 ? 26.046 -1.996 -21.481 1.00 91.56 325 SER A C 1
ATOM 2684 O O . SER A 1 325 ? 26.040 -3.057 -22.110 1.00 91.56 325 SER A O 1
ATOM 2686 N N . CYS A 1 326 ? 25.181 -1.735 -20.502 1.00 95.38 326 CYS A N 1
ATOM 2687 C CA . CYS A 1 326 ? 24.061 -2.600 -20.162 1.00 95.38 326 CYS A CA 1
ATOM 2688 C C . CYS A 1 326 ? 23.177 -2.882 -21.397 1.00 95.38 326 CYS A C 1
ATOM 2690 O O . CYS A 1 326 ? 22.855 -1.949 -22.140 1.00 95.38 326 CYS A O 1
ATOM 2692 N N . PRO A 1 327 ? 22.749 -4.140 -21.619 1.00 95.62 327 PRO A N 1
ATOM 2693 C CA . PRO A 1 327 ? 21.957 -4.507 -22.788 1.00 95.62 327 PRO A CA 1
ATOM 2694 C C . PRO A 1 327 ? 20.634 -3.744 -22.893 1.00 95.62 327 PRO A C 1
ATOM 2696 O O . PRO A 1 327 ? 19.897 -3.599 -21.914 1.00 95.62 327 PRO A O 1
ATOM 2699 N N . LEU A 1 328 ? 20.306 -3.313 -24.110 1.00 95.69 328 LEU A N 1
ATOM 2700 C CA . LEU A 1 328 ? 19.021 -2.701 -24.440 1.00 95.69 328 LEU A CA 1
ATOM 2701 C C . LEU A 1 328 ? 17.956 -3.771 -24.673 1.00 95.69 328 LEU A C 1
ATOM 2703 O O . LEU A 1 328 ? 18.226 -4.835 -25.232 1.00 95.69 328 LEU A O 1
ATOM 2707 N N . THR A 1 329 ? 16.722 -3.463 -24.290 1.00 95.88 329 THR A N 1
ATOM 2708 C CA . THR A 1 329 ? 15.572 -4.308 -24.622 1.00 95.88 329 THR A CA 1
ATOM 2709 C C . THR A 1 329 ? 15.197 -4.253 -26.100 1.00 95.88 329 THR A C 1
ATOM 2711 O O . THR A 1 329 ? 15.380 -3.248 -26.783 1.00 95.88 329 THR A O 1
ATOM 2714 N N . THR A 1 330 ? 14.622 -5.348 -26.593 1.00 95.75 330 THR A N 1
ATOM 2715 C CA . THR A 1 330 ? 13.887 -5.361 -27.865 1.00 95.75 330 THR A CA 1
ATOM 2716 C C . THR A 1 330 ? 12.419 -5.063 -27.596 1.00 95.75 330 THR A C 1
ATOM 2718 O O . THR A 1 330 ? 11.862 -5.539 -26.604 1.00 95.75 330 THR A O 1
ATOM 2721 N N . ILE A 1 331 ? 11.795 -4.270 -28.462 1.00 94.81 331 ILE A N 1
ATOM 2722 C CA . ILE A 1 331 ? 10.404 -3.840 -28.330 1.00 94.81 331 ILE A CA 1
ATOM 2723 C C . ILE A 1 331 ? 9.628 -4.349 -29.541 1.00 94.81 331 ILE A C 1
ATOM 2725 O O . ILE A 1 331 ? 9.942 -3.987 -30.670 1.00 94.81 331 ILE A O 1
ATOM 2729 N N . GLU A 1 332 ? 8.605 -5.162 -29.303 1.00 94.31 332 GLU A N 1
ATOM 2730 C CA . GLU A 1 332 ? 7.702 -5.670 -30.336 1.00 94.31 332 GLU A CA 1
ATOM 2731 C C . GLU A 1 332 ? 6.330 -4.993 -30.198 1.00 94.31 332 GLU A C 1
ATOM 2733 O O . GLU A 1 332 ? 5.820 -4.834 -29.084 1.00 94.31 332 GLU A O 1
ATOM 2738 N N . TYR A 1 333 ? 5.713 -4.630 -31.323 1.00 93.12 333 TYR A N 1
ATOM 2739 C CA . TYR A 1 333 ? 4.331 -4.143 -31.385 1.00 93.12 333 TYR A CA 1
ATOM 2740 C C . TYR A 1 333 ? 3.456 -5.107 -32.187 1.00 93.12 333 TYR A C 1
ATOM 2742 O O . TYR A 1 333 ? 3.898 -5.663 -33.193 1.00 93.12 333 TYR A O 1
ATOM 2750 N N . MET A 1 334 ? 2.203 -5.280 -31.756 1.00 91.25 334 MET A N 1
ATOM 2751 C CA . MET A 1 334 ? 1.247 -6.160 -32.445 1.00 91.25 334 MET A CA 1
ATOM 2752 C C . MET A 1 334 ? 0.653 -5.547 -33.721 1.00 91.25 334 MET A C 1
ATOM 2754 O O . MET A 1 334 ? 0.182 -6.287 -34.583 1.00 91.25 334 MET A O 1
ATOM 2758 N N . ASN A 1 335 ? 0.647 -4.215 -33.848 1.00 87.12 335 ASN A N 1
ATOM 2759 C CA . ASN A 1 335 ? 0.136 -3.519 -35.028 1.00 87.12 335 ASN A CA 1
ATOM 2760 C C . ASN A 1 335 ? 1.110 -2.423 -35.488 1.00 87.12 335 ASN A C 1
ATOM 2762 O O . ASN A 1 335 ? 1.650 -1.683 -34.667 1.00 87.12 335 ASN A O 1
ATOM 2766 N N . GLU A 1 336 ? 1.262 -2.254 -36.806 1.00 86.19 336 GLU A N 1
ATOM 2767 C CA . GLU A 1 336 ? 2.143 -1.229 -37.400 1.00 86.19 336 GLU A CA 1
ATOM 2768 C C . GLU A 1 336 ? 1.771 0.192 -36.953 1.00 86.19 336 GLU A C 1
ATOM 2770 O O . GLU A 1 336 ? 2.642 1.000 -36.649 1.00 86.19 336 GLU A O 1
ATOM 2775 N N . LYS A 1 337 ? 0.464 0.477 -36.843 1.00 86.00 337 LYS A N 1
ATOM 2776 C CA . LYS A 1 337 ? -0.069 1.781 -36.407 1.00 86.00 337 LYS A CA 1
ATOM 2777 C C . LYS A 1 337 ? 0.403 2.200 -35.007 1.00 86.00 337 LYS A C 1
ATOM 2779 O O . LYS A 1 337 ? 0.401 3.386 -34.697 1.00 86.00 337 LYS A O 1
ATOM 2784 N N . ASP A 1 338 ? 0.771 1.232 -34.165 1.00 86.69 338 ASP A N 1
ATOM 2785 C CA . ASP A 1 338 ? 1.156 1.469 -32.772 1.00 86.69 338 ASP A CA 1
ATOM 2786 C C . ASP A 1 338 ? 2.646 1.810 -32.643 1.00 86.69 338 ASP A C 1
ATOM 2788 O O . ASP A 1 338 ? 3.096 2.272 -31.586 1.00 86.69 338 ASP A O 1
ATOM 2792 N N . LYS A 1 339 ? 3.415 1.610 -33.720 1.00 83.56 339 LYS A N 1
ATOM 2793 C CA . LYS A 1 339 ? 4.833 1.937 -33.784 1.00 83.56 339 LYS A CA 1
ATOM 2794 C C . LYS A 1 339 ? 5.027 3.456 -33.670 1.00 83.56 339 LYS A C 1
ATOM 2796 O O . LYS A 1 339 ? 4.333 4.221 -34.340 1.00 83.56 339 LYS A O 1
ATOM 2801 N N . PRO A 1 340 ? 5.974 3.931 -32.844 1.00 81.00 340 PRO A N 1
ATOM 2802 C CA . PRO A 1 340 ? 6.252 5.358 -32.739 1.00 81.00 340 PRO A CA 1
ATOM 2803 C C . PRO A 1 340 ? 6.777 5.919 -34.074 1.00 81.00 340 PRO A C 1
ATOM 2805 O O . PRO A 1 340 ? 7.684 5.344 -34.674 1.00 81.00 340 PRO A O 1
ATOM 2808 N N . MET A 1 341 ? 6.205 7.046 -34.522 1.00 67.19 341 MET A N 1
ATOM 2809 C CA . MET A 1 341 ? 6.526 7.695 -35.808 1.00 67.19 341 MET A CA 1
ATOM 2810 C C . MET A 1 341 ? 7.964 8.228 -35.880 1.00 67.19 341 MET A C 1
ATOM 2812 O O . MET A 1 341 ? 8.587 8.182 -36.935 1.00 67.19 341 MET A O 1
ATOM 2816 N N . GLU A 1 342 ? 8.503 8.713 -34.760 1.00 64.38 342 GLU A N 1
ATOM 2817 C CA . GLU A 1 342 ? 9.921 9.049 -34.626 1.00 64.38 342 GLU A CA 1
ATOM 2818 C C . GLU A 1 342 ? 10.633 7.902 -33.905 1.00 64.38 342 GLU A C 1
ATOM 2820 O O . GLU A 1 342 ? 10.304 7.573 -32.761 1.00 64.38 342 GLU A O 1
ATOM 2825 N N . SER A 1 343 ? 11.646 7.312 -34.545 1.00 54.69 343 SER A N 1
ATOM 2826 C CA . SER A 1 343 ? 12.572 6.382 -33.897 1.00 54.69 343 SER A CA 1
ATOM 2827 C C . SER A 1 343 ? 13.471 7.157 -32.930 1.00 54.69 343 SER A C 1
ATOM 2829 O O . SER A 1 343 ? 14.633 7.442 -33.217 1.00 54.69 343 SER A O 1
ATOM 2831 N N . SER A 1 344 ? 12.947 7.563 -31.777 1.00 51.16 344 SER A N 1
ATOM 2832 C CA . SER A 1 344 ? 13.772 8.142 -30.723 1.00 51.16 344 SER A CA 1
ATOM 2833 C C . SER A 1 344 ? 14.561 7.031 -30.017 1.00 51.16 344 SER A C 1
ATOM 2835 O O . SER A 1 344 ? 14.227 6.645 -28.898 1.00 51.16 344 SER A O 1
ATOM 2837 N N . GLY A 1 345 ? 15.614 6.517 -30.651 1.00 61.84 345 GLY A N 1
ATOM 2838 C CA . GLY A 1 345 ? 16.724 5.907 -29.923 1.00 61.84 345 GLY A CA 1
ATOM 2839 C C . GLY A 1 345 ? 17.054 4.451 -30.227 1.00 61.84 345 GLY A C 1
ATOM 2840 O O . GLY A 1 345 ? 16.340 3.728 -30.910 1.00 61.84 345 GLY A O 1
ATOM 2841 N N . SER A 1 346 ? 18.192 4.070 -29.661 1.00 81.06 346 SER A N 1
ATOM 2842 C CA . SER A 1 346 ? 19.021 2.876 -29.846 1.00 81.06 346 SER A CA 1
ATOM 2843 C C . SER A 1 346 ? 18.353 1.508 -29.644 1.00 81.06 346 SER A C 1
ATOM 2845 O O . SER A 1 346 ? 19.041 0.491 -29.677 1.00 81.06 346 SER A O 1
ATOM 2847 N N . PHE A 1 347 ? 17.044 1.455 -29.397 1.00 91.12 347 PHE A N 1
ATOM 2848 C CA . PHE A 1 347 ? 16.315 0.212 -29.159 1.00 91.12 347 PHE A CA 1
ATOM 2849 C C . PHE A 1 347 ? 15.937 -0.475 -30.469 1.00 91.12 347 PHE A C 1
ATOM 2851 O O . PHE A 1 347 ? 15.499 0.164 -31.426 1.00 91.12 347 PHE A O 1
ATOM 2858 N N . LYS A 1 348 ? 16.027 -1.805 -30.484 1.00 92.19 348 LYS A N 1
ATOM 2859 C CA . LYS A 1 348 ? 15.516 -2.612 -31.591 1.00 92.19 348 LYS A CA 1
ATOM 2860 C C . LYS A 1 348 ? 13.987 -2.639 -31.531 1.00 92.19 348 LYS A C 1
ATOM 2862 O O . LYS A 1 348 ? 13.425 -3.077 -30.526 1.00 92.19 348 LYS A O 1
ATOM 2867 N N . ILE A 1 349 ? 13.332 -2.172 -32.593 1.00 91.94 349 ILE A N 1
ATOM 2868 C CA . ILE A 1 349 ? 11.869 -2.140 -32.719 1.00 91.94 349 ILE A CA 1
ATOM 2869 C C . ILE A 1 349 ? 11.434 -3.127 -33.800 1.00 91.94 349 ILE A C 1
ATOM 2871 O O . ILE A 1 349 ? 11.927 -3.072 -34.926 1.00 91.94 349 ILE A O 1
ATOM 2875 N N . GLU A 1 350 ? 10.484 -3.992 -33.464 1.00 92.50 350 GLU A N 1
ATOM 2876 C CA . GLU A 1 350 ? 9.949 -5.037 -34.335 1.00 92.50 350 GLU A CA 1
ATOM 2877 C C . GLU A 1 350 ? 8.418 -5.014 -34.363 1.00 92.50 350 GLU A C 1
ATOM 2879 O O . GLU A 1 350 ? 7.754 -4.503 -33.457 1.00 92.50 350 GLU A O 1
ATOM 2884 N N . ILE A 1 351 ? 7.861 -5.598 -35.419 1.00 91.56 351 ILE A N 1
ATOM 2885 C CA . ILE A 1 351 ? 6.426 -5.804 -35.599 1.00 91.56 351 ILE A CA 1
ATOM 2886 C C . ILE A 1 351 ? 6.188 -7.303 -35.609 1.00 91.56 351 ILE A C 1
ATOM 2888 O O . ILE A 1 351 ? 6.955 -8.053 -36.213 1.00 91.56 351 ILE A O 1
ATOM 2892 N N . THR A 1 352 ? 5.152 -7.744 -34.907 1.00 91.06 352 THR A N 1
ATOM 2893 C CA . THR A 1 352 ? 4.858 -9.164 -34.735 1.00 91.06 352 THR A CA 1
ATOM 2894 C C . THR A 1 352 ? 3.381 -9.430 -34.994 1.00 91.06 352 THR A C 1
ATOM 2896 O O . THR A 1 352 ? 2.503 -8.742 -34.485 1.00 91.06 352 THR A O 1
ATOM 2899 N N . ASP A 1 353 ? 3.101 -10.457 -35.788 1.00 87.44 353 ASP A N 1
ATOM 2900 C CA . ASP A 1 353 ? 1.759 -10.919 -36.155 1.00 87.44 353 ASP A CA 1
ATOM 2901 C C . ASP A 1 353 ? 1.373 -12.211 -35.410 1.00 87.44 353 ASP A C 1
ATOM 2903 O O . ASP A 1 353 ? 0.369 -12.867 -35.712 1.00 87.44 353 ASP A O 1
ATOM 2907 N N . LYS A 1 354 ? 2.170 -12.585 -34.399 1.00 89.69 354 LYS A N 1
ATOM 2908 C CA . LYS A 1 354 ? 1.978 -13.802 -33.609 1.00 89.69 354 LYS A CA 1
ATOM 2909 C C . LYS A 1 354 ? 0.579 -13.822 -32.994 1.00 89.69 354 LYS A C 1
ATOM 2911 O O . LYS A 1 354 ? 0.234 -12.997 -32.152 1.00 89.69 354 LYS A O 1
ATOM 2916 N N . LYS A 1 355 ? -0.199 -14.855 -33.328 1.00 89.19 355 LYS A N 1
ATOM 2917 C CA . LYS A 1 355 ? -1.522 -15.101 -32.718 1.00 89.19 355 LYS A CA 1
ATOM 2918 C C . LYS A 1 355 ? -1.444 -15.299 -31.199 1.00 89.19 355 LYS A C 1
ATOM 2920 O O . LYS A 1 355 ? -2.385 -14.960 -30.482 1.00 89.19 355 LYS A O 1
ATOM 2925 N N . LEU A 1 356 ? -0.329 -15.860 -30.729 1.00 93.75 356 LEU A N 1
ATOM 2926 C CA . LEU A 1 356 ? -0.051 -16.123 -29.323 1.00 93.75 356 LEU A CA 1
ATOM 2927 C C . LEU A 1 356 ? 1.334 -15.579 -28.961 1.00 93.75 356 LEU A C 1
ATOM 2929 O O . LEU A 1 356 ? 2.353 -16.026 -29.491 1.00 93.75 356 LEU A O 1
ATOM 2933 N N . ILE A 1 357 ? 1.367 -14.637 -28.028 1.00 95.56 357 ILE A N 1
ATOM 2934 C CA . ILE A 1 357 ? 2.591 -14.089 -27.452 1.00 95.56 357 ILE A CA 1
ATOM 2935 C C . ILE A 1 357 ? 3.030 -15.026 -26.327 1.00 95.56 357 ILE A C 1
ATOM 2937 O O . ILE A 1 357 ? 2.213 -15.439 -25.506 1.00 95.56 357 ILE A O 1
ATOM 2941 N N . LYS A 1 358 ? 4.324 -15.347 -26.258 1.00 96.12 358 LYS A N 1
ATOM 2942 C CA . LYS A 1 358 ? 4.908 -16.094 -25.138 1.00 96.12 358 LYS A CA 1
ATOM 2943 C C . LYS A 1 358 ? 5.996 -15.277 -24.450 1.00 96.12 358 LYS A C 1
ATOM 2945 O O . LYS A 1 358 ? 6.878 -14.726 -25.121 1.00 96.12 358 LYS A O 1
ATOM 2950 N N . LEU A 1 359 ? 5.932 -15.232 -23.124 1.00 96.69 359 LEU A N 1
ATOM 2951 C CA . LEU A 1 359 ? 7.037 -14.854 -22.248 1.00 96.69 359 LEU A CA 1
ATOM 2952 C C . LEU A 1 359 ? 7.463 -16.085 -21.450 1.00 96.69 359 LEU A C 1
ATOM 2954 O O . LEU A 1 359 ? 6.621 -16.899 -21.072 1.00 96.69 359 LEU A O 1
ATOM 2958 N N . SER A 1 360 ? 8.755 -16.227 -21.192 1.00 96.19 360 SER A N 1
ATOM 2959 C CA . SER A 1 360 ? 9.277 -17.318 -20.374 1.00 96.19 360 SER A CA 1
ATOM 2960 C C . SER A 1 360 ? 10.526 -16.889 -19.624 1.00 96.19 360 SER A C 1
ATOM 2962 O O . SER A 1 360 ? 11.291 -16.059 -20.112 1.00 96.19 360 SER A O 1
ATOM 2964 N N . ASN A 1 361 ? 10.734 -17.492 -18.462 1.00 95.12 361 ASN A N 1
ATOM 2965 C CA . ASN A 1 361 ? 11.999 -17.487 -17.738 1.00 95.12 361 ASN A CA 1
ATOM 2966 C C . ASN A 1 361 ? 12.400 -18.945 -17.442 1.00 95.12 361 ASN A C 1
ATOM 2968 O O . ASN A 1 361 ? 11.966 -19.858 -18.141 1.00 95.12 361 ASN A O 1
ATOM 2972 N N . ARG A 1 362 ? 13.228 -19.175 -16.421 1.00 91.75 362 ARG A N 1
ATOM 2973 C CA . ARG A 1 362 ? 13.673 -20.517 -16.010 1.00 91.75 362 ARG A CA 1
ATOM 2974 C C . ARG A 1 362 ? 12.588 -21.416 -15.391 1.00 91.75 362 ARG A C 1
ATOM 2976 O O . ARG A 1 362 ? 12.761 -22.631 -15.401 1.00 91.75 362 ARG A O 1
ATOM 2983 N N . PHE A 1 363 ? 11.512 -20.854 -14.836 1.00 94.69 363 PHE A N 1
ATOM 2984 C CA . PHE A 1 363 ? 10.474 -21.606 -14.113 1.00 94.69 363 PHE A CA 1
ATOM 2985 C C . PHE A 1 363 ? 9.100 -21.519 -14.762 1.00 94.69 363 PHE A C 1
ATOM 2987 O O . PHE A 1 363 ? 8.341 -22.478 -14.697 1.00 94.69 363 PHE A O 1
ATOM 2994 N N . LEU A 1 364 ? 8.769 -20.397 -15.391 1.00 96.56 364 LEU A N 1
ATOM 2995 C CA . LEU A 1 364 ? 7.439 -20.104 -15.898 1.00 96.56 364 LEU A CA 1
ATOM 2996 C C . LEU A 1 364 ? 7.456 -19.805 -17.394 1.00 96.56 364 LEU A C 1
ATOM 2998 O O . LEU A 1 364 ? 8.341 -19.115 -17.902 1.00 96.56 364 LEU A O 1
ATOM 3002 N N . SER A 1 365 ? 6.403 -20.239 -18.086 1.00 96.94 365 SER A N 1
ATOM 3003 C CA . SER A 1 365 ? 6.005 -19.701 -19.385 1.00 96.94 365 SER A CA 1
ATOM 3004 C C . SER A 1 365 ? 4.568 -19.195 -19.340 1.00 96.94 365 SER A C 1
ATOM 3006 O O . SER A 1 365 ? 3.635 -19.939 -19.046 1.00 96.94 365 SER A O 1
ATOM 3008 N N . ALA A 1 366 ? 4.392 -17.914 -19.654 1.00 97.12 366 ALA A N 1
ATOM 3009 C CA . ALA A 1 366 ? 3.099 -17.256 -19.757 1.00 97.12 366 ALA A CA 1
ATOM 3010 C C . ALA A 1 366 ? 2.739 -17.039 -21.229 1.00 97.12 366 ALA A C 1
ATOM 3012 O O . ALA A 1 366 ? 3.565 -16.566 -22.018 1.00 97.12 366 ALA A O 1
ATOM 3013 N N . SER A 1 367 ? 1.502 -17.370 -21.599 1.00 96.94 367 SER A N 1
ATOM 3014 C CA . SER A 1 367 ? 0.981 -17.148 -22.946 1.00 96.94 367 SER A CA 1
ATOM 3015 C C . SER A 1 367 ? -0.146 -16.121 -22.950 1.00 96.94 367 SER A C 1
ATOM 3017 O O . SER A 1 367 ? -0.991 -16.114 -22.055 1.00 96.94 367 SER A O 1
ATOM 3019 N N . PHE A 1 368 ? -0.158 -15.259 -23.964 1.00 95.88 368 PHE A N 1
ATOM 3020 C CA . PHE A 1 368 ? -1.098 -14.149 -24.103 1.00 95.88 368 PHE A CA 1
ATOM 3021 C C . PHE A 1 368 ? -1.686 -14.139 -25.514 1.00 95.88 368 PHE A C 1
ATOM 3023 O O . PHE A 1 368 ? -0.997 -14.487 -26.475 1.00 95.88 368 PHE A O 1
ATOM 3030 N N . SER A 1 369 ? -2.947 -13.734 -25.666 1.00 93.62 369 SER A N 1
ATOM 3031 C CA . SER A 1 369 ? -3.522 -13.506 -26.998 1.00 93.62 369 SER A CA 1
ATOM 3032 C C . SER A 1 369 ? -2.886 -12.296 -27.683 1.00 93.62 369 SER A C 1
ATOM 3034 O O . SER A 1 369 ? -2.229 -11.485 -27.037 1.00 93.62 369 SER A O 1
ATOM 3036 N N . LYS A 1 370 ? -3.140 -12.133 -28.987 1.00 92.19 370 LYS A N 1
ATOM 3037 C CA . LYS A 1 370 ? -2.754 -10.934 -29.752 1.00 92.19 370 LYS A CA 1
ATOM 3038 C C . LYS A 1 370 ? -3.170 -9.615 -29.080 1.00 92.19 370 LYS A C 1
ATOM 3040 O O . LYS A 1 370 ? -2.435 -8.645 -29.145 1.00 92.19 370 LYS A O 1
ATOM 3045 N N . THR A 1 371 ? -4.307 -9.599 -28.388 1.00 91.75 371 THR A N 1
ATOM 3046 C CA . THR A 1 371 ? -4.808 -8.439 -27.626 1.00 91.75 371 THR A CA 1
ATOM 3047 C C . THR A 1 371 ? -4.168 -8.278 -26.235 1.00 91.75 371 THR A C 1
ATOM 3049 O O . THR A 1 371 ? -4.610 -7.468 -25.432 1.00 91.75 371 THR A O 1
ATOM 3052 N N . GLY A 1 372 ? -3.144 -9.074 -25.911 1.00 90.75 372 GLY A N 1
ATOM 3053 C CA . GLY A 1 372 ? -2.392 -9.019 -24.654 1.00 90.75 372 GLY A CA 1
ATOM 3054 C C . GLY A 1 372 ? -3.029 -9.750 -23.467 1.00 90.75 372 GLY A C 1
ATOM 3055 O O . GLY A 1 372 ? -2.365 -9.937 -22.449 1.00 90.75 372 GLY A O 1
ATOM 3056 N N . GLY A 1 373 ? -4.280 -10.207 -23.572 1.00 91.75 373 GLY A N 1
ATOM 3057 C CA . GLY A 1 373 ? -4.944 -10.956 -22.500 1.00 91.75 373 GLY A CA 1
ATOM 3058 C C . GLY A 1 373 ? -4.230 -12.271 -22.164 1.00 91.75 373 GLY A C 1
ATOM 3059 O O . GLY A 1 373 ? -3.959 -13.072 -23.062 1.00 91.75 373 GLY A O 1
ATOM 3060 N N . LEU A 1 374 ? -3.945 -12.507 -20.876 1.00 95.25 374 LEU A N 1
ATOM 3061 C CA . LEU A 1 374 ? -3.344 -13.752 -20.379 1.00 95.25 374 LEU A CA 1
ATOM 3062 C C . LEU A 1 374 ? -4.245 -14.955 -20.713 1.00 95.25 374 LEU A C 1
ATOM 3064 O O . LEU A 1 374 ? -5.468 -14.861 -20.599 1.00 95.25 374 LEU A O 1
ATOM 3068 N N . ARG A 1 375 ? -3.640 -16.062 -21.163 1.00 94.94 375 ARG A N 1
ATOM 3069 C CA . ARG A 1 375 ? -4.332 -17.296 -21.584 1.00 94.94 375 ARG A CA 1
ATOM 3070 C C . ARG A 1 375 ? -3.899 -18.533 -20.813 1.00 94.94 375 ARG A C 1
ATOM 3072 O O . ARG A 1 375 ? -4.721 -19.403 -20.535 1.00 94.94 375 ARG A O 1
ATOM 3079 N N . SER A 1 376 ? -2.616 -18.651 -20.492 1.00 95.44 376 SER A N 1
ATOM 3080 C CA . SER A 1 376 ? -2.126 -19.772 -19.691 1.00 95.44 376 SER A CA 1
ATOM 3081 C C . SER A 1 376 ? -0.818 -19.445 -18.997 1.00 95.44 376 SER A C 1
ATOM 3083 O O . SER A 1 376 ? -0.021 -18.662 -19.516 1.00 95.44 376 SER A O 1
ATOM 3085 N N . VAL A 1 377 ? -0.557 -20.151 -17.905 1.00 95.62 377 VAL A N 1
ATOM 3086 C CA . VAL A 1 377 ? 0.739 -20.182 -17.225 1.00 95.62 377 VAL A CA 1
ATOM 3087 C C . VAL A 1 377 ? 1.177 -21.639 -17.109 1.00 95.62 377 VAL A C 1
ATOM 3089 O O . VAL A 1 377 ? 0.367 -22.496 -16.765 1.00 95.62 377 VAL A O 1
ATOM 3092 N N . GLN A 1 378 ? 2.429 -21.927 -17.452 1.00 95.38 378 GLN A N 1
ATOM 3093 C CA . GLN A 1 378 ? 3.033 -23.254 -17.368 1.00 95.38 378 GLN A CA 1
ATOM 3094 C C . GLN A 1 378 ? 4.256 -23.211 -16.459 1.00 95.38 378 GLN A C 1
ATOM 3096 O O . GLN A 1 378 ? 5.124 -22.359 -16.658 1.00 95.38 378 GLN A O 1
ATOM 3101 N N . HIS A 1 379 ? 4.342 -24.138 -15.509 1.00 95.25 379 HIS A N 1
ATOM 3102 C CA . HIS A 1 379 ? 5.548 -24.382 -14.734 1.00 95.25 379 HIS A CA 1
ATOM 3103 C C . HIS A 1 379 ? 6.489 -25.296 -15.527 1.00 95.25 379 HIS A C 1
ATOM 3105 O O . HIS A 1 379 ? 6.250 -26.491 -15.668 1.00 95.25 379 HIS A O 1
ATOM 3111 N N . LEU A 1 380 ? 7.582 -24.742 -16.045 1.00 93.88 380 LEU A N 1
ATOM 3112 C CA . LEU A 1 380 ? 8.485 -25.398 -16.994 1.00 93.88 380 LEU A CA 1
ATOM 3113 C C . LEU A 1 380 ? 9.227 -26.612 -16.423 1.00 93.88 380 LEU A C 1
ATOM 3115 O O . LEU A 1 380 ? 9.635 -27.474 -17.190 1.00 93.88 380 LEU A O 1
ATOM 3119 N N . GLN A 1 381 ? 9.400 -26.700 -15.102 1.00 92.12 381 GLN A N 1
ATOM 3120 C CA . GLN A 1 381 ? 10.092 -27.839 -14.477 1.00 92.12 381 GLN A CA 1
ATOM 3121 C C . GLN A 1 381 ? 9.163 -28.988 -14.069 1.00 92.12 381 GLN A C 1
ATOM 3123 O O . GLN A 1 381 ? 9.632 -30.108 -13.913 1.00 92.12 381 GLN A O 1
ATOM 3128 N N . HIS A 1 382 ? 7.867 -28.715 -13.890 1.00 91.12 382 HIS A N 1
ATOM 3129 C CA . HIS A 1 382 ? 6.876 -29.724 -13.480 1.00 91.12 382 HIS A CA 1
ATOM 3130 C C . HIS A 1 382 ? 5.930 -30.089 -14.634 1.00 91.12 382 HIS A C 1
ATOM 3132 O O . HIS A 1 382 ? 5.081 -30.955 -14.485 1.00 91.12 382 HIS A O 1
ATOM 3138 N N . ASP A 1 383 ? 6.067 -29.403 -15.773 1.00 88.25 383 ASP A N 1
ATOM 3139 C CA . ASP A 1 383 ? 5.193 -29.478 -16.948 1.00 88.25 383 ASP A CA 1
ATOM 3140 C C . ASP A 1 383 ? 3.695 -29.259 -16.652 1.00 88.25 383 ASP A C 1
ATOM 3142 O O . ASP A 1 383 ? 2.808 -29.620 -17.423 1.00 88.25 383 ASP A O 1
ATOM 3146 N N . GLU A 1 384 ? 3.391 -28.602 -15.534 1.00 90.88 384 GLU A N 1
ATOM 3147 C CA . GLU A 1 384 ? 2.026 -28.270 -15.145 1.00 90.88 384 GLU A CA 1
ATOM 3148 C C . GLU A 1 384 ? 1.578 -26.994 -15.847 1.00 90.88 384 GLU A C 1
ATOM 3150 O O . GLU A 1 384 ? 2.208 -25.940 -15.723 1.00 90.88 384 GLU A O 1
ATOM 3155 N N . LYS A 1 385 ? 0.463 -27.064 -16.574 1.00 93.31 385 LYS A N 1
ATOM 3156 C CA . LYS A 1 385 ? -0.100 -25.926 -17.300 1.00 93.31 385 LYS A CA 1
ATOM 3157 C C . LYS A 1 385 ? -1.515 -25.627 -16.835 1.00 93.31 385 LYS A C 1
ATOM 3159 O O . LYS A 1 385 ? -2.409 -26.458 -16.958 1.00 93.31 385 LYS A O 1
ATOM 3164 N N . VAL A 1 386 ? -1.736 -24.388 -16.414 1.00 92.94 386 VAL A N 1
ATOM 3165 C CA . VAL A 1 386 ? -3.050 -23.882 -16.019 1.00 92.94 386 VAL A CA 1
ATOM 3166 C C . VAL A 1 386 ? -3.553 -22.906 -17.076 1.00 92.94 386 VAL A C 1
ATOM 3168 O O . VAL A 1 386 ? -2.860 -21.961 -17.464 1.00 92.94 386 VAL A O 1
ATOM 3171 N N . SER A 1 387 ? -4.777 -23.130 -17.556 1.00 94.62 387 SER A N 1
ATOM 3172 C CA . SER A 1 387 ? -5.506 -22.137 -18.347 1.00 94.62 387 SER A CA 1
ATOM 3173 C C . SER A 1 387 ? -5.997 -21.034 -17.416 1.00 94.62 387 SER A C 1
ATOM 3175 O O . SER A 1 387 ? -6.720 -21.314 -16.459 1.00 94.62 387 SER A O 1
ATOM 3177 N N . VAL A 1 388 ? -5.604 -19.794 -17.694 1.00 94.19 388 VAL A N 1
ATOM 3178 C CA . VAL A 1 388 ? -5.955 -18.613 -16.897 1.00 94.19 388 VAL A CA 1
ATOM 3179 C C . VAL A 1 388 ? -6.336 -17.500 -17.854 1.00 94.19 388 VAL A C 1
ATOM 3181 O O . VAL A 1 388 ? -5.541 -17.141 -18.717 1.00 94.19 388 VAL A O 1
ATOM 3184 N N . ARG A 1 389 ? -7.531 -16.938 -17.688 1.00 92.81 389 ARG A N 1
ATOM 3185 C CA . ARG A 1 389 ? -8.011 -15.782 -18.445 1.00 92.81 389 ARG A CA 1
ATOM 3186 C C . ARG A 1 389 ? -8.153 -14.593 -17.499 1.00 92.81 389 ARG A C 1
ATOM 3188 O O . ARG A 1 389 ? -8.880 -14.700 -16.516 1.00 92.81 389 ARG A O 1
ATOM 3195 N N . LEU A 1 390 ? -7.459 -13.490 -17.786 1.00 92.69 390 LEU A N 1
ATOM 3196 C CA . LEU A 1 390 ? -7.657 -12.220 -17.078 1.00 92.69 390 LEU A CA 1
ATOM 3197 C C . LEU A 1 390 ? -8.607 -11.325 -17.877 1.00 92.69 390 LEU A C 1
ATOM 3199 O O . LEU A 1 390 ? -8.286 -10.949 -19.006 1.00 92.69 390 LEU A O 1
ATOM 3203 N N . ASN A 1 391 ? -9.731 -10.949 -17.273 1.00 91.25 391 ASN A N 1
ATOM 3204 C CA . ASN A 1 391 ? -10.743 -10.079 -17.860 1.00 91.25 391 ASN A CA 1
ATOM 3205 C C . ASN A 1 391 ? -10.919 -8.808 -17.027 1.00 91.25 391 ASN A C 1
ATOM 3207 O O . ASN A 1 391 ? -11.314 -8.886 -15.863 1.00 91.25 391 ASN A O 1
ATOM 3211 N N . PRO A 1 392 ? -10.676 -7.633 -17.615 1.00 94.56 392 PRO A N 1
ATOM 3212 C CA . PRO A 1 392 ? -11.204 -6.380 -17.114 1.00 94.56 392 PRO A CA 1
ATOM 3213 C C . PRO A 1 392 ? -12.725 -6.406 -17.206 1.00 94.56 392 PRO A C 1
ATOM 3215 O O . PRO A 1 392 ? -13.286 -6.735 -18.251 1.00 94.56 392 PRO A O 1
ATOM 3218 N N . ILE A 1 393 ? -13.375 -6.087 -16.097 1.00 96.06 393 ILE A N 1
ATOM 3219 C CA . ILE A 1 393 ? -14.829 -6.045 -15.965 1.00 96.06 393 ILE A CA 1
ATOM 3220 C C . ILE A 1 393 ? -15.243 -4.711 -15.351 1.00 96.06 393 ILE A C 1
ATOM 3222 O O . ILE A 1 393 ? -14.434 -4.039 -14.699 1.00 96.06 393 ILE A O 1
ATOM 3226 N N . ARG A 1 394 ? -16.506 -4.343 -15.545 1.00 95.25 394 ARG A N 1
ATOM 3227 C CA . ARG A 1 394 ? -17.127 -3.192 -14.892 1.00 95.25 394 ARG A CA 1
ATOM 3228 C C . ARG A 1 394 ? -18.449 -3.557 -14.232 1.00 95.25 394 ARG A C 1
ATOM 3230 O O . ARG A 1 394 ? -19.176 -4.402 -14.752 1.00 95.25 394 ARG A O 1
ATOM 3237 N N . TYR A 1 395 ? -18.764 -2.846 -13.162 1.00 95.94 395 TYR A N 1
ATOM 3238 C CA . TYR A 1 395 ? -20.109 -2.731 -12.603 1.00 95.94 395 TYR A CA 1
ATOM 3239 C C . TYR A 1 395 ? -20.601 -1.296 -12.785 1.00 95.94 395 TYR A C 1
ATOM 3241 O O . TYR A 1 395 ? -19.784 -0.370 -12.736 1.00 95.94 395 TYR A O 1
ATOM 3249 N N . GLY A 1 396 ? -21.900 -1.117 -13.024 1.00 94.12 396 GLY A N 1
ATOM 3250 C CA . GLY A 1 396 ? -22.565 0.168 -12.849 1.00 94.12 396 GLY A CA 1
ATOM 3251 C C . GLY A 1 396 ? -23.085 0.321 -11.420 1.00 94.12 396 GLY A C 1
ATOM 3252 O O . GLY A 1 396 ? -22.775 -0.482 -10.541 1.00 94.12 396 GLY A O 1
ATOM 3253 N N . THR A 1 397 ? -23.891 1.354 -11.197 1.00 92.31 397 THR A N 1
ATOM 3254 C CA . THR A 1 397 ? -24.585 1.602 -9.927 1.00 92.31 397 THR A CA 1
ATOM 3255 C C . THR A 1 397 ? -26.088 1.495 -10.133 1.00 92.31 397 THR A C 1
ATOM 3257 O O . THR A 1 397 ? -26.608 1.929 -11.165 1.00 92.31 397 THR A O 1
ATOM 3260 N N . SER A 1 398 ? -26.802 0.943 -9.155 1.00 87.06 398 SER A N 1
ATOM 3261 C CA . SER A 1 398 ? -28.264 0.958 -9.176 1.00 87.06 398 SER A CA 1
ATOM 3262 C C . SER A 1 398 ? -28.805 2.400 -9.223 1.00 87.06 398 SER A C 1
ATOM 3264 O O . SER A 1 398 ? -28.304 3.306 -8.555 1.00 87.06 398 SER A O 1
ATOM 3266 N N . THR A 1 399 ? -29.843 2.617 -10.037 1.00 80.00 399 THR A N 1
ATOM 3267 C CA . THR A 1 399 ? -30.482 3.929 -10.261 1.00 80.00 399 THR A CA 1
ATOM 3268 C C . THR A 1 399 ? -31.670 4.195 -9.333 1.00 80.00 399 THR A C 1
ATOM 3270 O O . THR A 1 399 ? -32.302 5.250 -9.418 1.00 80.00 399 THR A O 1
ATOM 3273 N N . ASN A 1 400 ? -31.983 3.257 -8.436 1.00 82.62 400 ASN A N 1
ATOM 3274 C CA . ASN A 1 400 ? -33.052 3.407 -7.458 1.00 82.62 400 ASN A CA 1
ATOM 3275 C C . ASN A 1 400 ? -32.652 4.417 -6.371 1.00 82.62 400 ASN A C 1
ATOM 3277 O O . ASN A 1 400 ? -31.560 4.342 -5.803 1.00 82.62 400 ASN A O 1
ATOM 3281 N N . ALA A 1 401 ? -33.558 5.344 -6.048 1.00 73.44 401 ALA A N 1
ATOM 3282 C CA . ALA A 1 401 ? -33.364 6.278 -4.941 1.00 73.44 401 ALA A CA 1
ATOM 3283 C C . ALA A 1 401 ? -33.121 5.511 -3.623 1.00 73.44 401 ALA A C 1
ATOM 3285 O O . ALA A 1 401 ? -33.757 4.488 -3.362 1.00 73.44 401 ALA A O 1
ATOM 3286 N N . ASP A 1 402 ? -32.169 5.990 -2.821 1.00 77.44 402 ASP A N 1
ATOM 3287 C CA . ASP A 1 402 ? -31.676 5.361 -1.583 1.00 77.44 402 ASP A CA 1
ATOM 3288 C C . ASP A 1 402 ? -31.036 3.963 -1.737 1.00 77.44 402 ASP A C 1
ATOM 3290 O O . ASP A 1 402 ? -30.735 3.323 -0.730 1.00 77.44 402 ASP A O 1
ATOM 3294 N N . HIS A 1 403 ? -30.803 3.492 -2.967 1.00 84.25 403 HIS A N 1
ATOM 3295 C CA . HIS A 1 403 ? -30.182 2.196 -3.278 1.00 84.25 403 HIS A CA 1
ATOM 3296 C C . HIS A 1 403 ? -29.119 2.348 -4.372 1.00 84.25 403 HIS A C 1
ATOM 3298 O O . HIS A 1 403 ? -29.155 1.648 -5.381 1.00 84.25 403 HIS A O 1
ATOM 3304 N N . ASN A 1 404 ? -28.191 3.284 -4.199 1.00 90.38 404 ASN A N 1
ATOM 3305 C CA . ASN A 1 404 ? -27.067 3.500 -5.105 1.00 90.38 404 ASN A CA 1
ATOM 3306 C C . ASN A 1 404 ? -25.725 3.237 -4.405 1.00 90.38 404 ASN A C 1
ATOM 3308 O O . ASN A 1 404 ? -25.583 3.447 -3.198 1.00 90.38 404 ASN A O 1
ATOM 3312 N N . SER A 1 405 ? -24.724 2.793 -5.169 1.00 95.00 405 SER A N 1
ATOM 3313 C CA . SER A 1 405 ? -23.344 2.695 -4.685 1.00 95.00 405 SER A CA 1
ATOM 3314 C C . SER A 1 405 ? -22.826 4.053 -4.212 1.00 95.00 405 SER A C 1
ATOM 3316 O O . SER A 1 405 ? -23.228 5.115 -4.696 1.00 95.00 405 SER A O 1
ATOM 3318 N N . GLY A 1 406 ? -21.870 4.017 -3.289 1.00 94.06 406 GLY A N 1
ATOM 3319 C CA . GLY A 1 406 ? -21.214 5.206 -2.764 1.00 94.06 406 GLY A CA 1
ATOM 3320 C C . GLY A 1 406 ? -19.863 4.879 -2.140 1.00 94.06 406 GLY A C 1
ATOM 3321 O O . GLY A 1 406 ? -19.239 3.870 -2.447 1.00 94.06 406 GLY A O 1
ATOM 3322 N N . ALA A 1 407 ? -19.393 5.735 -1.231 1.00 96.38 407 ALA A N 1
ATOM 3323 C CA . ALA A 1 407 ? -18.120 5.492 -0.547 1.00 96.38 407 ALA A CA 1
ATOM 3324 C C . ALA A 1 407 ? -18.166 4.281 0.406 1.00 96.38 407 ALA A C 1
ATOM 3326 O O . ALA A 1 407 ? -17.139 3.657 0.642 1.00 96.38 407 ALA A O 1
ATOM 3327 N N . TYR A 1 408 ? -19.336 3.959 0.965 1.00 97.50 408 TYR A N 1
ATOM 3328 C CA . TYR A 1 408 ? -19.516 2.812 1.861 1.00 97.50 408 TYR A CA 1
ATOM 3329 C C . TYR A 1 408 ? -20.080 1.596 1.123 1.00 97.50 408 TYR A C 1
ATOM 3331 O O . TYR A 1 408 ? -19.529 0.500 1.226 1.00 97.50 408 TYR A O 1
ATOM 3339 N N . LEU A 1 409 ? -21.172 1.806 0.387 1.00 97.38 409 LEU A N 1
ATOM 3340 C CA . LEU A 1 409 ? -21.993 0.755 -0.205 1.00 97.38 409 LEU A CA 1
ATOM 3341 C C . LEU A 1 409 ? -21.510 0.376 -1.603 1.00 97.38 409 LEU A C 1
ATOM 3343 O O . LEU A 1 409 ? -21.201 1.257 -2.406 1.00 97.38 409 LEU A O 1
ATOM 3347 N N . PHE A 1 410 ? -21.526 -0.923 -1.895 1.00 97.12 410 PHE A N 1
ATOM 3348 C CA . PHE A 1 410 ? -21.399 -1.454 -3.250 1.00 97.12 410 PHE A CA 1
ATOM 3349 C C . PHE A 1 410 ? -22.731 -2.098 -3.647 1.00 97.12 410 PHE A C 1
ATOM 3351 O O . PHE A 1 410 ? -23.061 -3.189 -3.188 1.00 97.12 410 PHE A O 1
ATOM 3358 N N . LEU A 1 411 ? -23.508 -1.386 -4.463 1.00 95.88 411 LEU A N 1
ATOM 3359 C CA . LEU A 1 411 ? -24.839 -1.767 -4.937 1.00 95.88 411 LEU A CA 1
ATOM 3360 C C . LEU A 1 411 ? -24.840 -1.767 -6.477 1.00 95.88 411 LEU A C 1
ATOM 3362 O O . LEU A 1 411 ? -25.302 -0.799 -7.098 1.00 95.88 411 LEU A O 1
ATOM 3366 N N . PRO A 1 412 ? -24.268 -2.812 -7.107 1.00 95.38 412 PRO A N 1
ATOM 3367 C CA . PRO A 1 412 ? -24.145 -2.874 -8.556 1.00 95.38 412 PRO A CA 1
ATOM 3368 C C . PRO A 1 412 ? -25.514 -2.946 -9.248 1.00 95.38 412 PRO A C 1
ATOM 3370 O O . PRO A 1 412 ? -26.478 -3.480 -8.706 1.00 95.38 412 PRO A O 1
ATOM 3373 N N . ASP A 1 413 ? -25.589 -2.461 -10.488 1.00 94.12 413 ASP A N 1
ATOM 3374 C CA . ASP A 1 413 ? -26.786 -2.520 -11.347 1.00 94.12 413 ASP A CA 1
ATOM 3375 C C . ASP A 1 413 ? -27.065 -3.909 -11.957 1.00 94.12 413 ASP A C 1
ATOM 3377 O O . ASP A 1 413 ? -27.983 -4.074 -12.764 1.00 94.12 413 ASP A O 1
ATOM 3381 N N . GLY A 1 414 ? -26.280 -4.915 -11.575 1.00 93.94 414 GLY A N 1
ATOM 3382 C CA . GLY A 1 414 ? -26.406 -6.297 -12.014 1.00 93.94 414 GLY A CA 1
ATOM 3383 C C . GLY A 1 414 ? -25.058 -7.011 -12.058 1.00 93.94 414 GLY A C 1
ATOM 3384 O O . GLY A 1 414 ? -24.087 -6.620 -11.409 1.00 93.94 414 GLY A O 1
ATOM 3385 N N . GLU A 1 415 ? -25.004 -8.079 -12.850 1.00 96.06 415 GLU A N 1
ATOM 3386 C CA . GLU A 1 415 ? -23.776 -8.835 -13.091 1.00 96.06 415 GLU A CA 1
ATOM 3387 C C . GLU A 1 415 ? -22.704 -7.995 -13.794 1.00 96.06 415 GLU A C 1
ATOM 3389 O O . GLU A 1 415 ? -22.993 -7.163 -14.660 1.00 96.06 415 GLU A O 1
ATOM 3394 N N . ALA A 1 416 ? -21.437 -8.267 -13.473 1.00 96.19 416 ALA A N 1
ATOM 3395 C CA . ALA A 1 416 ? -20.323 -7.546 -14.079 1.00 96.19 416 ALA A CA 1
ATOM 3396 C C . ALA A 1 416 ? -20.275 -7.742 -15.598 1.00 96.19 416 ALA A C 1
ATOM 3398 O O . ALA A 1 416 ? -20.326 -8.870 -16.099 1.00 96.19 416 ALA A O 1
ATOM 3399 N N . GLN A 1 417 ? -20.049 -6.649 -16.319 1.00 96.12 417 GLN A N 1
ATOM 3400 C CA . GLN A 1 417 ? -19.903 -6.649 -17.770 1.00 96.12 417 GLN A CA 1
ATOM 3401 C C . GLN A 1 417 ? -18.427 -6.744 -18.161 1.00 96.12 417 GLN A C 1
ATOM 3403 O O . GLN A 1 417 ? -17.595 -5.984 -17.659 1.00 96.12 417 GLN A O 1
ATOM 3408 N N . ASP A 1 418 ? -18.101 -7.648 -19.087 1.00 94.31 418 ASP A N 1
ATOM 3409 C CA . ASP A 1 418 ? -16.758 -7.747 -19.666 1.00 94.31 418 ASP A CA 1
ATOM 3410 C C . ASP A 1 418 ? -16.408 -6.468 -20.446 1.00 94.31 418 ASP A C 1
ATOM 3412 O O . ASP A 1 418 ? -17.196 -5.975 -21.253 1.00 94.31 418 ASP A O 1
ATOM 3416 N N . ILE A 1 419 ? -15.188 -5.962 -20.250 1.00 93.00 419 ILE A N 1
ATOM 3417 C CA . ILE A 1 419 ? -14.597 -4.930 -21.103 1.00 93.00 419 ILE A CA 1
ATOM 3418 C C . ILE A 1 419 ? -13.705 -5.645 -22.128 1.00 93.00 419 ILE A C 1
ATOM 3420 O O . ILE A 1 419 ? -12.629 -6.140 -21.766 1.00 93.00 419 ILE A O 1
ATOM 3424 N N . PRO A 1 420 ? -14.131 -5.754 -23.398 1.00 88.56 420 PRO A N 1
ATOM 3425 C CA . PRO A 1 420 ? -13.406 -6.532 -24.389 1.00 88.56 420 PRO A CA 1
ATOM 3426 C C . PRO A 1 420 ? -12.066 -5.875 -24.732 1.00 88.56 420 PRO A C 1
ATOM 3428 O O . PRO A 1 420 ? -12.016 -4.701 -25.077 1.00 88.56 420 PRO A O 1
ATOM 3431 N N . MET A 1 421 ? -10.989 -6.663 -24.701 1.00 88.44 421 MET A N 1
ATOM 3432 C CA . MET A 1 421 ? -9.707 -6.266 -25.293 1.00 88.44 421 MET A CA 1
ATOM 3433 C C . MET A 1 421 ? -9.772 -6.468 -26.809 1.00 88.44 421 MET A C 1
ATOM 3435 O O . MET A 1 421 ? -10.075 -7.579 -27.259 1.00 88.44 421 MET A O 1
ATOM 3439 N N . GLY A 1 422 ? -9.468 -5.435 -27.592 1.00 85.19 422 GLY A N 1
ATOM 3440 C CA . GLY A 1 422 ? -9.621 -5.443 -29.050 1.00 85.19 422 GLY A CA 1
ATOM 3441 C C . GLY A 1 422 ? -8.364 -5.041 -29.820 1.00 85.19 422 GLY A C 1
ATOM 3442 O O . GLY A 1 422 ? -7.376 -4.593 -29.254 1.00 85.19 422 GLY A O 1
ATOM 3443 N N . ASP A 1 423 ? -8.412 -5.145 -31.153 1.00 83.31 423 ASP A N 1
ATOM 3444 C CA . ASP A 1 423 ? -7.317 -4.705 -32.045 1.00 83.31 423 ASP A CA 1
ATOM 3445 C C . ASP A 1 423 ? -7.090 -3.176 -32.035 1.00 83.31 423 ASP A C 1
ATOM 3447 O O . ASP A 1 423 ? -6.143 -2.664 -32.642 1.00 83.31 423 ASP A O 1
ATOM 3451 N N . HIS A 1 424 ? -7.981 -2.416 -31.394 1.00 84.06 424 HIS A N 1
ATOM 3452 C CA . HIS A 1 424 ? -7.811 -0.981 -31.181 1.00 84.06 424 HIS A CA 1
ATOM 3453 C C . HIS A 1 424 ? -6.888 -0.667 -29.995 1.00 84.06 424 HIS A C 1
ATOM 3455 O O . HIS A 1 424 ? -6.331 0.428 -29.969 1.00 84.06 424 HIS A O 1
ATOM 3461 N N . ASP A 1 425 ? -6.684 -1.618 -29.079 1.00 90.81 425 ASP A N 1
ATOM 3462 C CA . ASP A 1 425 ? -5.781 -1.466 -27.945 1.00 90.81 425 ASP A CA 1
ATOM 3463 C C . ASP A 1 425 ? -4.324 -1.583 -28.378 1.00 90.81 425 ASP A C 1
ATOM 3465 O O . ASP A 1 425 ? -3.956 -2.446 -29.183 1.00 90.81 425 ASP A O 1
ATOM 3469 N N . LEU A 1 426 ? -3.468 -0.755 -27.782 1.00 92.31 426 LEU A N 1
ATOM 3470 C CA . LEU A 1 426 ? -2.036 -0.882 -27.994 1.00 92.31 426 LEU A CA 1
ATOM 3471 C C . LEU A 1 426 ? -1.501 -2.031 -27.146 1.00 92.31 426 LEU A C 1
ATOM 3473 O O . LEU A 1 426 ? -1.567 -1.993 -25.914 1.00 92.31 426 LEU A O 1
ATOM 3477 N N . VAL A 1 427 ? -0.898 -3.011 -27.819 1.00 93.81 427 VAL A N 1
ATOM 3478 C CA . VAL A 1 427 ? -0.191 -4.130 -27.192 1.00 93.81 427 VAL A CA 1
ATOM 3479 C C . VAL A 1 427 ? 1.286 -4.049 -27.543 1.00 93.81 427 VAL A C 1
ATOM 3481 O O . VAL A 1 427 ? 1.675 -4.121 -28.712 1.00 93.81 427 VAL A O 1
ATOM 3484 N N . ARG A 1 428 ? 2.114 -3.918 -26.508 1.00 93.25 428 ARG A N 1
ATOM 3485 C CA . ARG A 1 428 ? 3.569 -3.808 -26.625 1.00 93.25 428 ARG A CA 1
ATOM 3486 C C . ARG A 1 428 ? 4.249 -4.892 -25.808 1.00 93.25 428 ARG A C 1
ATOM 3488 O O . ARG A 1 428 ? 3.925 -5.094 -24.640 1.00 93.25 428 ARG A O 1
ATOM 3495 N N . ILE A 1 429 ? 5.236 -5.548 -26.403 1.00 96.12 429 ILE A N 1
ATOM 3496 C CA . ILE A 1 429 ? 6.074 -6.540 -25.738 1.00 96.12 429 ILE A CA 1
ATOM 3497 C C . ILE A 1 429 ? 7.483 -5.978 -25.604 1.00 96.12 429 ILE A C 1
ATOM 3499 O O . ILE A 1 429 ? 8.042 -5.459 -26.564 1.00 96.12 429 ILE A O 1
ATOM 3503 N N . GLN A 1 430 ? 8.076 -6.091 -24.421 1.00 95.62 430 GLN A N 1
ATOM 3504 C CA . GLN A 1 430 ? 9.493 -5.808 -24.212 1.00 95.62 430 GLN A CA 1
ATOM 3505 C C . GLN A 1 430 ? 10.204 -7.106 -23.851 1.00 95.62 430 GLN A C 1
ATOM 3507 O O . GLN A 1 430 ? 9.740 -7.841 -22.975 1.00 95.62 430 GLN A O 1
ATOM 3512 N N . ARG A 1 431 ? 11.330 -7.377 -24.509 1.00 97.00 431 ARG A N 1
ATOM 3513 C CA . ARG A 1 431 ? 12.187 -8.533 -24.241 1.00 97.00 431 ARG A CA 1
ATOM 3514 C C . ARG A 1 431 ? 13.568 -8.070 -23.825 1.00 97.00 431 ARG A C 1
ATOM 3516 O O . ARG A 1 431 ? 14.227 -7.336 -24.560 1.00 97.00 431 ARG A O 1
ATOM 3523 N N . GLY A 1 432 ? 13.994 -8.513 -22.653 1.00 96.25 432 GLY A N 1
ATOM 3524 C CA . GLY A 1 432 ? 15.288 -8.181 -22.077 1.00 96.25 432 GLY A CA 1
ATOM 3525 C C . GLY A 1 432 ? 15.877 -9.334 -21.272 1.00 96.25 432 GLY A C 1
ATOM 3526 O O . GLY A 1 432 ? 15.145 -10.269 -20.932 1.00 96.25 432 GLY A O 1
ATOM 3527 N N . PRO A 1 433 ? 17.187 -9.280 -20.974 1.00 95.62 433 PRO A N 1
ATOM 3528 C CA . PRO A 1 433 ? 17.887 -10.352 -20.269 1.00 95.62 433 PRO A CA 1
ATOM 3529 C C . PRO A 1 433 ? 17.418 -10.550 -18.820 1.00 95.62 433 PRO A C 1
ATOM 3531 O O . PRO A 1 433 ? 17.415 -11.684 -18.347 1.00 95.62 433 PRO A O 1
ATOM 3534 N N . LEU A 1 434 ? 17.005 -9.477 -18.131 1.00 96.44 434 LEU A N 1
ATOM 3535 C CA . LEU A 1 434 ? 16.516 -9.516 -16.747 1.00 96.44 434 LEU A CA 1
ATOM 3536 C C . LEU A 1 434 ? 14.994 -9.470 -16.657 1.00 96.44 434 LEU A C 1
ATOM 3538 O O . LEU A 1 434 ? 14.406 -10.078 -15.766 1.00 96.44 434 LEU A O 1
ATOM 3542 N N . VAL A 1 435 ? 14.351 -8.697 -17.533 1.00 97.31 435 VAL A N 1
ATOM 3543 C CA . VAL A 1 435 ? 12.904 -8.481 -17.508 1.00 97.31 435 VAL A CA 1
ATOM 3544 C C . VAL A 1 435 ? 12.339 -8.534 -18.907 1.00 97.31 435 VAL A C 1
ATOM 3546 O O . VAL A 1 435 ? 12.781 -7.803 -19.793 1.00 97.31 435 VAL A O 1
ATOM 3549 N N . SER A 1 436 ? 11.273 -9.312 -19.051 1.00 97.56 436 SER A N 1
ATOM 3550 C CA . SER A 1 436 ? 10.376 -9.249 -20.198 1.00 97.56 436 SER A CA 1
ATOM 3551 C C . SER A 1 436 ? 8.966 -8.887 -19.739 1.00 97.56 436 SER A C 1
ATOM 3553 O O . SER A 1 436 ? 8.544 -9.277 -18.648 1.00 97.56 436 SER A O 1
ATOM 3555 N N . ARG A 1 437 ? 8.224 -8.127 -20.549 1.00 96.94 437 ARG A N 1
ATOM 3556 C CA . ARG A 1 437 ? 6.848 -7.744 -20.211 1.00 96.94 437 ARG A CA 1
ATOM 3557 C C . ARG A 1 437 ? 5.922 -7.621 -21.409 1.00 96.94 437 ARG A C 1
ATOM 3559 O O . ARG A 1 437 ? 6.373 -7.307 -22.504 1.00 96.94 437 ARG A O 1
ATOM 3566 N N . VAL A 1 438 ? 4.635 -7.841 -21.163 1.00 96.62 438 VAL A N 1
ATOM 3567 C CA . VAL A 1 438 ? 3.529 -7.519 -22.074 1.00 96.62 438 VAL A CA 1
ATOM 3568 C C . VAL A 1 438 ? 2.742 -6.377 -21.451 1.00 96.62 438 VAL A C 1
ATOM 3570 O O . VAL A 1 438 ? 2.361 -6.456 -20.285 1.00 96.62 438 VAL A O 1
ATOM 3573 N N . GLU A 1 439 ? 2.514 -5.319 -22.214 1.00 95.19 439 GLU A N 1
ATOM 3574 C CA . GLU A 1 439 ? 1.760 -4.140 -21.802 1.00 95.19 439 GLU A CA 1
ATOM 3575 C C . GLU A 1 439 ? 0.556 -3.938 -22.718 1.00 95.19 439 GLU A C 1
ATOM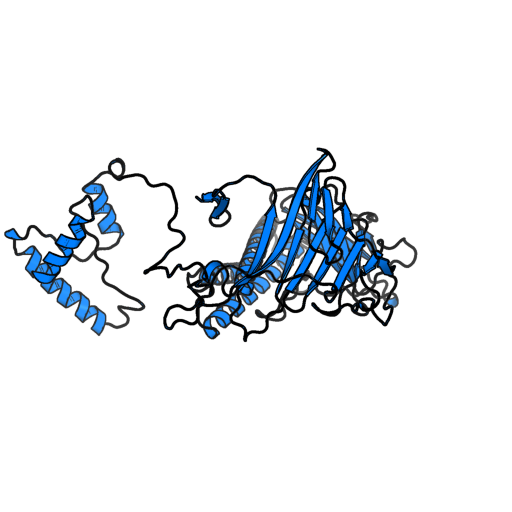 3577 O O . GLU A 1 439 ? 0.677 -4.055 -23.937 1.00 95.19 439 GLU A O 1
ATOM 3582 N N . ILE A 1 440 ? -0.582 -3.609 -22.113 1.00 94.19 440 ILE A N 1
ATOM 3583 C CA . ILE A 1 440 ? -1.838 -3.278 -22.785 1.00 94.19 440 ILE A CA 1
ATOM 3584 C C . ILE A 1 440 ? -2.219 -1.872 -22.352 1.00 94.19 440 ILE A C 1
ATOM 3586 O O . ILE A 1 440 ? -2.330 -1.602 -21.153 1.00 94.19 440 ILE A O 1
ATOM 3590 N N . LEU A 1 441 ? -2.413 -0.978 -23.313 1.00 92.62 441 LEU A N 1
ATOM 3591 C CA . LEU A 1 441 ? -2.907 0.371 -23.069 1.00 92.62 441 LEU A CA 1
ATOM 3592 C C . LEU A 1 441 ? -4.310 0.479 -23.668 1.00 92.62 441 LEU A C 1
ATOM 3594 O O . LEU A 1 441 ? -4.458 0.615 -24.879 1.00 92.62 441 LEU A O 1
ATOM 3598 N N . HIS A 1 442 ? -5.308 0.438 -22.789 1.00 91.44 442 HIS A N 1
ATOM 3599 C CA . HIS A 1 442 ? -6.721 0.629 -23.095 1.00 91.44 442 HIS A CA 1
ATOM 3600 C C . HIS A 1 442 ? -7.159 2.042 -22.655 1.00 91.44 442 HIS A C 1
ATOM 3602 O O . HIS A 1 442 ? -6.527 2.700 -21.813 1.00 91.44 442 HIS A O 1
ATOM 3608 N N . GLU A 1 443 ? -8.269 2.542 -23.198 1.00 88.75 443 GLU A N 1
ATOM 3609 C CA . GLU A 1 443 ? -8.772 3.883 -22.874 1.00 88.75 443 GLU A CA 1
ATOM 3610 C C . GLU A 1 443 ? -9.070 4.071 -21.374 1.00 88.75 443 GLU A C 1
ATOM 3612 O O . GLU A 1 443 ? -8.712 5.112 -20.812 1.00 88.75 443 GLU A O 1
ATOM 3617 N N . MET A 1 444 ? -9.644 3.045 -20.732 1.00 89.81 444 MET A N 1
ATOM 3618 C CA . MET A 1 444 ? -10.038 3.012 -19.315 1.00 89.81 444 MET A CA 1
ATOM 3619 C C . MET A 1 444 ? -8.956 2.486 -18.361 1.00 89.81 444 MET A C 1
ATOM 3621 O O . MET A 1 444 ? -8.995 2.796 -17.169 1.00 89.81 444 MET A O 1
ATOM 3625 N N . TYR A 1 445 ? -7.987 1.703 -18.843 1.00 91.69 445 TYR A N 1
ATOM 3626 C CA . TYR A 1 445 ? -6.996 1.052 -17.983 1.00 91.69 445 TYR A CA 1
ATOM 3627 C C . TYR A 1 445 ? -5.675 0.775 -18.711 1.00 91.69 445 TYR A C 1
ATOM 3629 O O . TYR A 1 445 ? -5.595 0.783 -19.932 1.00 91.69 445 TYR A O 1
ATOM 3637 N N . GLY A 1 446 ? -4.623 0.507 -17.947 1.00 93.19 446 GLY A N 1
ATOM 3638 C CA . GLY A 1 446 ? -3.374 -0.067 -18.433 1.00 93.19 446 GLY A CA 1
ATOM 3639 C C . GLY A 1 446 ? -3.064 -1.343 -17.662 1.00 93.19 446 GLY A C 1
ATOM 3640 O O . GLY A 1 446 ? -3.225 -1.363 -16.441 1.00 93.19 446 GLY A O 1
ATOM 3641 N N . LEU A 1 447 ? -2.628 -2.389 -18.361 1.00 95.25 447 LEU A N 1
ATOM 3642 C CA . LEU A 1 447 ? -2.166 -3.642 -17.761 1.00 95.25 447 LEU A CA 1
ATOM 3643 C C . LEU A 1 447 ? -0.722 -3.913 -18.157 1.00 95.25 447 LEU A C 1
ATOM 3645 O O .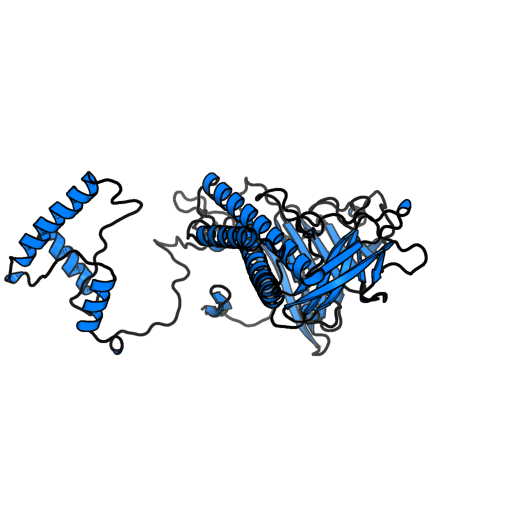 LEU A 1 447 ? -0.323 -3.671 -19.293 1.00 95.25 447 LEU A O 1
ATOM 3649 N N . GLN A 1 448 ? 0.054 -4.445 -17.223 1.00 95.50 448 GLN A N 1
ATOM 3650 C CA . GLN A 1 448 ? 1.432 -4.860 -17.436 1.00 95.50 448 GLN A CA 1
ATOM 3651 C C . GLN A 1 448 ? 1.649 -6.222 -16.784 1.00 95.50 448 GLN A C 1
ATOM 3653 O O . GLN A 1 448 ? 1.457 -6.361 -15.583 1.00 95.50 448 GLN A O 1
ATOM 3658 N N . TYR A 1 449 ? 2.108 -7.201 -17.557 1.00 97.19 449 TYR A N 1
ATOM 3659 C CA . TYR A 1 449 ? 2.548 -8.501 -17.056 1.00 97.19 449 TYR A CA 1
ATOM 3660 C C . TYR A 1 449 ? 4.058 -8.577 -17.170 1.00 97.19 449 TYR A C 1
ATOM 3662 O O . TYR A 1 449 ? 4.590 -8.461 -18.273 1.00 97.19 449 TYR A O 1
ATOM 3670 N N . LYS A 1 450 ? 4.749 -8.773 -16.052 1.00 96.88 450 LYS A N 1
ATOM 3671 C CA . LYS A 1 450 ? 6.209 -8.800 -15.987 1.00 96.88 450 LYS A CA 1
ATOM 3672 C C . LYS A 1 450 ? 6.689 -10.176 -15.535 1.00 96.88 450 LYS A C 1
ATOM 3674 O O . LYS A 1 450 ? 6.272 -10.655 -14.484 1.00 96.88 450 LYS A O 1
ATOM 3679 N N . LEU A 1 451 ? 7.589 -10.772 -16.315 1.00 97.12 451 LEU A N 1
ATOM 3680 C CA . LEU A 1 451 ? 8.387 -11.931 -15.911 1.00 97.12 451 LEU A CA 1
ATOM 3681 C C . LEU A 1 451 ? 9.838 -11.490 -15.739 1.00 97.12 451 LEU A C 1
ATOM 3683 O O . LEU A 1 451 ? 10.367 -10.714 -16.543 1.00 97.12 451 LEU A O 1
ATOM 3687 N N . THR A 1 452 ? 10.476 -12.004 -14.696 1.00 96.50 452 THR A N 1
ATOM 3688 C CA . THR A 1 452 ? 11.878 -11.734 -14.384 1.00 96.50 452 THR A CA 1
ATOM 3689 C C . THR A 1 452 ? 12.750 -12.952 -14.667 1.00 96.50 452 THR A C 1
ATOM 3691 O O . THR A 1 452 ? 12.259 -14.078 -14.729 1.00 96.50 452 THR A O 1
ATOM 3694 N N . ASN A 1 453 ? 14.043 -12.717 -14.863 1.00 94.44 453 ASN A N 1
ATOM 3695 C CA . ASN A 1 453 ? 15.079 -13.734 -14.970 1.00 94.44 453 ASN A CA 1
ATOM 3696 C C . ASN A 1 453 ? 16.249 -13.320 -14.069 1.00 94.44 453 ASN A C 1
ATOM 3698 O O . ASN A 1 453 ? 17.179 -12.633 -14.490 1.00 94.44 453 ASN A O 1
ATOM 3702 N N . THR A 1 454 ? 16.118 -13.636 -12.786 1.00 91.50 454 THR A N 1
ATOM 3703 C CA . THR A 1 454 ? 16.935 -13.094 -11.688 1.00 91.50 454 THR A CA 1
ATOM 3704 C C . THR A 1 454 ? 17.662 -14.164 -10.897 1.00 91.50 454 THR A C 1
ATOM 3706 O O . THR A 1 454 ? 18.506 -13.835 -10.066 1.00 91.50 454 THR A O 1
ATOM 3709 N N . ASN A 1 455 ? 17.325 -15.437 -11.118 1.00 86.62 455 ASN A N 1
ATOM 3710 C CA . ASN A 1 455 ? 17.691 -16.550 -10.246 1.00 86.62 455 ASN A CA 1
ATOM 3711 C C . ASN A 1 455 ? 17.234 -16.360 -8.787 1.00 86.62 455 ASN A C 1
ATOM 3713 O O . ASN A 1 455 ? 17.779 -16.996 -7.886 1.00 86.62 455 ASN A O 1
ATOM 3717 N N . GLY A 1 456 ? 16.246 -15.493 -8.557 1.00 87.94 456 GLY A N 1
ATOM 3718 C CA . GLY A 1 456 ? 15.616 -15.247 -7.265 1.00 87.94 456 GLY A CA 1
ATOM 3719 C C . GLY A 1 456 ? 14.184 -15.778 -7.204 1.00 87.94 456 GLY A C 1
ATOM 3720 O O . GLY A 1 456 ? 13.678 -16.391 -8.144 1.00 87.94 456 GLY A O 1
ATOM 3721 N N . SER A 1 457 ? 13.513 -15.506 -6.085 1.00 89.50 457 SER A N 1
ATOM 3722 C CA . SER A 1 457 ? 12.108 -15.871 -5.861 1.00 89.50 457 SER A CA 1
ATOM 3723 C C . SER A 1 457 ? 11.145 -15.240 -6.869 1.00 89.50 457 SER A C 1
ATOM 3725 O O . SER A 1 457 ? 10.110 -15.825 -7.174 1.00 89.50 457 SER A O 1
ATOM 3727 N N . ASP A 1 458 ? 11.493 -14.071 -7.409 1.00 92.06 458 ASP A N 1
ATOM 3728 C CA . ASP A 1 458 ? 10.647 -13.328 -8.348 1.00 92.06 458 ASP A CA 1
ATOM 3729 C C . ASP A 1 458 ? 10.438 -14.093 -9.671 1.00 92.06 458 ASP A C 1
ATOM 3731 O O . ASP A 1 458 ? 9.455 -13.869 -10.372 1.00 92.06 458 ASP A O 1
ATOM 3735 N N . ASP A 1 459 ? 11.300 -15.066 -9.986 1.00 93.81 459 ASP A N 1
ATOM 3736 C CA . ASP A 1 459 ? 11.169 -15.882 -11.194 1.00 93.81 459 ASP A CA 1
ATOM 3737 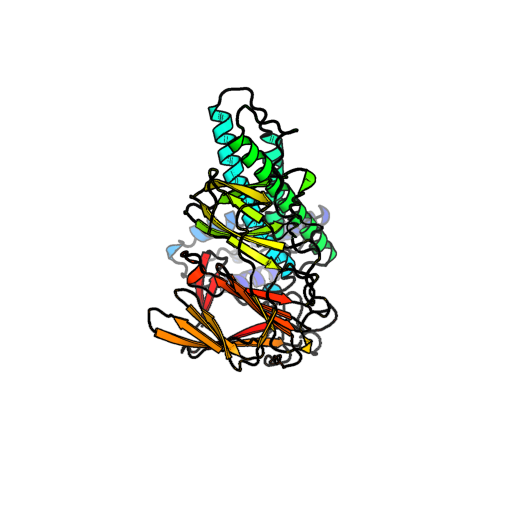C C . ASP A 1 459 ? 10.017 -16.908 -11.105 1.00 93.81 459 ASP A C 1
ATOM 3739 O O . ASP A 1 459 ? 9.623 -17.469 -12.129 1.00 93.81 459 ASP A O 1
ATOM 3743 N N . TYR A 1 460 ? 9.449 -17.138 -9.914 1.00 93.56 460 TYR A N 1
ATOM 3744 C CA . TYR A 1 460 ? 8.289 -18.017 -9.699 1.00 93.56 460 TYR A CA 1
ATOM 3745 C C . TYR A 1 460 ? 6.941 -17.303 -9.832 1.00 93.56 460 TYR A C 1
ATOM 3747 O O . TYR A 1 460 ? 5.897 -17.926 -9.641 1.00 93.56 460 TYR A O 1
ATOM 3755 N N . VAL A 1 461 ? 6.934 -16.002 -10.132 1.00 94.75 461 VAL A N 1
ATOM 3756 C CA . VAL A 1 461 ? 5.703 -15.211 -10.194 1.00 94.75 461 VAL A CA 1
ATOM 3757 C C . VAL A 1 461 ? 5.601 -14.408 -11.487 1.00 94.75 461 VAL A C 1
ATOM 3759 O O . VAL A 1 461 ? 6.589 -14.084 -12.143 1.00 94.75 461 VAL A O 1
ATOM 3762 N N . ILE A 1 462 ? 4.366 -14.066 -11.848 1.00 95.12 462 ILE A N 1
ATOM 3763 C CA . ILE A 1 462 ? 4.067 -13.048 -12.857 1.00 95.12 462 ILE A CA 1
ATOM 3764 C C . ILE A 1 462 ? 3.615 -11.810 -12.094 1.00 95.12 462 ILE A C 1
ATOM 3766 O O . ILE A 1 462 ? 2.563 -11.829 -11.456 1.00 95.12 462 ILE A O 1
ATOM 3770 N N . GLU A 1 463 ? 4.386 -10.728 -12.154 1.00 96.12 463 GLU A N 1
ATOM 3771 C CA . GLU A 1 463 ? 3.961 -9.468 -11.544 1.00 96.12 463 GLU A CA 1
ATOM 3772 C C . GLU A 1 463 ? 2.964 -8.768 -12.472 1.00 96.12 463 GLU A C 1
ATOM 3774 O O . GLU A 1 463 ? 3.288 -8.440 -13.618 1.00 96.12 463 GLU A O 1
ATOM 3779 N N . LEU A 1 464 ? 1.752 -8.545 -11.962 1.00 96.12 464 LEU A N 1
ATOM 3780 C CA . LEU A 1 464 ? 0.694 -7.799 -12.631 1.00 96.12 464 LEU A CA 1
ATOM 3781 C C . LEU A 1 464 ? 0.665 -6.357 -12.112 1.00 96.12 464 LEU A C 1
ATOM 3783 O O . LEU A 1 464 ? 0.392 -6.107 -10.940 1.00 96.12 464 LEU A O 1
ATOM 3787 N N . GLY A 1 465 ? 0.909 -5.403 -13.003 1.00 95.06 465 GLY A N 1
ATOM 3788 C CA . GLY A 1 465 ? 0.648 -3.987 -12.781 1.00 95.06 465 GLY A CA 1
ATOM 3789 C C . GLY A 1 465 ? -0.667 -3.574 -13.436 1.00 95.06 465 GLY A C 1
ATOM 3790 O O . GLY A 1 465 ? -0.896 -3.891 -14.602 1.00 95.06 465 GLY A O 1
ATOM 3791 N N . ALA A 1 466 ? -1.500 -2.831 -12.711 1.00 93.38 466 ALA A N 1
ATOM 3792 C CA . ALA A 1 466 ? -2.730 -2.245 -13.233 1.00 93.38 466 ALA A CA 1
ATOM 3793 C C . ALA A 1 466 ? -2.783 -0.743 -12.929 1.00 93.38 466 ALA A C 1
ATOM 3795 O O . ALA A 1 466 ? -2.475 -0.305 -11.819 1.00 93.38 466 ALA A O 1
ATOM 3796 N N . THR A 1 467 ? -3.178 0.057 -13.917 1.00 91.06 467 THR A N 1
ATOM 3797 C CA . THR A 1 467 ? -3.406 1.498 -13.761 1.00 91.06 467 THR A CA 1
ATOM 3798 C C . THR A 1 467 ? -4.777 1.865 -14.288 1.00 91.06 467 THR A C 1
ATOM 3800 O O . THR A 1 467 ? -5.129 1.465 -15.392 1.00 91.06 467 THR A O 1
ATOM 3803 N N . THR A 1 468 ? -5.532 2.671 -13.551 1.00 88.81 468 THR A N 1
ATOM 3804 C CA . THR A 1 468 ? -6.813 3.195 -14.025 1.00 88.81 468 THR A CA 1
ATOM 3805 C C . THR A 1 468 ? -6.614 4.512 -14.769 1.00 88.81 468 THR A C 1
ATOM 3807 O O . THR A 1 468 ? -5.742 5.326 -14.442 1.00 88.81 468 THR A O 1
ATOM 3810 N N . HIS A 1 469 ? -7.423 4.705 -15.805 1.00 84.88 469 HIS A N 1
ATOM 3811 C CA . HIS A 1 469 ? -7.476 5.906 -16.632 1.00 84.88 469 HIS A CA 1
ATOM 3812 C C . HIS A 1 469 ? -8.877 6.535 -16.636 1.00 84.88 469 HIS A C 1
ATOM 3814 O O . HIS A 1 469 ? -9.214 7.269 -17.567 1.00 84.88 469 HIS A O 1
ATOM 3820 N N . LEU A 1 470 ? -9.686 6.209 -15.625 1.00 80.81 470 LEU A N 1
ATOM 3821 C CA . LEU A 1 470 ? -11.047 6.705 -15.476 1.00 80.81 470 LEU A CA 1
ATOM 3822 C C . LEU A 1 470 ? -11.066 8.228 -15.325 1.00 80.81 470 LEU A C 1
ATOM 3824 O O . LEU A 1 470 ? -10.244 8.802 -14.608 1.00 80.81 470 LEU A O 1
ATOM 3828 N N . ASN A 1 471 ? -12.044 8.855 -15.973 1.00 68.12 471 ASN A N 1
ATOM 3829 C CA . ASN A 1 471 ? -12.435 10.229 -15.688 1.00 68.12 471 ASN A CA 1
ATOM 3830 C C . ASN A 1 471 ? -13.465 10.223 -14.546 1.00 68.12 471 ASN A C 1
ATOM 3832 O O . ASN A 1 471 ? -14.227 9.270 -14.416 1.00 68.12 471 ASN A O 1
ATOM 3836 N N . MET A 1 472 ? -13.513 11.288 -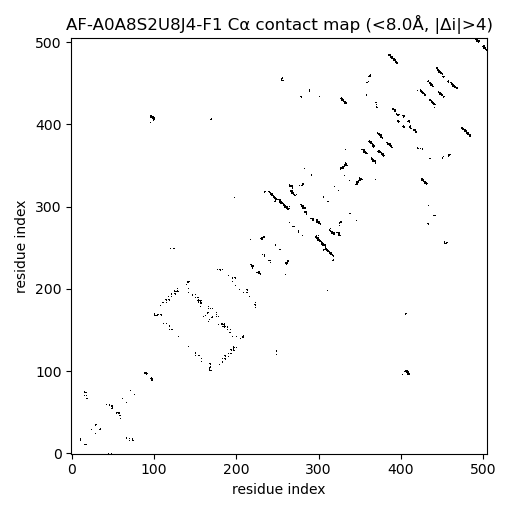13.741 1.00 61.84 472 MET A N 1
ATOM 3837 C CA . MET A 1 472 ? -14.312 11.357 -12.502 1.00 61.84 472 MET A CA 1
ATOM 3838 C C . MET A 1 472 ? -15.845 11.411 -12.692 1.00 61.84 472 MET A C 1
ATOM 3840 O O . MET A 1 472 ? -16.554 11.568 -11.708 1.00 61.84 472 MET A O 1
ATOM 3844 N N . ASN A 1 473 ? -16.367 11.276 -13.917 1.00 65.00 473 ASN A N 1
ATOM 3845 C CA . ASN A 1 473 ? -17.785 11.514 -14.239 1.00 65.00 473 ASN A CA 1
ATOM 3846 C C . ASN A 1 473 ? -18.548 10.253 -14.679 1.00 65.00 473 ASN A C 1
ATOM 3848 O O . ASN A 1 473 ? -19.562 10.369 -15.362 1.00 65.00 473 ASN A O 1
ATOM 3852 N N . ASN A 1 474 ? -18.053 9.061 -14.343 1.00 73.31 474 ASN A N 1
ATOM 3853 C CA . ASN A 1 474 ? -18.703 7.811 -14.724 1.00 73.31 474 ASN A CA 1
ATOM 3854 C C . ASN A 1 474 ? -19.040 7.001 -13.469 1.00 73.31 474 ASN A C 1
ATOM 3856 O O . ASN A 1 474 ? -18.139 6.709 -12.681 1.00 73.31 474 ASN A O 1
ATOM 3860 N N . ASP A 1 475 ? -20.299 6.581 -13.339 1.00 89.56 475 ASP A N 1
ATOM 3861 C CA . ASP A 1 475 ? -20.764 5.661 -12.296 1.00 89.56 475 ASP A CA 1
ATOM 3862 C C . ASP A 1 475 ? -20.342 4.223 -12.626 1.00 89.56 475 ASP A C 1
ATOM 3864 O O . ASP A 1 475 ? -21.149 3.383 -13.022 1.00 89.56 475 ASP A O 1
ATOM 3868 N N . ILE A 1 476 ? -19.034 3.973 -12.558 1.00 92.25 476 ILE A N 1
ATOM 3869 C CA . ILE A 1 476 ? -18.431 2.682 -12.888 1.00 92.25 476 ILE A CA 1
ATOM 3870 C C . ILE A 1 476 ? -17.405 2.253 -11.849 1.00 92.25 476 ILE A C 1
ATOM 3872 O O . ILE A 1 476 ? -16.526 3.018 -11.447 1.00 92.25 476 ILE A O 1
ATOM 3876 N N . GLU A 1 477 ? -17.446 0.970 -11.516 1.00 94.19 477 GLU A N 1
ATOM 3877 C CA . GLU A 1 477 ? -16.428 0.303 -10.714 1.00 94.19 477 GLU A CA 1
ATOM 3878 C C . GLU A 1 477 ? -15.681 -0.708 -11.579 1.00 94.19 477 GLU A C 1
ATOM 3880 O O . GLU A 1 477 ? -16.283 -1.593 -12.186 1.00 94.19 477 GLU A O 1
ATOM 3885 N N . LEU A 1 478 ? -14.356 -0.563 -11.673 1.00 95.00 478 LEU A N 1
ATOM 3886 C CA . LEU A 1 478 ? -13.505 -1.463 -12.451 1.00 95.00 478 LEU A CA 1
ATOM 3887 C C . LEU A 1 478 ? -12.947 -2.578 -11.573 1.00 95.00 478 LEU A C 1
ATOM 3889 O O . LEU A 1 478 ? -12.381 -2.313 -10.514 1.00 95.00 478 LEU A O 1
ATOM 3893 N N . ALA A 1 479 ? -12.983 -3.805 -12.084 1.00 95.56 479 ALA A N 1
ATOM 3894 C CA . ALA A 1 479 ? -12.330 -4.946 -11.459 1.00 95.56 479 ALA A CA 1
ATOM 3895 C C . ALA A 1 479 ? -11.573 -5.800 -12.483 1.00 95.56 479 ALA A C 1
ATOM 3897 O O . ALA A 1 479 ? -11.770 -5.706 -13.697 1.00 95.56 479 ALA A O 1
ATOM 3898 N N . LEU A 1 480 ? -10.670 -6.637 -11.974 1.00 95.44 480 LEU A N 1
ATOM 3899 C CA . LEU A 1 480 ? -9.953 -7.641 -12.752 1.00 95.44 480 LEU A CA 1
ATOM 3900 C C . LEU A 1 480 ? -10.403 -9.025 -12.292 1.00 95.44 480 LEU A C 1
ATOM 3902 O O . LEU A 1 480 ? -10.200 -9.396 -11.139 1.00 95.44 480 LEU A O 1
ATOM 3906 N N . ARG A 1 481 ? -11.004 -9.789 -13.202 1.00 95.69 481 ARG A N 1
ATOM 3907 C CA . ARG A 1 481 ? -11.489 -11.147 -12.955 1.00 95.69 481 ARG A CA 1
ATOM 3908 C C . ARG A 1 481 ? -10.502 -12.161 -13.519 1.00 95.69 481 ARG A C 1
ATOM 3910 O O . ARG A 1 481 ? -10.162 -12.108 -14.700 1.00 95.69 481 ARG A O 1
ATOM 3917 N N . PHE A 1 482 ? -10.079 -13.107 -12.686 1.00 94.31 482 PHE A N 1
ATOM 3918 C CA . PHE A 1 482 ? -9.299 -14.268 -13.108 1.00 94.31 482 PHE A CA 1
ATOM 3919 C C . PHE A 1 482 ? -10.240 -15.464 -13.269 1.00 94.31 482 PHE A C 1
ATOM 3921 O O . PHE A 1 482 ? -10.886 -15.878 -12.314 1.00 94.31 482 PHE A O 1
ATOM 3928 N N . THR A 1 483 ? -10.320 -16.032 -14.469 1.00 94.56 483 THR A N 1
ATOM 3929 C CA . THR A 1 483 ? -11.039 -17.289 -14.727 1.00 94.56 483 THR A CA 1
ATOM 3930 C C . THR A 1 483 ? -10.025 -18.404 -14.937 1.00 94.56 483 THR A C 1
ATOM 3932 O O . THR A 1 483 ? -9.143 -18.277 -15.789 1.00 94.56 483 THR A O 1
ATOM 3935 N N . THR A 1 484 ? -10.147 -19.500 -14.191 1.00 94.38 484 THR A N 1
ATOM 3936 C CA . THR A 1 484 ? -9.220 -20.640 -14.270 1.00 94.38 484 THR A CA 1
ATOM 3937 C C . THR A 1 484 ? -9.972 -21.966 -14.371 1.00 94.38 484 THR A C 1
ATOM 3939 O O . THR A 1 484 ? -11.189 -22.004 -14.220 1.00 94.38 484 THR A O 1
ATOM 3942 N N . GLY A 1 485 ? -9.249 -23.057 -14.638 1.00 90.19 485 GLY A N 1
ATOM 3943 C CA . GLY A 1 485 ? -9.789 -24.421 -14.551 1.00 90.19 485 GLY A CA 1
ATOM 3944 C C . GLY A 1 485 ? -9.732 -25.038 -13.145 1.00 90.19 485 GLY A C 1
ATOM 3945 O O . GLY A 1 485 ? -9.973 -26.237 -13.012 1.00 90.19 485 GLY A O 1
ATOM 3946 N N . ILE A 1 486 ? -9.355 -24.267 -12.118 1.00 90.50 486 ILE A N 1
ATOM 3947 C CA . ILE A 1 486 ? -9.235 -24.751 -10.737 1.00 90.50 486 ILE A CA 1
ATOM 3948 C C . ILE A 1 486 ? -10.636 -25.007 -10.180 1.00 90.50 486 ILE A C 1
ATOM 3950 O O . ILE A 1 486 ? -11.498 -24.133 -10.215 1.00 90.50 486 ILE A O 1
ATOM 3954 N N . LYS A 1 487 ? -10.860 -26.211 -9.651 1.00 92.19 487 LYS A N 1
ATOM 3955 C CA . LYS A 1 487 ? -12.130 -26.602 -9.034 1.00 92.19 487 LYS A CA 1
ATOM 3956 C C . LYS A 1 487 ? -12.127 -26.193 -7.561 1.00 92.19 487 LYS A C 1
ATOM 3958 O O . LYS A 1 487 ? -11.635 -26.952 -6.736 1.00 92.19 487 LYS A O 1
ATOM 3963 N N . HIS A 1 488 ? -12.641 -25.004 -7.262 1.00 90.06 488 HIS A N 1
ATOM 3964 C CA . HIS A 1 488 ? -12.744 -24.485 -5.890 1.00 90.06 488 HIS A CA 1
ATOM 3965 C C . HIS A 1 488 ? -14.188 -24.428 -5.355 1.00 90.06 488 HIS A C 1
ATOM 3967 O O . HIS A 1 488 ? -14.383 -24.132 -4.186 1.00 90.06 488 HIS A O 1
ATOM 3973 N N . GLY A 1 489 ? -15.204 -24.723 -6.179 1.00 92.56 489 GLY A N 1
ATOM 3974 C CA . GLY A 1 489 ? -16.606 -24.579 -5.763 1.00 92.56 489 GLY A CA 1
ATOM 3975 C C . GLY A 1 489 ? -16.888 -23.148 -5.300 1.00 92.56 489 GLY A C 1
ATOM 3976 O O . GLY A 1 489 ? -16.478 -22.205 -5.981 1.00 92.56 489 GLY A O 1
ATOM 3977 N N . ASP A 1 490 ? -17.495 -23.011 -4.126 1.00 93.06 490 ASP A N 1
ATOM 3978 C CA . ASP A 1 490 ? -17.801 -21.718 -3.500 1.00 93.06 490 ASP A CA 1
ATOM 3979 C C . ASP A 1 490 ? -16.722 -21.276 -2.488 1.00 93.06 490 ASP A C 1
ATOM 3981 O O . ASP A 1 490 ? -16.833 -20.228 -1.863 1.00 93.06 490 ASP A O 1
ATOM 3985 N N . GLU A 1 491 ? -15.633 -22.042 -2.353 1.00 94.56 491 GLU A N 1
ATOM 3986 C CA . GLU A 1 491 ? -14.566 -21.765 -1.392 1.00 94.56 491 GLU A CA 1
ATOM 3987 C C . GLU A 1 491 ? -13.506 -20.816 -1.966 1.00 94.56 491 GLU A C 1
ATOM 3989 O O . GLU A 1 491 ? -12.953 -21.026 -3.052 1.00 94.56 491 GLU A O 1
ATOM 3994 N N . PHE A 1 492 ? -13.144 -19.791 -1.195 1.00 95.31 492 PHE A N 1
ATOM 3995 C CA . PHE A 1 492 ? -12.006 -18.924 -1.503 1.00 95.31 492 PHE A CA 1
ATOM 3996 C C . PHE A 1 492 ? -11.323 -18.410 -0.236 1.00 95.31 492 PHE A C 1
ATOM 3998 O O . PHE A 1 492 ? -11.872 -18.459 0.860 1.00 95.31 492 PHE A O 1
ATOM 4005 N N . PHE A 1 493 ? -10.095 -17.905 -0.378 1.00 95.31 493 PHE A N 1
ATOM 4006 C CA . PHE A 1 493 ? -9.329 -17.369 0.745 1.00 95.31 493 PHE A CA 1
ATOM 4007 C C . PHE A 1 493 ? -9.028 -15.887 0.564 1.00 95.31 493 PHE A C 1
ATOM 4009 O O . PHE A 1 493 ? -8.555 -15.468 -0.494 1.00 95.31 493 PHE A O 1
ATOM 4016 N N . THR A 1 494 ? -9.214 -15.119 1.633 1.00 96.69 494 THR A N 1
ATOM 4017 C CA . THR A 1 494 ? -8.769 -13.725 1.749 1.00 96.69 494 THR A CA 1
ATOM 4018 C C . THR A 1 494 ? -7.894 -13.568 2.983 1.00 96.69 494 THR A C 1
ATOM 4020 O O . THR A 1 494 ? -7.941 -14.385 3.909 1.00 96.69 494 THR A O 1
ATOM 4023 N N . ASP A 1 495 ? -7.028 -12.558 2.988 1.00 97.00 495 ASP A N 1
ATOM 4024 C CA . ASP A 1 495 ? -6.296 -12.208 4.195 1.00 97.00 495 ASP A CA 1
ATOM 4025 C C . ASP A 1 495 ? -7.120 -11.291 5.106 1.00 97.00 495 ASP A C 1
ATOM 4027 O O . ASP A 1 495 ? -7.977 -10.532 4.655 1.00 97.00 495 ASP A O 1
ATOM 4031 N N . LEU A 1 496 ? -6.810 -11.336 6.399 1.00 96.81 496 LEU A N 1
ATOM 4032 C CA . LEU A 1 496 ? -7.227 -10.334 7.368 1.00 96.81 496 LEU A CA 1
ATOM 4033 C C . LEU A 1 496 ? -6.000 -9.532 7.787 1.00 96.81 496 LEU A C 1
ATOM 4035 O O . LEU A 1 496 ? -5.086 -10.053 8.433 1.00 96.81 496 LEU A O 1
ATOM 4039 N N . ASN A 1 497 ? -5.994 -8.258 7.388 1.00 95.81 497 ASN A N 1
ATOM 4040 C CA . ASN A 1 497 ? -4.990 -7.258 7.756 1.00 95.81 497 ASN A CA 1
ATOM 4041 C C . ASN A 1 497 ? -3.543 -7.631 7.376 1.00 95.81 497 ASN A C 1
ATOM 4043 O O . ASN A 1 497 ? -2.604 -7.147 8.001 1.00 95.81 497 ASN A O 1
ATOM 4047 N N . GLY A 1 498 ? -3.337 -8.497 6.381 1.00 94.44 498 GLY A N 1
ATOM 4048 C CA . GLY A 1 498 ? -2.023 -9.027 6.017 1.00 94.44 498 GLY A CA 1
ATOM 4049 C C . GLY A 1 498 ? -1.404 -9.968 7.058 1.00 94.44 498 GLY A C 1
ATOM 4050 O O . GLY A 1 498 ? -0.222 -10.286 6.946 1.00 94.44 498 GLY A O 1
ATOM 4051 N N . PHE A 1 499 ? -2.167 -10.404 8.066 1.00 94.38 499 PHE A N 1
ATOM 4052 C CA . PHE A 1 499 ? -1.666 -11.201 9.189 1.00 94.38 499 PHE A CA 1
ATOM 4053 C C . PHE A 1 499 ? -1.998 -12.692 9.057 1.00 94.38 499 PHE A C 1
ATOM 4055 O O . PHE A 1 499 ? -1.133 -13.542 9.258 1.00 94.38 499 PHE A O 1
ATOM 4062 N N . GLN A 1 500 ? -3.237 -13.020 8.686 1.00 93.69 500 GLN A N 1
ATOM 4063 C CA . GLN A 1 500 ? -3.719 -14.401 8.573 1.00 93.69 500 GLN A CA 1
ATOM 4064 C C . GLN A 1 500 ? -4.587 -14.595 7.330 1.00 93.69 500 GLN A C 1
ATOM 4066 O O . GLN A 1 500 ? -5.165 -13.634 6.832 1.00 93.69 500 GLN A O 1
ATOM 4071 N N . LYS A 1 501 ? -4.693 -15.839 6.846 1.00 90.94 501 LYS A N 1
ATOM 4072 C CA . LYS A 1 501 ? -5.599 -16.225 5.753 1.00 90.94 501 LYS A CA 1
ATOM 4073 C C . LYS A 1 501 ? -6.847 -16.886 6.320 1.00 90.94 501 LYS A C 1
ATOM 4075 O O . LYS A 1 501 ? -6.735 -17.734 7.203 1.00 90.94 501 LYS A O 1
ATOM 4080 N N . ARG A 1 502 ? -8.008 -16.544 5.771 1.00 87.94 502 ARG A N 1
ATOM 4081 C CA . ARG A 1 502 ? -9.308 -17.078 6.175 1.00 87.94 502 ARG A CA 1
ATOM 4082 C C . ARG A 1 502 ? -9.989 -17.766 4.996 1.00 87.94 502 ARG A C 1
ATOM 4084 O O . ARG A 1 502 ? -10.013 -17.205 3.905 1.00 87.94 502 ARG A O 1
ATOM 4091 N N . LEU A 1 503 ? -10.558 -18.948 5.244 1.00 87.44 503 LEU A N 1
ATOM 4092 C CA . LEU A 1 503 ? -11.511 -19.588 4.337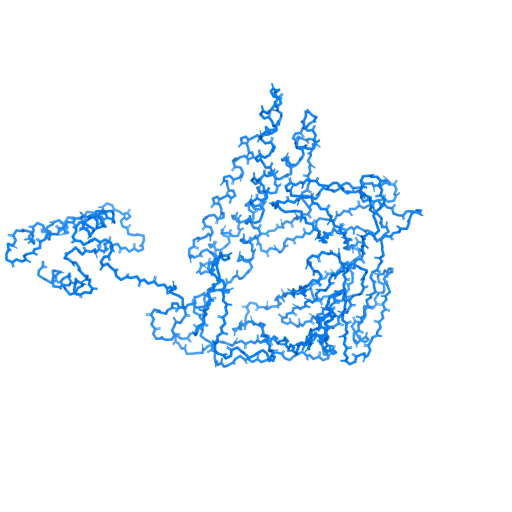 1.00 87.44 503 LEU A CA 1
ATOM 4093 C C . LEU A 1 503 ? -12.848 -18.837 4.404 1.00 87.44 503 LEU A C 1
ATOM 4095 O O . LEU A 1 503 ? -13.428 -18.700 5.485 1.00 87.44 503 LEU A O 1
ATOM 4099 N N . SER A 1 504 ? -13.295 -18.343 3.259 1.00 78.38 504 SER A N 1
ATOM 4100 C CA . SER A 1 504 ? -14.618 -17.762 3.052 1.00 78.38 504 SER A CA 1
ATOM 4101 C C . SER A 1 504 ? -15.473 -18.778 2.299 1.00 78.38 504 SER A C 1
ATOM 4103 O O . SER A 1 504 ? -14.996 -19.363 1.322 1.00 78.38 504 SER A O 1
ATOM 4105 N N . ASN A 1 505 ? -16.697 -18.975 2.791 1.00 57.22 505 ASN A N 1
ATOM 4106 C CA . ASN A 1 505 ? -17.726 -19.835 2.209 1.00 57.22 505 ASN A CA 1
ATOM 4107 C C . ASN A 1 505 ? -18.903 -18.988 1.745 1.00 57.22 505 ASN A C 1
ATOM 4109 O O . ASN A 1 505 ? -19.164 -17.963 2.423 1.00 57.22 505 ASN A O 1
#

Radius of gyration: 29.74 Å; Cα contacts (8 Å, |Δi|>4): 848; chains: 1; bounding box: 76×52×84 Å

InterPro domains:
  IPR000602 Glycoside hydrolase family 38, N-terminal domain [PF01074] (2-92)
  IPR011013 Galactose mutarotase-like domain superfamily [SSF74650] (215-500)
  IPR011330 Glycoside hydrolase/deacetylase, beta/alpha-barrel [SSF88713] (1-94)
  IPR011682 Glycosyl hydrolase family 38, C-terminal [PF07748] (359-500)
  IPR013780 Glycosyl hydrolase, all-beta [G3DSA:2.60.40.1180] (216-342)
  IPR015341 Glycoside hydrolase family 38, central domain [PF09261] (97-202)
  IPR015341 Glycoside hydrolase family 38, central domain [SM00872] (97-184)
  IPR027291 Glycoside hydrolase 38, N-terminal domain superfamily [G3DSA:3.20.110.10] (1-95)
  IPR028995 Glycoside hydrolase families 57/38, central domain superfamily [SSF88688] (97-207)
  IPR037094 Glycoside hydrolase family 38, central domain superfamily [G3DSA:1.20.1270.50] (96-214)
  IPR050843 Glycosyl Hydrolase Family 38 [PTHR11607] (1-500)